Protein AF-U6M6J0-F1 (afdb_monomer)

Nearest PDB structures (foldseek):
  4x2t-assembly2_L  TM=8.131E-01  e=7.421E-28  Plasmodium falciparum 3D7
  3kr5-assembly2_H  TM=8.172E-01  e=1.580E-27  Plasmodium falciparum 3D7
  8sw9-assembly2_L  TM=8.129E-01  e=1.775E-27  Plasmodium falciparum
  4x2t-assembly1_C  TM=7.780E-01  e=2.373E-27  Plasmodium falciparum 3D7
  4ksi-assembly1_A  TM=7.779E-01  e=9.794E-26  Solanum lycopersicum

Mean predicted aligned error: 13.77 Å

Sequence (416 aa):
MDFKGDAGSCVCVRVSSYNNPRYLGIIGYGEKETIDSAAAVAAAAAAAIKERPKARSIGLFKGTASKTTTTPQVERLTLFTIDKERTQKALEAALRVASGVHIARQLVNAPANYCTTVTLAKAAEAIAKEGGLECRILNKEEIEELGMGCYLAVAKGSMYPPLFIHLIYRSKDCPPAAAAAAAPAAAAAAPAAAGAPTTAATAAAAAAGAAGGGGGDREEGDQSSDPSYNSGSPGGTTAAATPSAAAAAAAAGAAGGGEKKIKKIALIGKGLTFDSGGYNVKRAETSIEMMKFDMSGAAAVLGAAAAVAAAAPIGCIEVHFLAAAAENMISQSAYRPGDIIQSSNGITIEVGNTDAEGRLTLADTLVYAEETLHADIIIDIATLTGACIVALGDTYAGLFSPDDQLAQQILQWYTL

Radius of gyration: 25.92 Å; Cα contacts (8 Å, |Δi|>4): 625; chains: 1; bounding box: 74×79×66 Å

Foldseek 3Di:
DDDPLAQQDKDWDFDDDDPDTDIDMDGRRHDDPDDPCLLVVLLVVLLLQQVPPPQPALVLDDDPVPPDDPDDHDPDDDDDDPDPVSSVVSNLLSNLLSSLVVLLVNQLVRALVSNAQVSLLVSLVVLCVVLVWDKDKDWPVNCVQLQAFLLCQQQQADPDTWIKIKTKDWFPQADDDPPQPDFPRDDDDDDDDDDDDDDDDDPPPPDDDDDDDDDDDDDDDDDDDDDDDDDDDDDDDDDDDDPPPVVVVVVDDDPDPDRPDAAEEEEEFQAACACQQAVLGDDVVNPNVSRNNQRSQLSSLSSVSSSVSSDHGDHGYMYMRIYGHHHRYYHPRHRDQQDWIAGSVGDIDHRNTSSQSRVSRVRNVVCCCCVVVVHPYYHTDGPGDPVQCVVPNPPDGDDDDPDPVVVVVVVVVVVD

Structure (mmCIF, N/CA/C/O backbone):
data_AF-U6M6J0-F1
#
_entry.id   AF-U6M6J0-F1
#
loop_
_atom_site.group_PDB
_atom_site.id
_atom_site.type_symbol
_atom_site.label_atom_id
_atom_site.label_alt_id
_atom_site.label_comp_id
_atom_site.label_asym_id
_atom_site.label_entity_id
_atom_site.label_seq_id
_atom_site.pdbx_PDB_ins_code
_atom_site.Cartn_x
_atom_site.Cartn_y
_atom_site.Cartn_z
_atom_site.occupancy
_atom_site.B_iso_or_equiv
_atom_site.auth_seq_id
_atom_site.auth_comp_id
_atom_site.auth_asym_id
_atom_site.auth_atom_id
_atom_site.pdbx_PDB_model_num
ATOM 1 N N . MET A 1 1 ? 19.643 -18.842 -40.390 1.00 58.62 1 MET A N 1
ATOM 2 C CA . MET A 1 1 ? 18.392 -18.874 -39.608 1.00 58.62 1 MET A CA 1
ATOM 3 C C . MET A 1 1 ? 17.559 -17.722 -40.109 1.00 58.62 1 MET A C 1
ATOM 5 O O . MET A 1 1 ? 18.034 -16.596 -40.022 1.00 58.62 1 MET A O 1
ATOM 9 N N . ASP A 1 2 ? 16.385 -18.006 -40.660 1.00 79.19 2 ASP A N 1
ATOM 10 C CA . ASP A 1 2 ? 15.487 -16.965 -41.154 1.00 79.19 2 ASP A CA 1
ATOM 11 C C . ASP A 1 2 ? 14.670 -16.443 -39.976 1.00 79.19 2 ASP A C 1
ATOM 13 O O . ASP A 1 2 ? 13.830 -17.146 -39.414 1.00 79.19 2 ASP A O 1
ATOM 17 N N . PHE A 1 3 ? 14.991 -15.230 -39.538 1.00 83.00 3 PHE A N 1
ATOM 18 C CA . PHE A 1 3 ? 14.293 -14.566 -38.448 1.00 83.00 3 PHE A CA 1
ATOM 19 C C . PHE A 1 3 ? 13.052 -13.854 -38.994 1.00 83.00 3 PHE A C 1
ATOM 21 O O . PHE A 1 3 ? 13.183 -12.909 -39.768 1.00 83.00 3 PHE A O 1
ATOM 28 N N . LYS A 1 4 ? 11.858 -14.314 -38.602 1.00 84.94 4 LYS A N 1
ATOM 29 C CA . LYS A 1 4 ? 10.575 -13.809 -39.125 1.00 84.94 4 LYS A CA 1
ATOM 30 C C . LYS A 1 4 ? 10.044 -12.563 -38.413 1.00 84.94 4 LYS A C 1
ATOM 32 O O . LYS A 1 4 ? 9.194 -11.878 -38.961 1.00 84.94 4 LYS A O 1
ATOM 37 N N . GLY A 1 5 ? 10.564 -12.250 -37.224 1.00 83.25 5 GLY A N 1
ATOM 38 C CA . GLY A 1 5 ? 10.173 -11.051 -36.480 1.00 83.25 5 GLY A CA 1
ATOM 39 C C . GLY A 1 5 ? 8.886 -11.175 -35.662 1.00 83.25 5 GLY A C 1
ATOM 40 O O . GLY A 1 5 ? 8.421 -10.156 -35.152 1.00 83.25 5 GLY A O 1
ATOM 41 N N . ASP A 1 6 ? 8.350 -12.386 -35.481 1.00 84.75 6 ASP A N 1
ATOM 42 C CA . ASP A 1 6 ? 7.166 -12.654 -34.653 1.00 84.75 6 ASP A CA 1
ATOM 43 C C . ASP A 1 6 ? 7.320 -12.060 -33.240 1.00 84.75 6 ASP A C 1
ATOM 45 O O . ASP A 1 6 ? 8.424 -12.045 -32.681 1.00 84.75 6 ASP A O 1
ATOM 49 N N . ALA A 1 7 ? 6.231 -11.569 -32.645 1.00 79.12 7 ALA A N 1
ATOM 50 C CA . ALA A 1 7 ? 6.275 -10.912 -31.339 1.00 79.12 7 ALA A CA 1
ATOM 51 C C . ALA A 1 7 ? 6.852 -11.839 -30.253 1.00 79.12 7 ALA A C 1
ATOM 53 O O . ALA A 1 7 ? 6.381 -12.957 -30.056 1.00 79.12 7 ALA A O 1
ATOM 54 N N . GLY A 1 8 ? 7.886 -11.372 -29.547 1.00 73.00 8 GLY A N 1
ATOM 55 C CA . GLY A 1 8 ? 8.564 -12.135 -28.493 1.00 73.00 8 GLY A CA 1
ATOM 56 C C . GLY A 1 8 ? 9.596 -13.149 -28.998 1.00 73.00 8 GLY A C 1
ATOM 57 O O . GLY A 1 8 ? 10.321 -13.723 -28.186 1.00 73.00 8 GLY A O 1
ATOM 58 N N . SER A 1 9 ? 9.727 -13.344 -30.315 1.00 83.31 9 SER A N 1
ATOM 59 C CA . SER A 1 9 ? 10.817 -14.147 -30.878 1.00 83.31 9 SER A CA 1
ATOM 60 C C . SER A 1 9 ? 12.162 -13.448 -30.674 1.00 83.31 9 SER A C 1
ATOM 62 O O . SER A 1 9 ? 12.247 -12.220 -30.684 1.00 83.31 9 SER A O 1
ATOM 64 N N . CYS A 1 10 ? 13.244 -14.202 -30.487 1.00 84.81 10 CYS A N 1
ATOM 65 C CA . CYS A 1 10 ? 14.578 -13.619 -30.409 1.00 84.81 10 CYS A CA 1
ATOM 66 C C . CYS A 1 10 ? 15.636 -14.518 -31.048 1.00 84.81 10 CYS A C 1
ATOM 68 O O . CYS A 1 10 ? 15.525 -15.743 -31.061 1.00 84.81 10 CYS A O 1
ATOM 70 N N . VAL A 1 11 ? 16.678 -13.893 -31.587 1.00 87.56 11 VAL A N 1
ATOM 71 C CA . VAL A 1 11 ? 17.874 -14.564 -32.098 1.00 87.56 11 VAL A CA 1
ATOM 72 C C . VAL A 1 11 ? 19.088 -13.855 -31.524 1.00 87.56 11 VAL A C 1
ATOM 74 O O . VAL A 1 11 ? 19.172 -12.633 -31.564 1.00 87.56 11 VAL A O 1
ATOM 77 N N . CYS A 1 12 ? 20.042 -14.619 -30.999 1.00 86.06 12 CYS A N 1
ATOM 78 C CA . CYS A 1 12 ? 21.309 -14.106 -30.495 1.00 86.06 12 CYS A CA 1
ATOM 79 C C . CYS A 1 12 ? 22.453 -14.781 -31.251 1.00 86.06 12 CYS A C 1
ATOM 81 O O . CYS A 1 12 ? 22.591 -16.003 -31.216 1.00 86.06 12 CYS A O 1
ATOM 83 N N . VAL A 1 13 ? 23.266 -13.993 -31.951 1.00 88.06 13 VAL A N 1
ATOM 84 C CA . VAL A 1 13 ? 24.377 -14.491 -32.768 1.00 88.06 13 VAL A CA 1
ATOM 85 C C . VAL A 1 13 ? 25.685 -13.944 -32.230 1.00 88.06 13 VAL A C 1
ATOM 87 O O . VAL A 1 13 ? 25.813 -12.749 -31.973 1.00 88.06 13 VAL A O 1
ATOM 90 N N . ARG A 1 14 ? 26.695 -14.803 -32.091 1.00 86.44 14 ARG A N 1
ATOM 91 C CA . ARG A 1 14 ? 28.061 -14.359 -31.806 1.00 86.44 14 ARG A CA 1
ATOM 92 C C . ARG A 1 14 ? 28.667 -13.737 -33.067 1.00 86.44 14 ARG A C 1
ATOM 94 O O . ARG A 1 14 ? 28.770 -14.404 -34.089 1.00 86.44 14 ARG A O 1
ATOM 101 N N . VAL A 1 15 ? 29.105 -12.483 -32.980 1.00 87.81 15 VAL A N 1
ATOM 102 C CA . VAL A 1 15 ? 29.620 -11.691 -34.115 1.00 87.81 15 VAL A CA 1
ATOM 103 C C . VAL A 1 15 ? 31.130 -11.431 -34.057 1.00 87.81 15 VAL A C 1
ATOM 105 O O . VAL A 1 15 ? 31.662 -10.697 -34.885 1.00 87.81 15 VAL A O 1
ATOM 108 N N . SER A 1 16 ? 31.851 -12.008 -33.091 1.00 82.56 16 SER A N 1
ATOM 109 C CA . SER A 1 16 ? 33.305 -11.833 -32.961 1.00 82.56 16 SER A CA 1
ATOM 110 C C . SER A 1 16 ? 34.068 -13.127 -32.658 1.00 82.56 16 SER A C 1
ATOM 112 O O . SER A 1 16 ? 33.516 -14.119 -32.169 1.00 82.56 16 SER A O 1
ATOM 114 N N . SER A 1 17 ? 35.375 -13.078 -32.922 1.00 68.88 17 SER A N 1
ATOM 115 C CA . SER A 1 17 ? 36.357 -14.152 -32.748 1.00 68.88 17 SER A CA 1
ATOM 116 C C . SER A 1 17 ? 36.628 -14.527 -31.275 1.00 68.88 17 SER A C 1
ATOM 118 O O . SER A 1 17 ? 36.129 -13.898 -30.337 1.00 68.88 17 SER A O 1
ATOM 120 N N . TYR A 1 18 ? 37.389 -15.613 -31.069 1.00 62.41 18 TYR A N 1
ATOM 121 C CA . TYR A 1 18 ? 37.517 -16.342 -29.796 1.00 62.41 18 TYR A CA 1
ATOM 122 C C . TYR A 1 18 ? 37.840 -15.479 -28.561 1.00 62.41 18 TYR A C 1
ATOM 124 O O . TYR A 1 18 ? 37.218 -15.695 -27.523 1.00 62.41 18 TYR A O 1
ATOM 132 N N . ASN A 1 19 ? 38.707 -14.466 -28.684 1.00 74.00 19 ASN A N 1
ATOM 133 C CA . ASN A 1 19 ? 39.273 -13.739 -27.535 1.00 74.00 19 ASN A CA 1
ATOM 134 C C . ASN A 1 19 ? 38.456 -12.533 -27.026 1.00 74.00 19 ASN A C 1
ATOM 136 O O . ASN A 1 19 ? 38.821 -11.955 -26.008 1.00 74.00 19 ASN A O 1
ATOM 140 N N . ASN A 1 20 ? 37.375 -12.125 -27.701 1.00 78.12 20 ASN A N 1
ATOM 141 C CA . ASN A 1 20 ? 36.506 -11.043 -27.217 1.00 78.12 20 ASN A CA 1
ATOM 142 C C . ASN A 1 20 ? 35.066 -11.239 -27.717 1.00 78.12 20 ASN A C 1
ATOM 144 O O . ASN A 1 20 ? 34.701 -10.618 -28.720 1.00 78.12 20 ASN A O 1
ATOM 148 N N . PRO A 1 21 ? 34.270 -12.138 -27.104 1.00 79.06 21 PRO A N 1
ATOM 149 C CA . PRO A 1 21 ? 32.942 -12.499 -27.591 1.00 79.06 21 PRO A CA 1
ATOM 150 C C . PRO A 1 21 ? 31.981 -11.302 -27.559 1.00 79.06 21 PRO A C 1
ATOM 152 O O . PRO A 1 21 ? 31.740 -10.696 -26.521 1.00 79.06 21 PRO A O 1
ATOM 155 N N . ARG A 1 22 ? 31.408 -10.984 -28.717 1.00 85.31 22 ARG A N 1
ATOM 156 C CA . ARG A 1 22 ? 30.362 -9.989 -28.934 1.00 85.31 22 ARG A CA 1
ATOM 157 C C . ARG A 1 22 ? 29.149 -10.716 -29.467 1.00 85.31 22 ARG A C 1
ATOM 159 O O . ARG A 1 22 ? 29.283 -11.587 -30.328 1.00 85.31 22 ARG A O 1
ATOM 166 N N . TYR A 1 23 ? 27.988 -10.327 -28.977 1.00 85.94 23 TYR A N 1
ATOM 167 C CA . TYR A 1 23 ? 26.720 -10.910 -29.369 1.00 85.94 23 TYR A CA 1
ATOM 168 C C . TYR A 1 23 ? 25.841 -9.829 -29.989 1.00 85.94 23 TYR A C 1
ATOM 170 O O . TYR A 1 23 ? 25.804 -8.702 -29.495 1.00 85.94 23 TYR A O 1
ATOM 178 N N . LEU A 1 24 ? 25.157 -10.175 -31.073 1.00 85.31 24 LEU A N 1
ATOM 179 C CA . LEU A 1 24 ? 24.078 -9.394 -31.654 1.00 85.31 24 LEU A CA 1
ATOM 180 C C . LEU A 1 24 ? 22.771 -10.124 -31.355 1.00 85.31 24 LEU A C 1
ATOM 182 O O . LEU A 1 24 ? 22.553 -11.231 -31.846 1.00 85.31 24 LEU A O 1
ATOM 186 N N . GLY A 1 25 ? 21.935 -9.501 -30.531 1.00 84.25 25 GLY A N 1
ATOM 187 C CA . GLY A 1 25 ? 20.569 -9.938 -30.279 1.00 84.25 25 GLY A CA 1
ATOM 188 C C . GLY A 1 25 ? 19.594 -9.184 -31.177 1.00 84.25 25 GLY A C 1
ATOM 189 O O . GLY A 1 25 ? 19.700 -7.966 -31.305 1.00 84.25 25 GLY A O 1
ATOM 190 N N . ILE A 1 26 ? 18.642 -9.892 -31.770 1.00 84.69 26 ILE A N 1
ATOM 191 C CA . ILE A 1 26 ? 17.500 -9.331 -32.494 1.00 84.69 26 ILE A CA 1
ATOM 192 C C . ILE A 1 26 ? 16.242 -9.868 -31.812 1.00 84.69 26 ILE A C 1
ATOM 194 O O . ILE A 1 26 ? 16.160 -11.066 -31.547 1.00 84.69 26 ILE A O 1
ATOM 198 N N . ILE A 1 27 ? 15.291 -8.987 -31.501 1.00 82.50 27 ILE A N 1
ATOM 199 C CA . ILE A 1 27 ? 14.010 -9.336 -30.875 1.00 82.50 27 ILE A CA 1
ATOM 200 C C . ILE A 1 27 ? 12.888 -8.923 -31.822 1.00 82.50 27 ILE A C 1
ATOM 202 O O . ILE A 1 27 ? 12.916 -7.837 -32.398 1.00 82.50 27 ILE A O 1
ATOM 206 N N . GLY A 1 28 ? 11.923 -9.814 -31.992 1.00 82.12 28 GLY A N 1
ATOM 207 C CA . GLY A 1 28 ? 10.801 -9.679 -32.898 1.00 82.12 28 GLY A CA 1
ATOM 208 C C . GLY A 1 28 ? 9.679 -8.984 -32.167 1.00 82.12 28 GLY A C 1
ATOM 209 O O . GLY A 1 28 ? 9.341 -9.337 -31.035 1.00 82.12 28 GLY A O 1
ATOM 210 N N . TYR A 1 29 ? 9.137 -7.953 -32.797 1.00 73.94 29 TYR A N 1
ATOM 211 C CA . TYR A 1 29 ? 8.094 -7.125 -32.204 1.00 73.94 29 TYR A CA 1
ATOM 212 C C . TYR A 1 29 ? 6.705 -7.420 -32.792 1.00 73.94 29 TYR A C 1
ATOM 214 O O . TYR A 1 29 ? 5.716 -6.846 -32.340 1.00 73.94 29 TYR A O 1
ATOM 222 N N . GLY A 1 30 ? 6.628 -8.350 -33.752 1.00 79.75 30 GLY A N 1
ATOM 223 C CA . GLY A 1 30 ? 5.426 -8.655 -34.521 1.00 79.75 30 GLY A CA 1
ATOM 224 C C . GLY A 1 30 ? 5.021 -7.521 -35.462 1.00 79.75 30 GLY A C 1
ATOM 225 O O . GLY A 1 30 ? 5.726 -6.522 -35.613 1.00 79.75 30 GLY A O 1
ATOM 226 N N . GLU A 1 31 ? 3.858 -7.677 -36.089 1.00 78.88 31 GLU A N 1
ATOM 227 C CA . GLU A 1 31 ? 3.244 -6.636 -36.911 1.00 78.88 31 GLU A CA 1
ATOM 228 C C . GLU A 1 31 ? 2.510 -5.631 -36.013 1.00 78.88 31 GLU A C 1
ATOM 230 O O . GLU A 1 31 ? 1.515 -5.960 -35.368 1.00 78.88 31 GLU A O 1
ATOM 235 N N . LYS A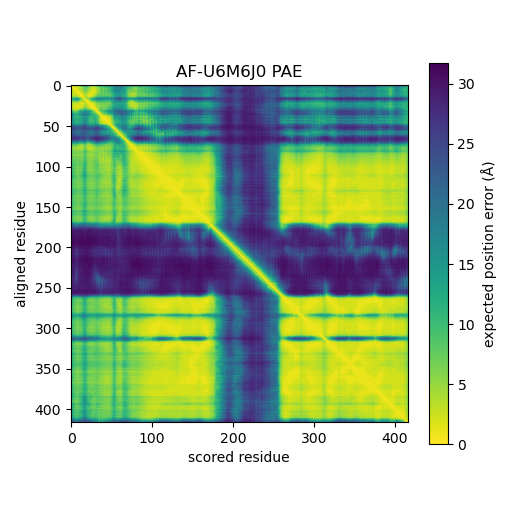 1 32 ? 3.015 -4.395 -35.946 1.00 66.44 32 LYS A N 1
ATOM 236 C CA . LYS A 1 32 ? 2.353 -3.272 -35.269 1.00 66.44 32 LYS A CA 1
ATOM 237 C C . LYS A 1 32 ? 2.450 -2.014 -36.125 1.00 66.44 32 LYS A C 1
ATOM 239 O O . LYS A 1 32 ? 3.542 -1.636 -36.537 1.00 66.44 32 LYS A O 1
ATOM 244 N N . GLU A 1 33 ? 1.314 -1.351 -36.347 1.00 55.53 33 GLU A N 1
ATOM 245 C CA . GLU A 1 33 ? 1.223 -0.128 -37.165 1.00 55.53 33 GLU A CA 1
ATOM 246 C C . GLU A 1 33 ? 1.883 1.088 -36.500 1.00 55.53 33 GLU A C 1
ATOM 248 O O . GLU A 1 33 ? 2.424 1.959 -37.178 1.00 55.53 33 GLU A O 1
ATOM 253 N N . THR A 1 34 ? 1.879 1.146 -35.165 1.00 58.50 34 THR A N 1
ATOM 254 C CA . THR A 1 34 ? 2.580 2.173 -34.388 1.00 58.50 34 THR A CA 1
ATOM 255 C C . THR A 1 34 ? 3.231 1.549 -33.157 1.00 58.50 34 THR A C 1
ATOM 257 O O . THR A 1 34 ? 2.669 0.678 -32.494 1.00 58.50 34 THR A O 1
ATOM 260 N N . ILE A 1 35 ? 4.453 1.982 -32.857 1.00 59.97 35 ILE A N 1
ATOM 261 C CA . ILE A 1 35 ? 5.174 1.609 -31.642 1.00 59.97 35 ILE A CA 1
ATOM 262 C C . ILE A 1 35 ? 5.623 2.920 -31.008 1.00 59.97 35 ILE A C 1
ATOM 264 O O . ILE A 1 35 ? 6.428 3.633 -31.611 1.00 59.97 35 ILE A O 1
ATOM 268 N N . ASP A 1 36 ? 5.173 3.234 -29.788 1.00 62.88 36 ASP A N 1
ATOM 269 C CA . ASP A 1 36 ? 5.903 4.200 -28.957 1.00 62.88 36 ASP A CA 1
ATOM 270 C C . ASP A 1 36 ? 7.169 3.521 -28.421 1.00 62.88 36 ASP A C 1
ATOM 272 O O . ASP A 1 36 ? 7.295 3.126 -27.258 1.00 62.88 36 ASP A O 1
ATOM 276 N N . SER A 1 37 ? 8.102 3.290 -29.341 1.00 62.12 37 SER A N 1
ATOM 277 C CA . SER A 1 37 ? 9.322 2.531 -29.094 1.00 62.12 37 SER A CA 1
ATOM 278 C C . SER A 1 37 ? 10.193 3.229 -28.061 1.00 62.12 37 SER A C 1
ATOM 280 O O . SER A 1 37 ? 10.903 2.560 -27.319 1.00 62.12 37 SER A O 1
ATOM 282 N N . ALA A 1 38 ? 10.088 4.554 -27.940 1.00 60.41 38 ALA A N 1
ATOM 283 C CA . ALA A 1 38 ? 10.815 5.329 -26.951 1.00 60.41 38 ALA A CA 1
ATOM 284 C C . ALA A 1 38 ? 10.384 4.972 -25.522 1.00 60.41 38 ALA A C 1
ATOM 286 O O . ALA A 1 38 ? 11.255 4.687 -24.703 1.00 60.41 38 ALA A O 1
ATOM 287 N N . ALA A 1 39 ? 9.080 4.943 -25.229 1.00 60.69 39 ALA A N 1
ATOM 288 C CA . ALA A 1 39 ? 8.566 4.612 -23.899 1.00 60.69 39 ALA A CA 1
ATOM 289 C C . ALA A 1 39 ? 8.747 3.126 -23.555 1.00 60.69 39 ALA A C 1
ATOM 291 O O . ALA A 1 39 ? 9.251 2.798 -22.480 1.00 60.69 39 ALA A O 1
ATOM 292 N N . ALA A 1 40 ? 8.442 2.225 -24.492 1.00 63.59 40 ALA A N 1
ATOM 293 C CA . ALA A 1 40 ? 8.559 0.783 -24.270 1.00 63.59 40 ALA A CA 1
ATOM 294 C C . ALA A 1 40 ? 10.019 0.329 -24.080 1.00 63.59 40 ALA A C 1
ATOM 296 O O . ALA A 1 40 ? 10.324 -0.441 -23.166 1.00 63.59 40 ALA A O 1
ATOM 297 N N . VAL A 1 41 ? 10.950 0.835 -24.901 1.00 64.38 41 VAL A N 1
ATOM 298 C CA . VAL A 1 41 ? 12.385 0.527 -24.765 1.00 64.38 41 VAL A CA 1
ATOM 299 C C . VAL A 1 41 ? 12.962 1.183 -23.513 1.00 64.38 41 VAL A C 1
ATOM 301 O O . VAL A 1 41 ? 13.767 0.558 -22.826 1.00 64.38 41 VAL A O 1
ATOM 304 N N . ALA A 1 42 ? 12.533 2.399 -23.165 1.00 63.59 42 ALA A N 1
ATOM 305 C CA . ALA A 1 42 ? 12.912 3.059 -21.917 1.00 63.59 42 ALA A CA 1
ATOM 306 C C . ALA A 1 42 ? 12.451 2.279 -20.677 1.00 63.59 42 ALA A C 1
ATOM 308 O O . ALA A 1 42 ? 13.237 2.096 -19.748 1.00 63.59 42 ALA A O 1
ATOM 309 N N . ALA A 1 43 ? 11.213 1.784 -20.672 1.00 62.34 43 ALA A N 1
ATOM 310 C CA . ALA A 1 43 ? 10.662 0.967 -19.595 1.00 62.34 43 ALA A CA 1
ATOM 311 C C . ALA A 1 43 ? 11.410 -0.363 -19.451 1.00 62.34 43 ALA A C 1
ATOM 313 O O . ALA A 1 43 ? 11.844 -0.710 -18.350 1.00 62.34 43 ALA A O 1
ATOM 314 N N . ALA A 1 44 ? 11.650 -1.064 -20.561 1.00 63.78 44 ALA A N 1
ATOM 315 C CA . ALA A 1 44 ? 12.423 -2.304 -20.566 1.00 63.78 44 ALA A CA 1
ATOM 316 C C . ALA A 1 44 ? 13.876 -2.080 -20.106 1.00 63.78 44 ALA A C 1
ATOM 318 O O . ALA A 1 44 ? 14.403 -2.838 -19.290 1.00 63.78 44 ALA A O 1
ATOM 319 N N . ALA A 1 45 ? 14.515 -1.002 -20.568 1.00 64.00 45 ALA A N 1
ATOM 320 C CA . ALA A 1 45 ? 15.857 -0.607 -20.153 1.00 64.00 45 ALA A CA 1
ATOM 321 C C . ALA A 1 45 ? 15.919 -0.261 -18.660 1.00 64.00 45 ALA A C 1
ATOM 323 O O . ALA A 1 45 ? 16.829 -0.706 -17.960 1.00 64.00 45 ALA A O 1
ATOM 324 N N . ALA A 1 46 ? 14.945 0.495 -18.153 1.00 64.88 46 ALA A N 1
ATOM 325 C CA . ALA A 1 46 ? 14.841 0.837 -16.741 1.00 64.88 46 ALA A CA 1
ATOM 326 C C . ALA A 1 46 ? 14.651 -0.409 -15.868 1.00 64.88 46 ALA A C 1
ATOM 328 O O . ALA A 1 46 ? 15.324 -0.539 -14.844 1.00 64.88 46 ALA A O 1
ATOM 329 N N . ALA A 1 47 ? 13.800 -1.347 -16.293 1.00 60.53 47 ALA A N 1
ATOM 330 C CA . ALA A 1 47 ? 13.606 -2.625 -15.614 1.00 60.53 47 ALA A CA 1
ATOM 331 C C . ALA A 1 47 ? 14.909 -3.444 -15.566 1.00 60.53 47 ALA A C 1
ATOM 333 O O . ALA A 1 47 ? 15.295 -3.914 -14.497 1.00 60.53 47 ALA A O 1
ATOM 334 N N . ALA A 1 48 ? 15.637 -3.530 -16.683 1.00 59.78 48 ALA A N 1
ATOM 335 C CA . ALA A 1 48 ? 16.889 -4.283 -16.783 1.00 59.78 48 ALA A CA 1
ATOM 336 C C . ALA A 1 48 ? 18.052 -3.662 -15.983 1.00 59.78 48 ALA A C 1
ATOM 338 O O . ALA A 1 48 ? 18.835 -4.375 -15.358 1.00 59.78 48 ALA A O 1
ATOM 339 N N . ILE A 1 49 ? 18.178 -2.329 -15.962 1.00 58.50 49 ILE A N 1
ATOM 340 C CA . ILE A 1 49 ? 19.241 -1.628 -15.212 1.00 58.50 49 ILE A CA 1
ATOM 341 C C . ILE A 1 49 ? 19.041 -1.775 -13.695 1.00 58.50 49 ILE A C 1
ATOM 343 O O . ILE A 1 49 ? 20.003 -1.710 -12.919 1.00 58.50 49 ILE A O 1
ATOM 347 N N . LYS A 1 50 ? 17.797 -1.971 -13.253 1.00 54.47 50 LYS A N 1
ATOM 348 C CA . LYS A 1 50 ? 17.428 -1.899 -11.842 1.00 54.47 50 LYS A CA 1
ATOM 349 C C . LYS A 1 50 ? 17.501 -3.210 -11.071 1.00 54.47 50 LYS A C 1
ATOM 351 O O . LYS A 1 50 ? 17.448 -3.183 -9.845 1.00 54.47 50 LYS A O 1
ATOM 356 N N . GLU A 1 51 ? 17.760 -4.327 -11.742 1.00 50.28 51 GLU A N 1
ATOM 357 C CA . GLU A 1 51 ? 18.160 -5.575 -11.075 1.00 50.28 51 GLU A CA 1
ATOM 358 C C . GLU A 1 51 ? 19.574 -5.511 -10.459 1.00 50.28 51 GLU A C 1
ATOM 360 O O . GLU A 1 51 ? 20.097 -6.487 -9.923 1.00 50.28 51 GLU A O 1
ATOM 365 N N . ARG A 1 52 ? 20.205 -4.329 -10.451 1.00 48.16 52 ARG A N 1
ATOM 366 C CA . ARG A 1 52 ? 21.384 -4.065 -9.630 1.00 48.16 52 ARG A CA 1
ATOM 367 C C . ARG A 1 52 ? 21.021 -4.030 -8.139 1.00 48.16 52 ARG A C 1
ATOM 369 O O . ARG A 1 52 ? 20.163 -3.242 -7.749 1.00 48.16 52 ARG A O 1
ATOM 376 N N . PRO A 1 53 ? 21.798 -4.682 -7.257 1.00 41.41 53 PRO A N 1
ATOM 377 C CA . PRO A 1 53 ? 21.663 -4.561 -5.798 1.00 41.41 53 PRO A CA 1
ATOM 378 C C . PRO A 1 53 ? 21.961 -3.148 -5.240 1.00 41.41 53 PRO A C 1
ATOM 380 O O . PRO A 1 53 ? 21.941 -2.953 -4.028 1.00 41.41 53 PRO A O 1
ATOM 383 N N . LYS A 1 54 ? 22.250 -2.163 -6.108 1.00 36.44 54 LYS A N 1
ATOM 384 C CA . LYS A 1 54 ? 22.383 -0.730 -5.782 1.00 36.44 54 LYS A CA 1
ATOM 385 C C . LYS A 1 54 ? 21.118 0.091 -6.069 1.00 36.44 54 LYS A C 1
ATOM 387 O O . LYS A 1 54 ? 21.107 1.284 -5.781 1.00 36.44 54 LYS A O 1
ATOM 392 N N . ALA A 1 55 ? 20.077 -0.497 -6.663 1.00 41.59 55 ALA A N 1
ATOM 393 C CA . ALA A 1 55 ? 18.761 0.134 -6.714 1.00 41.59 55 ALA A CA 1
ATOM 394 C C . ALA A 1 55 ? 18.300 0.435 -5.282 1.00 41.59 55 ALA A C 1
ATOM 396 O O . ALA A 1 55 ? 18.525 -0.415 -4.422 1.00 41.59 55 ALA A O 1
ATOM 397 N N . ARG A 1 56 ? 17.702 1.623 -5.045 1.00 52.19 56 ARG A N 1
ATOM 398 C CA . ARG A 1 56 ? 17.206 2.097 -3.733 1.00 52.19 56 ARG A CA 1
ATOM 399 C C . ARG A 1 56 ? 16.703 0.918 -2.910 1.00 52.19 56 ARG A C 1
ATOM 401 O O . ARG A 1 56 ? 15.637 0.373 -3.198 1.00 52.19 56 ARG A O 1
ATOM 408 N N . SER A 1 57 ? 17.543 0.468 -1.984 1.00 53.25 57 SER A N 1
ATOM 409 C CA . SER A 1 57 ? 17.239 -0.673 -1.147 1.00 53.25 57 SER A CA 1
ATOM 410 C C . SER A 1 57 ? 16.855 -0.136 0.204 1.00 53.25 57 SER A C 1
ATOM 412 O O . SER A 1 57 ? 17.650 0.547 0.844 1.00 53.25 57 SER A O 1
ATOM 414 N N . ILE A 1 58 ? 15.646 -0.467 0.634 1.00 58.03 58 ILE A N 1
ATOM 415 C CA . ILE A 1 58 ? 15.185 -0.156 1.986 1.00 58.03 58 ILE A CA 1
ATOM 416 C C . ILE A 1 58 ? 15.895 -1.080 2.995 1.00 58.03 58 ILE A C 1
ATOM 418 O O . ILE A 1 58 ? 15.846 -0.867 4.199 1.00 58.03 58 ILE A O 1
ATOM 422 N N . GLY A 1 59 ? 16.627 -2.098 2.517 1.00 56.56 59 GLY A N 1
ATOM 423 C CA . GLY A 1 59 ? 17.509 -2.924 3.341 1.00 56.56 59 GLY A CA 1
ATOM 424 C C . GLY A 1 59 ? 16.786 -3.840 4.331 1.00 56.56 59 GLY A C 1
ATOM 425 O O . GLY A 1 59 ? 17.457 -4.508 5.110 1.00 56.56 59 GLY A O 1
ATOM 426 N N . LEU A 1 60 ? 15.450 -3.901 4.278 1.00 59.91 60 LEU A N 1
ATOM 427 C CA . LEU A 1 60 ? 14.596 -4.664 5.196 1.00 59.91 60 LEU A CA 1
ATOM 428 C C . LEU A 1 60 ? 14.882 -6.161 5.182 1.00 59.91 60 LEU A C 1
ATOM 430 O O . LEU A 1 60 ? 14.964 -6.793 6.229 1.00 59.91 60 LEU A O 1
ATOM 434 N N . PHE A 1 61 ? 15.039 -6.731 3.990 1.00 52.12 61 PHE A N 1
ATOM 435 C CA . PHE A 1 61 ? 15.289 -8.152 3.825 1.00 52.12 61 PHE A CA 1
ATOM 436 C C . PHE A 1 61 ? 16.115 -8.395 2.565 1.00 52.12 61 PHE A C 1
ATOM 438 O O . PHE A 1 61 ? 15.754 -7.969 1.467 1.00 52.12 61 PHE A O 1
ATOM 445 N N . LYS A 1 62 ? 17.238 -9.100 2.715 1.00 56.81 62 LYS A N 1
ATOM 446 C CA . LYS A 1 62 ? 17.995 -9.657 1.590 1.00 56.81 62 LYS A CA 1
ATOM 447 C C . LYS A 1 62 ? 17.659 -11.139 1.510 1.00 56.81 62 LYS A C 1
ATOM 449 O O . LYS A 1 62 ? 18.069 -11.903 2.379 1.00 56.81 62 LYS A O 1
ATOM 454 N N . GLY A 1 63 ? 16.910 -11.529 0.480 1.00 51.12 63 GLY A N 1
ATOM 455 C CA . GLY A 1 63 ? 16.576 -12.931 0.239 1.00 51.12 63 GLY A CA 1
ATOM 456 C C . GLY A 1 63 ? 17.824 -13.816 0.187 1.00 51.12 63 GLY A C 1
ATOM 457 O O . GLY A 1 63 ? 18.877 -13.424 -0.319 1.00 51.12 63 GLY A O 1
ATOM 458 N N . THR A 1 64 ? 17.702 -15.038 0.698 1.00 42.69 64 THR A N 1
ATOM 459 C CA . THR A 1 64 ? 18.776 -16.044 0.734 1.00 42.69 64 THR A CA 1
ATOM 460 C C . THR A 1 64 ? 19.161 -16.590 -0.645 1.00 42.69 64 THR A C 1
ATOM 462 O O . THR A 1 64 ? 20.182 -17.265 -0.754 1.00 42.69 64 THR A O 1
ATOM 465 N N . ALA A 1 65 ? 18.445 -16.216 -1.713 1.00 45.44 65 ALA A N 1
ATOM 466 C CA . ALA A 1 65 ? 18.780 -16.536 -3.106 1.00 45.44 65 ALA A CA 1
ATOM 467 C C . ALA A 1 65 ? 20.096 -15.893 -3.612 1.00 45.44 65 ALA A C 1
ATOM 469 O O . ALA A 1 65 ? 20.454 -16.041 -4.774 1.00 45.44 65 ALA A O 1
ATOM 470 N N . SER A 1 66 ? 20.840 -15.191 -2.748 1.00 42.69 66 SER A N 1
ATOM 471 C CA . SER A 1 66 ? 22.163 -14.624 -3.045 1.00 42.69 66 SER A CA 1
ATOM 472 C C . SER A 1 66 ? 23.341 -15.526 -2.642 1.00 42.69 66 SER A C 1
ATOM 474 O O . SER A 1 66 ? 24.490 -15.077 -2.683 1.00 42.69 66 SER A O 1
ATOM 476 N N . LYS A 1 67 ? 23.123 -16.781 -2.239 1.00 44.00 67 LYS A N 1
ATOM 477 C CA . LYS A 1 67 ? 24.232 -17.737 -2.119 1.00 44.00 67 LYS A CA 1
ATOM 478 C C . LYS A 1 67 ? 24.276 -18.585 -3.394 1.00 44.00 67 LYS A C 1
ATOM 480 O O . LYS A 1 67 ? 23.362 -19.355 -3.624 1.00 44.00 67 LYS A O 1
ATOM 485 N N . THR A 1 68 ? 25.349 -18.387 -4.173 1.00 39.75 68 THR A N 1
ATOM 486 C CA . THR A 1 68 ? 25.914 -19.233 -5.255 1.00 39.75 68 THR A CA 1
ATOM 487 C C . THR A 1 68 ? 25.645 -18.961 -6.743 1.00 39.75 68 THR A C 1
ATOM 489 O O . THR A 1 68 ? 26.156 -19.729 -7.552 1.00 39.75 68 THR A O 1
ATOM 492 N N . THR A 1 69 ? 25.025 -17.854 -7.163 1.00 42.44 69 THR A N 1
ATOM 493 C CA . THR A 1 69 ? 24.990 -17.517 -8.607 1.00 42.44 69 THR A CA 1
ATOM 494 C C . THR A 1 69 ? 25.591 -16.144 -8.876 1.00 42.44 69 THR A C 1
ATOM 496 O O . THR A 1 69 ? 24.978 -15.108 -8.634 1.00 42.44 69 THR A O 1
ATOM 499 N N . THR A 1 70 ? 26.824 -16.127 -9.383 1.00 47.75 70 THR A N 1
ATOM 500 C CA . THR A 1 70 ? 27.473 -14.937 -9.943 1.00 47.75 70 THR A CA 1
ATOM 501 C C . THR A 1 70 ? 26.825 -14.631 -11.293 1.00 47.75 70 THR A C 1
ATOM 503 O O . THR A 1 70 ? 27.382 -14.920 -12.349 1.00 47.75 70 THR A O 1
ATOM 506 N N . THR A 1 71 ? 25.598 -14.110 -11.282 1.00 53.34 71 THR A N 1
ATOM 507 C CA . THR A 1 71 ? 24.941 -13.678 -12.518 1.00 53.34 71 THR A CA 1
ATOM 508 C C . THR A 1 71 ? 25.739 -12.504 -13.096 1.00 53.34 71 THR A C 1
ATOM 510 O O . THR A 1 71 ? 25.953 -11.516 -12.382 1.00 53.34 71 THR A O 1
ATOM 513 N N . PRO A 1 72 ? 26.225 -12.585 -14.349 1.00 59.34 72 PRO A N 1
ATOM 514 C CA . PRO A 1 72 ? 26.973 -11.496 -14.965 1.00 59.34 72 PRO A CA 1
ATOM 515 C C . PRO A 1 72 ? 26.108 -10.232 -15.011 1.00 59.34 72 PRO A C 1
ATOM 517 O O . PRO A 1 72 ? 24.962 -10.270 -15.455 1.00 59.34 72 PRO A O 1
ATOM 520 N N . GLN A 1 73 ? 26.649 -9.110 -14.528 1.00 62.22 73 GLN A N 1
ATOM 521 C CA . GLN A 1 73 ? 25.922 -7.843 -14.479 1.00 62.22 73 GLN A CA 1
ATOM 522 C C . GLN A 1 73 ? 26.231 -6.983 -15.700 1.00 62.22 73 GLN A C 1
ATOM 524 O O . GLN A 1 73 ? 27.388 -6.804 -16.076 1.00 62.22 73 GLN A O 1
ATOM 529 N N . VAL A 1 74 ? 25.193 -6.388 -16.290 1.00 69.75 74 VAL A N 1
ATOM 530 C CA . VAL A 1 74 ? 25.361 -5.386 -17.346 1.00 69.75 74 VAL A CA 1
ATOM 531 C C . VAL A 1 74 ? 25.943 -4.112 -16.728 1.00 69.75 74 VAL A C 1
ATOM 533 O O . VAL A 1 74 ? 25.323 -3.461 -15.881 1.00 69.75 74 VAL A O 1
ATOM 536 N N . GLU A 1 75 ? 27.157 -3.741 -17.137 1.00 71.12 75 GLU A N 1
ATOM 537 C CA . GLU A 1 75 ? 27.848 -2.553 -16.619 1.00 71.12 75 GLU A CA 1
ATOM 538 C C . GLU A 1 75 ? 27.340 -1.247 -17.243 1.00 71.12 75 GLU A C 1
ATOM 540 O O . GLU A 1 75 ? 27.230 -0.226 -16.556 1.00 71.12 75 GLU A O 1
ATOM 545 N N . ARG A 1 76 ? 26.997 -1.293 -18.533 1.00 74.00 76 ARG A N 1
ATOM 546 C CA . ARG A 1 76 ? 26.551 -0.152 -19.332 1.00 74.00 76 ARG A CA 1
ATOM 547 C C . ARG A 1 76 ? 25.485 -0.600 -20.323 1.00 74.00 76 ARG A C 1
ATOM 549 O O . ARG A 1 76 ? 25.695 -1.565 -21.051 1.00 74.00 76 ARG A O 1
ATOM 556 N N . LEU A 1 77 ? 24.388 0.149 -20.383 1.00 76.38 77 LEU A N 1
ATOM 557 C CA . LEU A 1 77 ? 23.379 0.038 -21.430 1.00 76.38 77 LEU A CA 1
ATOM 558 C C . LEU A 1 77 ? 23.384 1.333 -22.245 1.00 76.38 77 LEU A C 1
ATOM 560 O O . LEU A 1 77 ? 23.365 2.425 -21.680 1.00 76.38 77 LEU A O 1
ATOM 564 N N . THR A 1 78 ? 23.439 1.212 -23.568 1.00 80.25 78 THR A N 1
ATOM 565 C CA . THR A 1 78 ? 23.374 2.349 -24.490 1.00 80.25 78 THR A CA 1
ATOM 566 C C . THR A 1 78 ? 22.177 2.151 -25.402 1.00 80.25 78 THR A C 1
ATOM 568 O O . THR A 1 78 ? 22.091 1.139 -26.091 1.00 80.25 78 THR A O 1
ATOM 571 N N . LEU A 1 79 ? 21.255 3.112 -25.380 1.00 77.94 79 LEU A N 1
ATOM 572 C CA . LEU A 1 79 ? 20.073 3.111 -26.231 1.00 77.94 79 LEU A CA 1
ATOM 573 C C . LEU A 1 79 ? 20.349 3.953 -27.475 1.00 77.94 79 LEU A C 1
ATOM 575 O O . LEU A 1 79 ? 20.722 5.121 -27.368 1.00 77.94 79 LEU A O 1
ATOM 579 N N . PHE A 1 80 ? 20.156 3.353 -28.646 1.00 81.50 80 PHE A N 1
ATOM 580 C CA . PHE A 1 80 ? 20.168 4.054 -29.924 1.00 81.50 80 PHE A CA 1
ATOM 581 C C . PHE A 1 80 ? 18.720 4.340 -30.319 1.00 81.50 80 PHE A C 1
ATOM 583 O O . PHE A 1 80 ? 17.893 3.433 -30.338 1.00 81.50 80 PHE A O 1
ATOM 590 N N . THR A 1 81 ? 18.410 5.604 -30.587 1.00 80.56 81 THR A N 1
ATOM 591 C CA . THR A 1 81 ? 17.051 6.085 -30.860 1.00 80.56 81 THR A CA 1
ATOM 592 C C . THR A 1 81 ? 17.081 7.157 -31.946 1.00 80.56 81 THR A C 1
ATOM 594 O O . THR A 1 81 ? 18.109 7.806 -32.149 1.00 80.56 81 THR A O 1
ATOM 597 N N . ILE A 1 82 ? 15.951 7.333 -32.629 1.00 82.31 82 ILE A N 1
ATOM 598 C CA . ILE A 1 82 ? 15.747 8.362 -33.654 1.00 82.31 82 ILE A CA 1
ATOM 599 C C . ILE A 1 82 ? 15.508 9.729 -32.993 1.00 82.31 82 ILE A C 1
ATOM 601 O O . ILE A 1 82 ? 16.046 10.734 -33.450 1.00 82.31 82 ILE A O 1
ATOM 605 N N . ASP A 1 83 ? 14.762 9.762 -31.882 1.00 83.69 83 ASP A N 1
ATOM 606 C CA . ASP A 1 83 ? 14.480 10.974 -31.108 1.00 83.69 83 ASP A CA 1
ATOM 607 C C . ASP A 1 83 ? 15.117 10.868 -29.720 1.00 83.69 83 ASP A C 1
ATOM 609 O O . ASP A 1 83 ? 14.558 10.311 -28.769 1.00 83.69 83 ASP A O 1
ATOM 613 N N . LYS A 1 84 ? 16.333 11.408 -29.617 1.00 84.00 84 LYS A N 1
ATOM 614 C CA . LYS A 1 84 ? 17.114 11.385 -28.379 1.00 84.00 84 LYS A CA 1
ATOM 615 C C . LYS A 1 84 ? 16.396 12.091 -27.231 1.00 84.00 84 LYS A C 1
ATOM 617 O O . LYS A 1 84 ? 16.463 11.602 -26.106 1.00 84.00 84 LYS A O 1
ATOM 622 N N . GLU A 1 85 ? 15.749 13.227 -27.481 1.00 85.25 85 GLU A N 1
ATOM 623 C CA . GLU A 1 85 ? 15.150 14.031 -26.414 1.00 85.25 85 GLU A CA 1
ATOM 624 C C . GLU A 1 85 ? 13.916 13.337 -25.836 1.00 85.25 85 GLU A C 1
ATOM 626 O O . GLU A 1 85 ? 13.804 13.184 -24.615 1.00 85.25 85 GLU A O 1
ATOM 631 N N . ARG A 1 86 ? 13.027 12.843 -26.705 1.00 81.62 86 ARG A N 1
ATOM 632 C CA . ARG A 1 86 ? 11.844 12.085 -26.287 1.00 81.62 86 ARG A CA 1
ATOM 633 C C . ARG A 1 86 ? 12.229 10.818 -25.532 1.00 81.62 86 ARG A C 1
ATOM 635 O O . ARG A 1 86 ? 11.682 10.562 -24.461 1.00 81.62 86 ARG A O 1
ATOM 642 N N . THR A 1 87 ? 13.190 10.041 -26.038 1.00 80.69 87 THR A N 1
ATOM 643 C CA . THR A 1 87 ? 13.650 8.822 -25.354 1.00 80.69 87 THR A CA 1
ATOM 644 C C . THR A 1 87 ? 14.322 9.128 -24.021 1.00 80.69 87 THR A C 1
ATOM 646 O O . THR A 1 87 ? 14.105 8.390 -23.065 1.00 80.69 87 THR A O 1
ATOM 649 N N . GLN A 1 88 ? 15.096 10.210 -23.916 1.00 82.12 88 GLN A N 1
ATOM 650 C CA . GLN A 1 88 ? 15.726 10.602 -22.655 1.00 82.12 88 GLN A CA 1
ATOM 651 C C . GLN A 1 88 ? 14.673 10.939 -21.588 1.00 82.12 88 GLN A C 1
ATOM 653 O O . GLN A 1 88 ? 14.739 10.408 -20.480 1.00 82.12 88 GLN A O 1
ATOM 658 N N . LYS A 1 89 ? 13.660 11.745 -21.934 1.00 82.31 89 LYS A N 1
ATOM 659 C CA . LYS A 1 89 ? 12.537 12.070 -21.035 1.00 82.31 89 LYS A CA 1
ATOM 660 C C . LYS A 1 89 ? 11.768 10.815 -20.605 1.00 82.31 89 LYS A C 1
ATOM 662 O O . LYS A 1 89 ? 11.483 10.648 -19.418 1.00 82.31 89 LYS A O 1
ATOM 667 N N . ALA A 1 90 ? 11.482 9.915 -21.548 1.00 81.44 90 ALA A N 1
ATOM 668 C CA . ALA A 1 90 ? 10.809 8.648 -21.267 1.00 81.44 90 ALA A CA 1
ATOM 669 C C . ALA A 1 90 ? 11.646 7.730 -20.358 1.00 81.44 90 ALA A C 1
ATOM 671 O O . ALA A 1 90 ? 11.114 7.141 -19.420 1.00 81.44 90 ALA A O 1
ATOM 672 N N . LEU A 1 91 ? 12.962 7.649 -20.578 1.00 81.56 91 LEU A N 1
ATOM 673 C CA . LEU A 1 91 ? 13.886 6.869 -19.752 1.00 81.56 91 LEU A CA 1
ATOM 674 C C . LEU A 1 91 ? 13.955 7.391 -18.321 1.00 81.56 91 LEU A C 1
ATOM 676 O O . LEU A 1 91 ? 13.916 6.601 -17.382 1.00 81.56 91 LEU A O 1
ATOM 680 N N . GLU A 1 92 ? 14.022 8.704 -18.135 1.00 81.44 92 GLU A N 1
ATOM 681 C CA . GLU A 1 92 ? 14.023 9.296 -16.799 1.00 81.44 92 GLU A CA 1
ATOM 682 C C . GLU A 1 92 ? 12.721 9.007 -16.045 1.00 81.44 92 GLU A C 1
ATOM 684 O O . GLU A 1 92 ? 12.768 8.628 -14.875 1.00 81.44 92 GLU A O 1
ATOM 689 N N . ALA A 1 93 ? 11.566 9.124 -16.707 1.00 81.50 93 ALA A N 1
ATOM 690 C CA . ALA A 1 93 ? 10.278 8.765 -16.118 1.00 81.50 93 ALA A CA 1
ATOM 691 C C . ALA A 1 93 ? 10.211 7.269 -15.761 1.00 81.50 93 ALA A C 1
ATOM 693 O O . ALA A 1 93 ? 9.902 6.915 -14.621 1.00 81.50 93 ALA A O 1
ATOM 694 N N . ALA A 1 94 ? 10.593 6.393 -16.693 1.00 81.31 94 ALA A N 1
ATOM 695 C CA . ALA A 1 94 ? 10.614 4.947 -16.492 1.00 81.31 94 ALA A CA 1
ATOM 696 C C . ALA A 1 94 ? 11.542 4.521 -15.344 1.00 81.31 94 ALA A C 1
ATOM 698 O O . ALA A 1 94 ? 11.174 3.678 -14.526 1.00 81.31 94 ALA A O 1
ATOM 699 N N . LEU A 1 95 ? 12.729 5.127 -15.228 1.00 81.94 95 LEU A N 1
ATOM 700 C CA . LEU A 1 95 ? 13.668 4.857 -14.136 1.00 81.94 95 LEU A CA 1
ATOM 701 C C . LEU A 1 95 ? 13.091 5.240 -12.768 1.00 81.94 95 LEU A C 1
ATOM 703 O O . LEU A 1 95 ? 13.320 4.513 -11.799 1.00 81.94 95 LEU A O 1
ATOM 707 N N . ARG A 1 96 ? 12.322 6.335 -12.672 1.00 83.25 96 ARG A N 1
ATOM 708 C CA . ARG A 1 96 ? 11.634 6.737 -11.429 1.00 83.25 96 ARG A CA 1
ATOM 709 C C . ARG A 1 96 ? 10.534 5.749 -11.049 1.00 83.25 96 ARG A C 1
ATOM 711 O O . ARG A 1 96 ? 10.489 5.322 -9.898 1.00 83.25 96 ARG A O 1
ATOM 718 N N . VAL A 1 97 ? 9.703 5.332 -12.004 1.00 83.94 97 VAL A N 1
ATOM 719 C CA . VAL A 1 97 ? 8.634 4.345 -11.763 1.00 83.94 97 VAL A CA 1
ATOM 720 C C . VAL A 1 97 ? 9.226 2.993 -11.374 1.00 83.94 97 VAL A C 1
ATOM 722 O O . VAL A 1 97 ? 8.870 2.440 -10.335 1.00 83.94 97 VAL A O 1
ATOM 725 N N . ALA A 1 98 ? 10.222 2.499 -12.115 1.00 82.31 98 ALA A N 1
ATOM 726 C CA . ALA A 1 98 ? 10.970 1.301 -11.740 1.00 82.31 98 ALA A CA 1
ATOM 727 C C . ALA A 1 98 ? 11.610 1.457 -10.344 1.00 82.31 98 ALA A C 1
ATOM 729 O O . ALA A 1 98 ? 11.715 0.484 -9.584 1.00 82.31 98 ALA A O 1
ATOM 730 N N . SER A 1 99 ? 12.014 2.685 -9.974 1.00 81.62 99 SER A N 1
ATOM 731 C CA . SER A 1 99 ? 12.390 3.068 -8.604 1.00 81.62 99 SER A CA 1
ATOM 732 C C . SER A 1 99 ? 11.388 2.624 -7.564 1.00 81.62 99 SER A C 1
ATOM 734 O O . SER A 1 99 ? 11.718 1.748 -6.754 1.00 81.62 99 SER A O 1
ATOM 736 N N . GLY A 1 100 ? 10.175 3.151 -7.675 1.00 87.44 100 GLY A N 1
ATOM 737 C CA . GLY A 1 100 ? 9.056 2.831 -6.800 1.00 87.44 100 GLY A CA 1
ATOM 738 C C . GLY A 1 100 ? 8.664 1.357 -6.826 1.00 87.44 100 GLY A C 1
ATOM 739 O O . GLY A 1 100 ? 8.532 0.748 -5.770 1.00 87.44 100 GLY A O 1
ATOM 740 N N . VAL A 1 101 ? 8.573 0.738 -8.009 1.00 88.06 101 VAL A N 1
ATOM 741 C CA . VAL A 1 101 ? 8.178 -0.679 -8.146 1.00 88.06 101 VAL A CA 1
ATOM 742 C C . VAL A 1 101 ? 9.132 -1.613 -7.402 1.00 88.06 101 VAL A C 1
ATOM 744 O O . VAL A 1 101 ? 8.705 -2.564 -6.756 1.00 88.06 101 VAL A O 1
ATOM 747 N N . HIS A 1 102 ? 10.438 -1.362 -7.452 1.00 85.25 102 HIS A N 1
ATOM 748 C CA . HIS A 1 102 ? 11.398 -2.185 -6.710 1.00 85.25 102 HIS A CA 1
ATOM 749 C C . HIS A 1 102 ? 11.291 -1.994 -5.197 1.00 85.25 102 HIS A C 1
ATOM 751 O O . HIS A 1 102 ? 11.460 -2.960 -4.464 1.00 85.25 102 HIS A O 1
ATOM 757 N N . ILE A 1 103 ? 11.041 -0.761 -4.743 1.00 87.44 103 ILE A N 1
ATOM 758 C CA . ILE A 1 103 ? 10.780 -0.462 -3.332 1.00 87.44 103 ILE A CA 1
ATOM 759 C C . ILE A 1 103 ? 9.567 -1.273 -2.873 1.00 87.44 103 ILE A C 1
ATOM 761 O O . ILE A 1 103 ? 9.672 -2.023 -1.905 1.00 87.44 103 ILE A O 1
ATOM 765 N N . ALA A 1 104 ? 8.471 -1.216 -3.634 1.00 93.31 104 ALA A N 1
ATOM 766 C CA . ALA A 1 104 ? 7.271 -1.993 -3.359 1.00 93.31 104 ALA A CA 1
ATOM 767 C C . ALA A 1 104 ? 7.581 -3.499 -3.305 1.00 93.31 104 ALA A C 1
ATOM 769 O O . ALA A 1 104 ? 7.262 -4.163 -2.325 1.00 93.31 104 ALA A O 1
ATOM 770 N N . ARG A 1 105 ? 8.306 -4.033 -4.299 1.00 90.50 105 ARG A N 1
ATOM 771 C CA . ARG A 1 105 ? 8.723 -5.447 -4.332 1.00 90.50 105 ARG A CA 1
ATOM 772 C C . ARG A 1 105 ? 9.590 -5.843 -3.141 1.00 90.50 105 ARG A C 1
ATOM 774 O O . ARG A 1 105 ? 9.456 -6.958 -2.655 1.00 90.50 105 ARG A O 1
ATOM 781 N N . GLN A 1 106 ? 10.497 -4.984 -2.683 1.00 88.81 106 GLN A N 1
ATOM 782 C CA . GLN A 1 106 ? 11.321 -5.278 -1.510 1.00 88.81 106 GLN A CA 1
ATOM 783 C C . GLN A 1 106 ? 10.481 -5.377 -0.240 1.00 88.81 106 GLN A C 1
ATOM 785 O O . GLN A 1 106 ? 10.708 -6.291 0.547 1.00 88.81 106 GLN A O 1
ATOM 790 N N . LEU A 1 107 ? 9.521 -4.466 -0.068 1.00 93.56 107 LEU A N 1
ATOM 791 C CA . LEU A 1 107 ? 8.607 -4.477 1.070 1.00 93.56 107 LEU A CA 1
ATOM 792 C C . LEU A 1 107 ? 7.713 -5.726 1.041 1.00 93.56 107 LEU A C 1
ATOM 794 O O . LEU A 1 107 ? 7.696 -6.474 2.007 1.00 93.56 107 LEU A O 1
ATOM 798 N N . VAL A 1 108 ? 7.078 -6.014 -0.099 1.00 95.38 108 VAL A N 1
ATOM 799 C CA . VAL A 1 108 ? 6.187 -7.178 -0.281 1.00 95.38 108 VAL A CA 1
ATOM 800 C C . VAL A 1 108 ? 6.919 -8.512 -0.124 1.00 95.38 108 VAL A C 1
ATOM 802 O O . VAL A 1 108 ? 6.391 -9.474 0.432 1.00 95.38 108 VAL A O 1
ATOM 805 N N . ASN A 1 109 ? 8.155 -8.607 -0.624 1.00 91.56 109 ASN A N 1
ATOM 806 C CA . ASN A 1 109 ? 8.918 -9.850 -0.540 1.00 91.56 109 ASN A CA 1
ATOM 807 C C . ASN A 1 109 ? 9.493 -10.102 0.855 1.00 91.56 109 ASN A C 1
ATOM 809 O O . ASN A 1 109 ? 9.755 -11.269 1.185 1.00 91.56 109 ASN A O 1
ATOM 813 N N . ALA A 1 110 ? 9.710 -9.046 1.645 1.00 91.06 110 ALA A N 1
ATOM 814 C CA . ALA A 1 110 ? 10.192 -9.163 3.010 1.00 91.06 110 ALA A CA 1
ATOM 815 C C . ALA A 1 110 ? 9.173 -9.963 3.846 1.00 91.06 110 ALA A C 1
ATOM 817 O O . ALA A 1 110 ? 7.991 -9.634 3.859 1.00 91.06 110 ALA A O 1
ATOM 818 N N . PRO A 1 111 ? 9.596 -11.046 4.518 1.00 94.44 111 PRO A N 1
ATOM 819 C CA . PRO A 1 111 ? 8.713 -11.812 5.392 1.00 94.44 111 PRO A CA 1
ATOM 820 C C . PRO A 1 111 ? 8.110 -10.943 6.504 1.00 94.44 111 PRO A C 1
ATOM 822 O O . PRO A 1 111 ? 8.751 -9.988 6.938 1.00 94.44 111 PRO A O 1
ATOM 825 N N . ALA A 1 112 ? 6.937 -11.315 7.021 1.00 94.44 112 ALA A N 1
ATOM 826 C CA . ALA A 1 112 ? 6.226 -10.561 8.060 1.00 94.44 112 ALA A CA 1
ATOM 827 C C . ALA A 1 112 ? 7.055 -10.309 9.336 1.00 94.44 112 ALA A C 1
ATOM 829 O O . ALA A 1 112 ? 6.953 -9.256 9.953 1.00 94.44 112 ALA A O 1
ATOM 830 N N . ASN A 1 113 ? 7.965 -11.220 9.699 1.00 93.81 113 ASN A N 1
ATOM 831 C CA . ASN A 1 113 ? 8.868 -11.018 10.838 1.00 93.81 113 ASN A CA 1
ATOM 832 C C . ASN A 1 113 ? 9.982 -9.978 10.579 1.00 93.81 113 ASN A C 1
ATOM 834 O O . ASN A 1 113 ? 10.672 -9.577 11.515 1.00 93.81 113 ASN A O 1
ATOM 838 N N . TYR A 1 114 ? 10.180 -9.556 9.327 1.00 94.19 114 TYR A N 1
ATOM 839 C CA . TYR A 1 114 ? 11.077 -8.465 8.927 1.00 94.19 114 TYR A CA 1
ATOM 840 C C . TYR A 1 114 ? 10.307 -7.193 8.558 1.00 94.19 114 TYR A C 1
ATOM 842 O O . TYR A 1 114 ? 10.741 -6.098 8.916 1.00 94.19 114 TYR A O 1
ATOM 850 N N . CYS A 1 115 ? 9.190 -7.324 7.840 1.00 96.56 115 CYS A N 1
ATOM 851 C CA . CYS A 1 115 ? 8.288 -6.235 7.480 1.00 96.56 115 CYS A CA 1
ATOM 852 C C . CYS A 1 115 ? 7.084 -6.235 8.427 1.00 96.56 115 CYS A C 1
ATOM 854 O O . CYS A 1 115 ? 6.052 -6.806 8.110 1.00 96.56 115 CYS A O 1
ATOM 856 N N . THR A 1 116 ? 7.248 -5.605 9.589 1.00 98.19 116 THR A N 1
ATOM 857 C CA . THR A 1 116 ? 6.224 -5.392 10.619 1.00 98.19 116 THR A CA 1
ATOM 858 C C . THR A 1 116 ? 5.669 -3.972 10.502 1.00 98.19 116 THR A C 1
ATOM 860 O O . THR A 1 116 ? 6.200 -3.166 9.733 1.00 98.19 116 THR A O 1
ATOM 863 N N . THR A 1 117 ? 4.649 -3.606 11.287 1.00 98.38 117 THR A N 1
ATOM 864 C CA . TH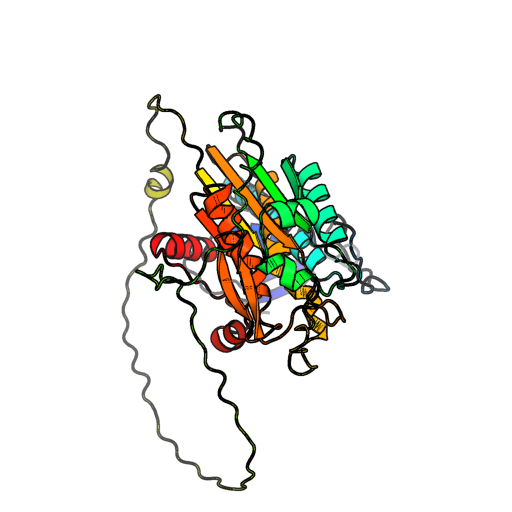R A 1 117 ? 4.114 -2.227 11.285 1.00 98.38 117 THR A CA 1
ATOM 865 C C . THR A 1 117 ? 5.217 -1.191 11.541 1.00 98.38 117 THR A C 1
ATOM 867 O O . THR A 1 117 ? 5.332 -0.192 10.830 1.00 98.38 117 THR A O 1
ATOM 870 N N . VAL A 1 118 ? 6.116 -1.482 12.488 1.00 98.19 118 VAL A N 1
ATOM 871 C CA . VAL A 1 118 ? 7.250 -0.625 12.869 1.00 98.19 118 VAL A CA 1
ATOM 872 C C . VAL A 1 118 ? 8.263 -0.478 11.739 1.00 98.19 118 VAL A C 1
ATOM 874 O O . VAL A 1 118 ? 8.765 0.618 11.491 1.00 98.19 118 VAL A O 1
ATOM 877 N N . THR A 1 119 ? 8.627 -1.567 11.063 1.00 97.50 119 THR A N 1
ATOM 878 C CA . THR A 1 119 ? 9.647 -1.498 10.008 1.00 97.50 119 THR A CA 1
ATOM 879 C C . THR A 1 119 ? 9.081 -0.971 8.690 1.00 97.50 119 THR A C 1
ATOM 881 O O . THR A 1 119 ? 9.815 -0.308 7.955 1.00 97.50 119 THR A O 1
ATOM 884 N N . LEU A 1 120 ? 7.781 -1.151 8.435 1.00 98.06 120 LEU A N 1
ATOM 885 C CA . LEU A 1 120 ? 7.058 -0.484 7.351 1.00 98.06 120 LEU A CA 1
ATOM 886 C C . LEU A 1 120 ? 6.994 1.037 7.572 1.00 98.06 120 LEU A C 1
ATOM 888 O O . LEU A 1 120 ? 7.291 1.797 6.651 1.00 98.06 120 LEU A O 1
ATOM 892 N N . ALA A 1 121 ? 6.712 1.498 8.795 1.00 98.31 121 ALA A N 1
ATOM 893 C CA . ALA A 1 121 ? 6.765 2.923 9.134 1.00 98.31 121 ALA A CA 1
ATOM 894 C C . ALA A 1 121 ? 8.181 3.504 8.965 1.00 98.31 121 ALA A C 1
ATOM 896 O O . ALA A 1 121 ? 8.354 4.531 8.312 1.00 98.31 121 ALA A O 1
ATOM 897 N N . LYS A 1 122 ? 9.220 2.799 9.434 1.00 97.50 122 LYS A N 1
ATOM 898 C CA . LYS A 1 122 ? 10.627 3.198 9.215 1.00 97.50 122 LYS A CA 1
ATOM 899 C C . LYS A 1 122 ? 11.003 3.277 7.736 1.00 97.50 122 LYS A C 1
ATOM 901 O O . LYS A 1 122 ? 11.801 4.125 7.338 1.00 97.50 122 LYS A O 1
ATOM 906 N N . ALA A 1 123 ? 10.454 2.390 6.907 1.00 96.25 123 ALA A N 1
ATOM 907 C CA . ALA A 1 123 ? 10.635 2.458 5.464 1.00 96.25 123 ALA A CA 1
ATOM 908 C C . ALA A 1 123 ? 10.025 3.739 4.884 1.00 96.25 123 ALA A C 1
ATOM 910 O O . ALA A 1 123 ? 10.667 4.404 4.071 1.00 96.25 123 ALA A O 1
ATOM 911 N N . ALA A 1 124 ? 8.824 4.110 5.332 1.00 97.56 124 ALA A N 1
ATOM 912 C CA . ALA A 1 124 ? 8.177 5.356 4.941 1.00 97.56 124 ALA A CA 1
ATOM 913 C C . ALA A 1 124 ? 8.990 6.589 5.374 1.00 97.56 124 ALA A C 1
ATOM 915 O O . ALA A 1 124 ? 9.229 7.472 4.552 1.00 97.56 124 ALA A O 1
ATOM 916 N N . GLU A 1 125 ? 9.512 6.613 6.605 1.00 97.44 125 GLU A N 1
ATOM 917 C CA . GLU A 1 125 ? 10.411 7.673 7.090 1.00 97.44 125 GLU A CA 1
ATOM 918 C C . GLU A 1 125 ? 11.676 7.796 6.229 1.00 97.44 125 GLU A C 1
ATOM 920 O O . GLU A 1 125 ? 12.098 8.899 5.876 1.00 97.44 125 GLU A O 1
ATOM 925 N N . ALA A 1 126 ? 12.285 6.666 5.854 1.00 95.06 126 ALA A N 1
ATOM 926 C CA . ALA A 1 126 ? 13.463 6.650 4.993 1.00 95.06 126 ALA A CA 1
ATOM 927 C C . ALA A 1 126 ? 13.154 7.199 3.591 1.00 95.06 126 ALA A C 1
ATOM 929 O O . ALA A 1 126 ? 13.919 8.015 3.072 1.00 95.06 126 ALA A O 1
ATOM 930 N N . ILE A 1 127 ? 12.019 6.799 3.006 1.00 94.31 127 ILE A N 1
ATOM 931 C CA . ILE A 1 127 ? 11.535 7.314 1.717 1.00 94.31 127 ILE A CA 1
ATOM 932 C C . ILE A 1 127 ? 11.299 8.821 1.802 1.00 94.31 127 ILE A C 1
ATOM 934 O O . ILE A 1 127 ? 11.730 9.557 0.914 1.00 94.31 127 ILE A O 1
ATOM 938 N N . ALA A 1 128 ? 10.662 9.291 2.873 1.00 95.25 128 ALA A N 1
ATOM 939 C CA . ALA A 1 128 ? 10.378 10.703 3.062 1.00 95.25 128 ALA A CA 1
ATOM 940 C C . ALA A 1 128 ? 11.654 11.530 3.217 1.00 95.25 128 ALA A C 1
ATOM 942 O O . ALA A 1 128 ? 11.825 12.534 2.529 1.00 95.25 128 ALA A O 1
ATOM 943 N N . LYS A 1 129 ? 12.597 11.065 4.042 1.00 94.12 129 LYS A N 1
ATOM 944 C CA . LYS A 1 129 ? 13.898 11.715 4.232 1.00 94.12 129 LYS A CA 1
ATOM 945 C C . LYS A 1 129 ? 14.688 11.810 2.930 1.00 94.12 129 LYS A C 1
ATOM 947 O O . LYS A 1 129 ? 15.278 12.851 2.655 1.00 94.12 129 LYS A O 1
ATOM 952 N N . GLU A 1 130 ? 14.722 10.741 2.138 1.00 89.62 130 GLU A N 1
ATOM 953 C CA . GLU A 1 130 ? 15.432 10.739 0.854 1.00 89.62 130 GLU A CA 1
ATOM 954 C C . GLU A 1 130 ? 14.724 11.612 -0.194 1.00 89.62 130 GLU A C 1
ATOM 956 O O . GLU A 1 130 ? 15.379 12.285 -0.989 1.00 89.62 130 GLU A O 1
ATOM 961 N N . GLY A 1 131 ? 13.391 11.605 -0.200 1.00 90.06 131 GLY A N 1
ATOM 962 C CA . GLY A 1 131 ? 12.563 12.363 -1.135 1.00 90.06 131 GLY A CA 1
ATOM 963 C C . GLY A 1 131 ? 12.329 13.826 -0.754 1.00 90.06 131 GLY A C 1
ATOM 964 O O . GLY A 1 131 ? 11.773 14.567 -1.559 1.00 90.06 131 GLY A O 1
ATOM 965 N N . GLY A 1 132 ? 12.721 14.248 0.451 1.00 92.06 132 GLY A N 1
ATOM 966 C CA . GLY A 1 132 ? 12.367 15.564 0.989 1.00 92.06 132 GLY A CA 1
ATOM 967 C C . GLY A 1 132 ? 10.857 15.742 1.193 1.00 92.06 132 GLY A C 1
ATOM 968 O O . GLY A 1 132 ? 10.348 16.845 1.014 1.00 92.06 132 GLY A O 1
ATOM 969 N N . LEU A 1 133 ? 10.145 14.657 1.512 1.00 93.62 133 LEU A N 1
ATOM 970 C CA . LEU A 1 133 ? 8.719 14.673 1.839 1.00 93.62 133 LEU A CA 1
ATOM 971 C C . LEU A 1 133 ? 8.529 15.002 3.321 1.00 93.62 133 LEU A C 1
ATOM 973 O O . LEU A 1 133 ? 9.360 14.639 4.157 1.00 93.62 133 LEU A O 1
ATOM 977 N N . GLU A 1 134 ? 7.407 15.628 3.661 1.00 96.69 134 GLU A N 1
ATOM 978 C CA . GLU A 1 134 ? 6.964 15.663 5.055 1.00 96.69 134 GLU A CA 1
ATOM 979 C C . GLU A 1 134 ? 6.462 14.265 5.454 1.00 96.69 134 GLU A C 1
ATOM 981 O O . GLU A 1 134 ? 5.875 13.546 4.643 1.00 96.69 134 GLU A O 1
ATOM 986 N N . CYS A 1 135 ? 6.740 13.863 6.693 1.00 97.50 135 CYS A N 1
ATOM 987 C CA . CYS A 1 135 ? 6.430 12.538 7.217 1.00 97.50 135 CYS A CA 1
ATOM 988 C C . CYS A 1 135 ? 5.774 12.672 8.585 1.00 97.50 135 CYS A C 1
ATOM 990 O O . CYS A 1 135 ? 6.356 13.270 9.491 1.00 97.50 135 CYS A O 1
ATOM 992 N N . ARG A 1 136 ? 4.593 12.079 8.735 1.00 98.25 136 ARG A N 1
ATOM 993 C CA . ARG A 1 136 ? 3.873 11.949 9.999 1.00 98.25 136 ARG A CA 1
ATOM 994 C C . ARG A 1 136 ? 3.563 10.473 10.212 1.00 98.25 136 ARG A C 1
ATOM 996 O O . ARG A 1 136 ? 2.975 9.835 9.342 1.00 98.25 136 ARG A O 1
ATOM 1003 N N . ILE A 1 137 ? 4.002 9.935 11.343 1.00 98.50 137 ILE A N 1
ATOM 1004 C CA . ILE A 1 137 ? 3.688 8.571 11.768 1.00 98.50 137 ILE A CA 1
ATOM 1005 C C . ILE A 1 137 ? 2.869 8.704 13.044 1.00 98.50 137 ILE A C 1
ATOM 1007 O O . ILE A 1 137 ? 3.433 9.072 14.071 1.00 98.50 137 ILE A O 1
ATOM 1011 N N . LEU A 1 138 ? 1.562 8.450 12.965 1.00 98.56 138 LEU A N 1
ATOM 1012 C CA . LEU A 1 138 ? 0.698 8.526 14.142 1.00 98.56 138 LEU A CA 1
ATOM 1013 C C . LEU A 1 138 ? 0.835 7.237 14.946 1.00 98.56 138 LEU A C 1
ATOM 1015 O O . LEU A 1 138 ? 0.742 6.133 14.390 1.00 98.56 138 LEU A O 1
ATOM 1019 N N . ASN A 1 139 ? 1.071 7.392 16.241 1.00 98.19 139 ASN A N 1
ATOM 1020 C CA . ASN A 1 139 ? 1.099 6.298 17.199 1.00 98.19 139 ASN A CA 1
ATOM 1021 C C . ASN A 1 139 ? -0.320 5.892 17.622 1.00 98.19 139 ASN A C 1
ATOM 1023 O O . ASN A 1 139 ? -1.319 6.464 17.187 1.00 98.19 139 ASN A O 1
ATOM 1027 N N . LYS A 1 140 ? -0.405 4.872 18.475 1.00 97.81 140 LYS A N 1
ATOM 1028 C CA . LYS A 1 140 ? -1.678 4.320 18.929 1.00 97.81 140 LYS A CA 1
ATOM 1029 C C . LYS A 1 140 ? -2.549 5.370 19.626 1.00 97.81 140 LYS A C 1
ATOM 1031 O O . LYS A 1 140 ? -3.746 5.403 19.369 1.00 97.81 140 LYS A O 1
ATOM 1036 N N . GLU A 1 141 ? -1.963 6.198 20.479 1.00 98.06 141 GLU A N 1
ATOM 1037 C CA . GLU A 1 141 ? -2.674 7.220 21.244 1.00 98.06 141 GLU A CA 1
ATOM 1038 C C . GLU A 1 141 ? -3.290 8.274 20.310 1.00 98.06 141 GLU A C 1
ATOM 1040 O O . GLU A 1 141 ? -4.474 8.578 20.414 1.00 98.06 141 GLU A O 1
ATOM 1045 N N . GLU A 1 142 ? -2.533 8.752 19.322 1.00 98.38 142 GLU A N 1
ATOM 1046 C CA . GLU A 1 142 ? -3.022 9.688 18.300 1.00 98.38 142 GLU A CA 1
ATOM 1047 C C . GLU A 1 142 ? -4.127 9.061 17.428 1.00 98.38 142 GLU A C 1
ATOM 1049 O O . GLU A 1 142 ? -5.088 9.726 17.050 1.00 98.38 142 GLU A O 1
ATOM 1054 N N . ILE A 1 143 ? -4.024 7.763 17.119 1.00 98.31 143 ILE A N 1
ATOM 1055 C CA . ILE A 1 143 ? -5.054 7.019 16.373 1.00 98.31 143 ILE A CA 1
ATOM 1056 C C . ILE A 1 143 ? -6.343 6.873 17.208 1.00 98.31 143 ILE A C 1
ATOM 1058 O O . ILE A 1 143 ? -7.446 6.973 16.663 1.00 98.31 143 ILE A O 1
ATOM 1062 N N . GLU A 1 144 ? -6.219 6.645 18.519 1.00 98.12 144 GLU A N 1
ATOM 1063 C CA . GLU A 1 144 ? -7.341 6.606 19.468 1.00 98.12 144 GLU A CA 1
ATOM 1064 C C . GLU A 1 144 ? -8.027 7.971 19.583 1.00 98.12 144 GLU A C 1
ATOM 1066 O O . GLU A 1 144 ? -9.257 8.035 19.555 1.00 98.12 144 GLU A O 1
ATOM 1071 N N . GLU A 1 145 ? -7.260 9.062 19.629 1.00 98.06 145 GLU A N 1
ATOM 1072 C CA . GLU A 1 145 ? -7.785 10.435 19.632 1.00 98.06 145 GLU A CA 1
ATOM 1073 C C . GLU A 1 145 ? -8.552 10.781 18.348 1.00 98.06 145 GLU A C 1
ATOM 1075 O O . GLU A 1 145 ? -9.547 11.503 18.399 1.00 98.06 145 GLU A O 1
ATOM 1080 N N . LEU A 1 146 ? -8.140 10.228 17.204 1.00 97.44 146 LEU A N 1
ATOM 1081 C CA . LEU A 1 146 ? -8.859 10.355 15.931 1.00 97.44 146 LEU A CA 1
ATOM 1082 C C . LEU A 1 146 ? -10.110 9.464 15.840 1.00 97.44 146 LEU A C 1
ATOM 1084 O O . LEU A 1 146 ? -10.813 9.502 14.831 1.00 97.44 146 LEU A O 1
ATOM 1088 N N . GLY A 1 147 ? -10.388 8.642 16.856 1.00 98.00 147 GLY A N 1
ATOM 1089 C CA . GLY A 1 147 ? -11.571 7.785 16.897 1.00 98.00 147 GLY A CA 1
ATOM 1090 C C . GLY A 1 147 ? -11.574 6.669 15.850 1.00 98.00 147 GLY A C 1
ATOM 1091 O O . GLY A 1 147 ? -12.644 6.178 15.503 1.00 98.00 147 GLY A O 1
ATOM 1092 N N . MET A 1 148 ? -10.409 6.253 15.335 1.00 98.56 148 MET A N 1
ATOM 1093 C CA . MET A 1 148 ? -10.281 5.234 14.278 1.00 98.56 148 MET A CA 1
ATOM 1094 C C . MET A 1 148 ? -10.544 3.809 14.800 1.00 98.56 148 MET A C 1
ATOM 1096 O O . MET A 1 148 ? -9.665 2.940 14.809 1.00 98.56 148 MET A O 1
ATOM 1100 N N . GLY A 1 149 ? -11.752 3.566 15.307 1.00 98.56 149 GLY A N 1
ATOM 1101 C CA . GLY A 1 149 ? -12.111 2.333 16.000 1.00 98.56 149 GLY A CA 1
ATOM 1102 C C . GLY A 1 149 ? -12.109 1.095 15.104 1.00 98.56 149 GLY A C 1
ATOM 1103 O O . GLY A 1 149 ? -11.839 0.001 15.604 1.00 98.56 149 GLY A O 1
ATOM 1104 N N . CYS A 1 150 ? -12.328 1.236 13.792 1.00 98.62 150 CYS A N 1
ATOM 1105 C CA . CYS A 1 150 ? -12.267 0.110 12.859 1.00 98.62 150 CYS A CA 1
ATOM 1106 C C . CYS A 1 150 ? -10.831 -0.361 12.638 1.00 98.62 150 CYS A C 1
ATOM 1108 O O . CYS A 1 150 ? -10.535 -1.552 12.752 1.00 98.62 150 CYS A O 1
ATOM 1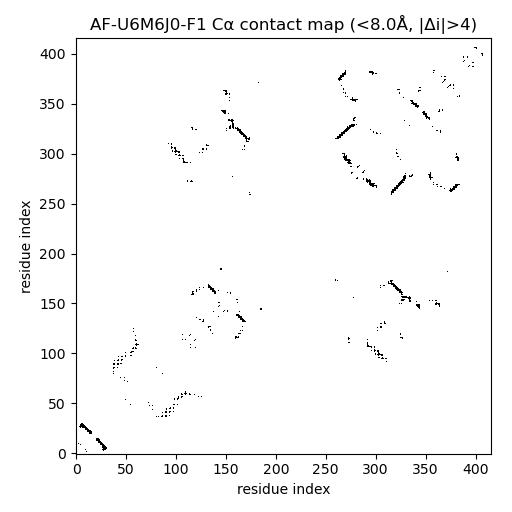110 N N . TYR A 1 151 ? -9.923 0.575 12.391 1.00 98.75 151 TYR A N 1
ATOM 1111 C CA . TYR A 1 151 ? -8.496 0.311 12.282 1.00 98.75 151 TYR A CA 1
ATOM 1112 C C . TYR A 1 151 ? -7.920 -0.247 13.593 1.00 98.75 151 TYR A C 1
ATOM 1114 O O . TYR A 1 151 ? -7.232 -1.273 13.584 1.00 98.75 151 TYR A O 1
ATOM 1122 N N . LEU A 1 152 ? -8.251 0.369 14.731 1.00 98.81 152 LEU A N 1
ATOM 1123 C CA . LEU A 1 152 ? -7.794 -0.081 16.049 1.00 98.81 152 LEU A CA 1
ATOM 1124 C C . LEU A 1 152 ? -8.287 -1.488 16.393 1.00 98.81 152 LEU A C 1
ATOM 1126 O O . LEU A 1 152 ? -7.529 -2.266 16.975 1.00 98.81 152 LEU A O 1
ATOM 1130 N N . ALA A 1 153 ? -9.525 -1.837 16.027 1.00 98.69 153 ALA A N 1
ATOM 1131 C CA . ALA A 1 153 ? -10.072 -3.172 16.260 1.00 98.69 153 ALA A CA 1
ATOM 1132 C C . ALA A 1 153 ? -9.246 -4.258 15.556 1.00 98.69 153 ALA A C 1
ATOM 1134 O O . ALA A 1 153 ? -8.882 -5.250 16.193 1.00 98.69 153 ALA A O 1
ATOM 1135 N N . VAL A 1 154 ? -8.886 -4.032 14.289 1.00 98.75 154 VAL A N 1
ATOM 1136 C CA . VAL A 1 154 ? -8.053 -4.955 13.501 1.00 98.75 154 VAL A CA 1
ATOM 1137 C C . VAL A 1 154 ? -6.668 -5.129 14.128 1.00 98.75 154 VAL A C 1
ATOM 1139 O O . VAL A 1 154 ? -6.202 -6.253 14.306 1.00 98.75 154 VAL A O 1
ATOM 1142 N N . ALA A 1 155 ? -6.016 -4.033 14.522 1.00 98.19 155 ALA A N 1
ATOM 1143 C CA . ALA A 1 155 ? -4.656 -4.072 15.065 1.00 98.19 155 ALA A CA 1
ATOM 1144 C C . ALA A 1 155 ? -4.562 -4.660 16.486 1.00 98.19 155 ALA A C 1
ATOM 1146 O O . ALA A 1 155 ? -3.480 -5.035 16.939 1.00 98.19 155 ALA A O 1
ATOM 1147 N N . LYS A 1 156 ? -5.686 -4.755 17.206 1.00 97.19 156 LYS A N 1
ATOM 1148 C CA . LYS A 1 156 ? -5.750 -5.098 18.637 1.00 97.19 156 LYS A CA 1
ATOM 1149 C C . LYS A 1 156 ? -5.128 -6.453 18.994 1.00 97.19 156 LYS A C 1
ATOM 1151 O O . LYS A 1 156 ? -4.732 -6.669 20.142 1.00 97.19 156 LYS A O 1
ATOM 1156 N N . GLY A 1 157 ? -5.088 -7.382 18.039 1.00 97.12 157 GLY A N 1
ATOM 1157 C CA . GLY A 1 157 ? -4.543 -8.726 18.229 1.00 97.12 157 GLY A CA 1
ATOM 1158 C C . GLY A 1 157 ? -3.020 -8.820 18.115 1.00 97.12 157 GLY A C 1
ATOM 1159 O O . GLY A 1 157 ? -2.451 -9.812 18.568 1.00 97.12 157 GLY A O 1
ATOM 1160 N N . SER A 1 158 ? -2.357 -7.825 17.522 1.00 98.12 158 SER A N 1
ATOM 1161 C CA . SER A 1 158 ? -0.919 -7.877 17.253 1.00 98.12 158 SER A CA 1
ATOM 1162 C C . SER A 1 158 ? -0.072 -7.528 18.479 1.00 98.12 158 SER A C 1
ATOM 1164 O O . SER A 1 158 ? -0.476 -6.772 19.363 1.00 98.12 158 SER A O 1
ATOM 1166 N N . MET A 1 159 ? 1.150 -8.065 18.508 1.00 97.62 159 MET A N 1
ATOM 1167 C CA . MET A 1 159 ? 2.204 -7.613 19.421 1.00 97.62 159 MET A CA 1
ATOM 1168 C C . MET A 1 159 ? 2.876 -6.312 18.957 1.00 97.62 159 MET A C 1
ATOM 1170 O O . MET A 1 159 ? 3.548 -5.652 19.751 1.00 97.62 159 MET A O 1
ATOM 1174 N N . TYR A 1 160 ? 2.737 -5.960 17.678 1.00 98.19 160 TYR A N 1
ATOM 1175 C CA . TYR A 1 160 ? 3.242 -4.715 17.119 1.00 98.19 160 TYR A CA 1
ATOM 1176 C C . TYR A 1 160 ? 2.161 -3.632 17.214 1.00 98.19 160 TYR A C 1
ATOM 1178 O O . TYR A 1 160 ? 0.988 -3.910 16.963 1.00 98.19 160 TYR A O 1
ATOM 1186 N N . PRO A 1 161 ? 2.520 -2.389 17.575 1.00 97.88 161 PRO A N 1
ATOM 1187 C CA . PRO A 1 161 ? 1.540 -1.317 17.676 1.00 97.88 161 PRO A CA 1
ATOM 1188 C C . PRO A 1 161 ? 0.989 -0.939 16.290 1.00 97.88 161 PRO A C 1
ATOM 1190 O O . PRO A 1 161 ? 1.730 -1.033 15.301 1.00 97.88 161 PRO A O 1
ATOM 1193 N N . PRO A 1 162 ? -0.268 -0.464 16.201 1.00 98.19 162 PRO A N 1
ATOM 1194 C CA . PRO A 1 162 ? -0.753 0.195 14.995 1.00 98.19 162 PRO A CA 1
ATOM 1195 C C . PRO A 1 162 ? 0.049 1.475 14.750 1.00 98.19 162 PRO A C 1
ATOM 1197 O O . PRO A 1 162 ? 0.300 2.239 15.683 1.00 98.19 162 PRO A O 1
ATOM 1200 N N . LEU A 1 163 ? 0.446 1.708 13.500 1.00 98.75 163 LEU A N 1
ATOM 1201 C CA . LEU A 1 163 ? 1.127 2.932 13.077 1.00 98.75 163 LEU A CA 1
ATOM 1202 C C . LEU A 1 163 ? 0.475 3.461 11.803 1.00 98.75 163 LEU A C 1
ATOM 1204 O O . LEU A 1 163 ? 0.447 2.779 10.780 1.00 98.75 163 LEU A O 1
ATOM 1208 N N . PHE A 1 164 ? -0.068 4.673 11.854 1.00 98.88 164 PHE A N 1
ATOM 1209 C CA . PHE A 1 164 ? -0.666 5.296 10.675 1.00 98.88 164 PHE A CA 1
ATOM 1210 C C . PHE A 1 164 ? 0.393 6.115 9.941 1.00 98.88 164 PHE A C 1
ATOM 1212 O O . PHE A 1 164 ? 0.939 7.079 10.478 1.00 98.88 164 PHE A O 1
ATOM 1219 N N . ILE A 1 165 ? 0.706 5.714 8.714 1.00 98.88 165 ILE A N 1
ATOM 1220 C CA . ILE A 1 165 ? 1.733 6.331 7.880 1.00 98.88 165 ILE A CA 1
ATOM 1221 C C . ILE A 1 165 ? 1.091 7.426 7.036 1.00 98.88 165 ILE A C 1
ATOM 1223 O O . ILE A 1 165 ? 0.159 7.152 6.282 1.00 98.88 165 ILE A O 1
ATOM 1227 N N . HIS A 1 166 ? 1.639 8.638 7.102 1.00 98.75 166 HIS A N 1
ATOM 1228 C CA . HIS A 1 166 ? 1.221 9.770 6.281 1.00 98.75 166 HIS A CA 1
ATOM 1229 C C . HIS A 1 166 ? 2.438 10.525 5.734 1.00 98.75 166 HIS A C 1
ATOM 1231 O O . HIS A 1 166 ? 3.103 11.277 6.448 1.00 98.75 166 HIS A O 1
ATOM 1237 N N . LEU A 1 167 ? 2.732 10.339 4.443 1.00 98.44 167 LEU A N 1
ATOM 1238 C CA . LEU A 1 167 ? 3.734 11.137 3.728 1.00 98.44 167 LEU A CA 1
ATOM 1239 C C . LEU A 1 167 ? 3.055 12.233 2.913 1.00 98.44 167 LEU A C 1
ATOM 1241 O O . LEU A 1 167 ? 1.998 12.003 2.327 1.00 98.44 167 LEU A O 1
ATOM 1245 N N . ILE A 1 168 ? 3.672 13.409 2.831 1.00 97.25 168 ILE A N 1
ATOM 1246 C CA . ILE A 1 168 ? 3.126 14.553 2.097 1.00 97.25 168 ILE A CA 1
ATOM 1247 C C . ILE A 1 168 ? 4.172 15.062 1.110 1.00 97.25 168 ILE A C 1
ATOM 12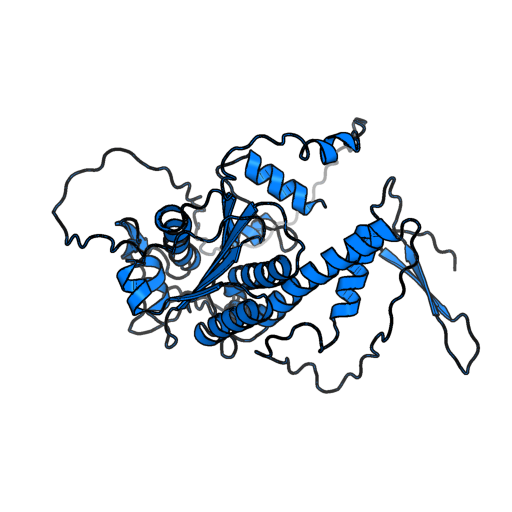49 O O . ILE A 1 168 ? 5.275 15.473 1.481 1.00 97.25 168 ILE A O 1
ATOM 1253 N N . TYR A 1 169 ? 3.801 15.062 -0.165 1.00 94.44 169 TYR A N 1
ATOM 1254 C CA . TYR A 1 169 ? 4.493 15.791 -1.217 1.00 94.44 169 TYR A CA 1
ATOM 1255 C C . TYR A 1 169 ? 3.756 17.097 -1.488 1.00 94.44 169 TYR A C 1
ATOM 1257 O O . TYR A 1 169 ? 2.548 17.094 -1.710 1.00 94.44 169 TYR A O 1
ATOM 1265 N N . ARG A 1 170 ? 4.492 18.204 -1.559 1.00 90.19 170 ARG A N 1
ATOM 1266 C CA . ARG A 1 170 ? 3.968 19.490 -2.017 1.00 90.19 170 ARG A CA 1
ATOM 1267 C C . ARG A 1 170 ? 4.835 20.001 -3.153 1.00 90.19 170 ARG A C 1
ATOM 1269 O O . ARG A 1 170 ? 6.057 20.085 -3.021 1.00 90.19 170 ARG A O 1
ATOM 1276 N N . SER A 1 171 ? 4.204 20.359 -4.265 1.00 87.06 171 SER A N 1
ATOM 1277 C CA . SER A 1 171 ? 4.915 20.988 -5.373 1.00 87.06 171 SER A CA 1
ATOM 1278 C C . SER A 1 171 ? 5.507 22.334 -4.948 1.00 87.06 171 SER A C 1
ATOM 1280 O O . SER A 1 171 ? 4.872 23.106 -4.229 1.00 87.06 171 SER A O 1
ATOM 1282 N N . LYS A 1 172 ? 6.710 22.648 -5.444 1.00 79.81 172 LYS A N 1
ATOM 1283 C CA . LYS A 1 172 ? 7.383 23.939 -5.204 1.00 79.81 172 LYS A CA 1
ATOM 1284 C C . LYS A 1 172 ? 6.590 25.134 -5.738 1.00 79.81 172 LYS A C 1
ATOM 1286 O O . LYS A 1 172 ? 6.788 26.248 -5.269 1.00 79.81 172 LYS A O 1
ATOM 1291 N N . ASP A 1 173 ? 5.701 24.892 -6.700 1.00 74.75 173 ASP A N 1
ATOM 1292 C CA . ASP A 1 173 ? 4.860 25.916 -7.321 1.00 74.75 173 ASP A CA 1
ATOM 1293 C C . ASP A 1 173 ? 3.606 26.251 -6.497 1.00 74.75 173 ASP A C 1
ATOM 1295 O O . ASP A 1 173 ? 2.826 27.123 -6.895 1.00 74.75 173 ASP A O 1
ATOM 1299 N N . CYS A 1 174 ? 3.383 25.551 -5.380 1.00 69.88 174 CYS A N 1
ATOM 1300 C CA . CYS A 1 174 ? 2.297 25.843 -4.456 1.00 69.88 174 CYS A CA 1
ATOM 1301 C C . CYS A 1 174 ? 2.697 26.865 -3.391 1.00 69.88 174 CYS A C 1
ATOM 1303 O O . CYS A 1 174 ? 3.844 26.864 -2.937 1.00 69.88 174 CYS A O 1
ATOM 1305 N N . PRO A 1 175 ? 1.748 27.701 -2.927 1.00 69.00 175 PRO A N 1
ATOM 1306 C CA . PRO A 1 175 ? 1.985 28.541 -1.765 1.00 69.00 175 PRO A CA 1
ATOM 1307 C C . PRO A 1 175 ? 2.381 27.680 -0.548 1.00 69.00 175 PRO A C 1
ATOM 1309 O O . PRO A 1 175 ? 1.941 26.522 -0.427 1.00 69.00 175 PRO A O 1
ATOM 1312 N N . PRO A 1 176 ? 3.233 28.219 0.348 1.00 61.47 176 PRO A N 1
ATOM 1313 C CA . PRO A 1 176 ? 3.608 27.527 1.572 1.00 61.47 176 PRO A CA 1
ATOM 1314 C C . PRO A 1 176 ? 2.349 27.134 2.344 1.00 61.47 176 PRO A C 1
ATOM 1316 O O . PRO A 1 176 ? 1.357 27.865 2.330 1.00 61.47 176 PRO A O 1
ATOM 1319 N N . ALA A 1 177 ? 2.377 25.959 2.978 1.00 57.25 177 ALA A N 1
ATOM 1320 C CA . ALA A 1 177 ? 1.273 25.512 3.815 1.00 57.25 177 ALA A CA 1
ATOM 1321 C C . ALA A 1 177 ? 0.933 26.627 4.808 1.00 57.25 177 ALA A C 1
ATOM 1323 O O . ALA A 1 177 ? 1.808 27.049 5.568 1.00 57.25 177 ALA A O 1
ATOM 1324 N N . ALA A 1 178 ? -0.317 27.102 4.816 1.00 50.66 178 ALA A N 1
ATOM 1325 C CA . ALA A 1 178 ? -0.836 27.722 6.025 1.00 50.66 178 ALA A CA 1
ATOM 1326 C C . ALA A 1 178 ? -0.584 26.692 7.128 1.00 50.66 178 ALA A C 1
ATOM 1328 O O . ALA A 1 178 ? -0.978 25.539 6.942 1.00 50.66 178 ALA A O 1
ATOM 1329 N N . ALA A 1 179 ? 0.189 27.067 8.157 1.00 37.78 179 ALA A N 1
ATOM 1330 C CA . ALA A 1 179 ? 0.637 26.171 9.219 1.00 37.78 179 ALA A CA 1
ATOM 1331 C C . ALA A 1 179 ? -0.508 25.222 9.566 1.00 37.78 179 ALA A C 1
ATOM 1333 O O . ALA A 1 179 ? -1.568 25.694 9.977 1.00 37.78 179 ALA A O 1
ATOM 1334 N N . ALA A 1 180 ? -0.329 23.933 9.250 1.00 37.19 180 ALA A N 1
ATOM 1335 C CA . ALA A 1 180 ? -1.388 22.948 9.363 1.00 37.19 180 ALA A CA 1
ATOM 1336 C C . ALA A 1 180 ? -1.988 23.095 10.757 1.00 37.19 180 ALA A C 1
ATOM 1338 O O . ALA A 1 180 ? -1.272 22.947 11.750 1.00 37.19 180 ALA A O 1
ATOM 1339 N N . ALA A 1 181 ? -3.267 23.473 10.814 1.00 30.84 181 ALA A N 1
ATOM 1340 C CA . ALA A 1 181 ? -4.011 23.433 12.050 1.00 30.84 181 ALA A CA 1
ATOM 1341 C C . ALA A 1 181 ? -3.763 22.045 12.644 1.00 30.84 181 ALA A C 1
ATOM 1343 O O . ALA A 1 181 ? -3.887 21.037 11.938 1.00 30.84 181 ALA A O 1
ATOM 1344 N N . ALA A 1 182 ? -3.330 22.014 13.906 1.00 31.64 182 ALA A N 1
ATOM 1345 C CA . ALA A 1 182 ? -3.395 20.808 14.709 1.00 31.64 182 ALA A CA 1
ATOM 1346 C C . ALA A 1 182 ? -4.747 20.147 14.425 1.00 31.64 182 ALA A C 1
ATOM 1348 O O . ALA A 1 182 ? -5.745 20.870 14.312 1.00 31.64 182 ALA A O 1
ATOM 1349 N N . ALA A 1 183 ? -4.745 18.825 14.226 1.00 32.09 183 ALA A N 1
ATOM 1350 C CA . ALA A 1 183 ? -5.960 18.059 13.989 1.00 32.09 183 ALA A CA 1
ATOM 1351 C C . ALA A 1 183 ? -7.082 18.626 14.876 1.00 32.09 183 ALA A C 1
ATOM 1353 O O . ALA A 1 183 ? -6.849 18.804 16.079 1.00 32.09 183 ALA A O 1
ATOM 1354 N N . PRO A 1 184 ? -8.237 19.035 14.319 1.00 33.62 184 PRO A N 1
ATOM 1355 C CA . PRO A 1 184 ? -9.314 19.507 15.164 1.00 33.62 184 PRO A CA 1
ATOM 1356 C C . PRO A 1 184 ? -9.642 18.369 16.128 1.00 33.62 184 PRO A C 1
ATOM 1358 O O . PRO A 1 184 ? -9.907 17.251 15.696 1.00 33.62 184 PRO A O 1
ATOM 1361 N N . ALA A 1 185 ? -9.567 18.653 17.429 1.00 33.38 185 ALA A N 1
ATOM 1362 C CA . ALA A 1 185 ? -10.058 17.759 18.461 1.00 33.38 185 ALA A CA 1
ATOM 1363 C C . ALA A 1 185 ? -11.530 17.463 18.145 1.00 33.38 185 ALA A C 1
ATOM 1365 O O . ALA A 1 185 ? -12.396 18.322 18.338 1.00 33.38 185 ALA A O 1
ATOM 1366 N N . ALA A 1 186 ? -11.802 16.287 17.580 1.00 31.23 186 ALA A N 1
ATOM 1367 C CA . ALA A 1 186 ? -13.156 15.846 17.316 1.00 31.23 186 ALA A CA 1
ATOM 1368 C C . ALA A 1 186 ? -13.824 15.544 18.661 1.00 31.23 186 ALA A C 1
ATOM 1370 O O . ALA A 1 186 ? -13.267 14.891 19.543 1.00 31.23 186 ALA A O 1
ATOM 1371 N N . ALA A 1 187 ? -14.996 16.142 18.833 1.00 29.23 187 ALA A N 1
ATOM 1372 C CA . ALA A 1 187 ? -15.708 16.256 20.087 1.00 29.23 187 ALA A CA 1
ATOM 1373 C C . ALA A 1 187 ? -16.017 14.894 20.724 1.00 29.23 187 ALA A C 1
ATOM 1375 O O . ALA A 1 187 ? -16.599 14.007 20.104 1.00 29.23 187 ALA A O 1
ATOM 1376 N N . ALA A 1 188 ? -15.718 14.783 22.018 1.00 31.72 188 ALA A N 1
ATOM 1377 C CA . ALA A 1 188 ? -16.268 13.747 22.870 1.00 31.72 188 ALA A CA 1
ATOM 1378 C C . ALA A 1 188 ? -17.806 13.817 22.862 1.00 31.72 188 ALA A C 1
ATOM 1380 O O . ALA A 1 188 ? -18.392 14.794 23.330 1.00 31.72 188 ALA A O 1
ATOM 1381 N N . ALA A 1 189 ? -18.458 12.755 22.396 1.00 27.19 189 ALA A N 1
ATOM 1382 C CA . ALA A 1 189 ? -19.864 12.494 22.674 1.00 27.19 189 ALA A CA 1
ATOM 1383 C C . ALA A 1 189 ? -20.029 11.034 23.120 1.00 27.19 189 ALA A C 1
ATOM 1385 O O . ALA A 1 189 ? -20.080 10.110 22.314 1.00 27.19 189 ALA A O 1
ATOM 1386 N N . ALA A 1 190 ? -20.100 10.840 24.439 1.00 28.11 190 ALA A N 1
ATOM 1387 C CA . ALA A 1 190 ? -20.642 9.631 25.056 1.00 28.11 190 ALA A CA 1
ATOM 1388 C C . ALA A 1 190 ? -22.156 9.501 24.736 1.00 28.11 190 ALA A C 1
ATOM 1390 O O . ALA A 1 190 ? -22.794 10.498 24.386 1.00 28.11 190 ALA A O 1
ATOM 1391 N N . PRO A 1 191 ? -22.757 8.299 24.827 1.00 35.12 191 PRO A N 1
ATOM 1392 C CA . PRO A 1 191 ? -23.916 7.934 24.021 1.00 35.12 191 PRO A CA 1
ATOM 1393 C C . PRO A 1 191 ? -25.225 8.503 24.578 1.00 35.12 191 PRO A C 1
ATOM 1395 O O . PRO A 1 191 ? -25.523 8.366 25.765 1.00 35.12 191 PRO A O 1
ATOM 1398 N N . ALA A 1 192 ? -26.049 9.070 23.696 1.00 27.73 192 ALA A N 1
ATOM 1399 C CA . ALA A 1 192 ? -27.459 9.330 23.961 1.00 27.73 192 ALA A CA 1
ATOM 1400 C C . ALA A 1 192 ? -28.325 8.296 23.227 1.00 27.73 192 ALA A C 1
ATOM 1402 O O . ALA A 1 192 ? -28.051 7.907 22.094 1.00 27.73 192 ALA A O 1
ATOM 1403 N N . ALA A 1 193 ? -29.342 7.826 23.941 1.00 28.55 193 ALA A N 1
ATOM 1404 C CA . ALA A 1 193 ? -30.223 6.726 23.597 1.00 28.55 193 ALA A CA 1
ATOM 1405 C C . ALA A 1 193 ? -30.980 6.875 22.260 1.00 28.55 193 ALA A C 1
ATOM 1407 O O . ALA A 1 193 ? -31.283 7.972 21.804 1.00 28.55 193 ALA A O 1
ATOM 1408 N N . ALA A 1 194 ? -31.318 5.702 21.713 1.00 37.25 194 ALA A N 1
ATOM 1409 C CA . ALA A 1 194 ? -32.250 5.381 20.633 1.00 37.25 194 ALA A CA 1
ATOM 1410 C C . ALA A 1 194 ? -33.137 6.517 20.072 1.00 37.25 194 ALA A C 1
ATOM 1412 O O . ALA A 1 194 ? -34.049 7.010 20.736 1.00 37.25 194 ALA A O 1
ATOM 1413 N N . GLY A 1 195 ? -32.962 6.785 18.775 1.00 26.86 195 GLY A N 1
ATOM 1414 C CA . GLY A 1 195 ? -33.901 7.493 17.905 1.00 26.86 195 GLY A CA 1
ATOM 1415 C C . GLY A 1 195 ? -33.678 7.055 16.452 1.00 26.86 195 GLY A C 1
ATOM 1416 O O . GLY A 1 195 ? -32.540 6.983 16.004 1.00 26.86 195 GLY A O 1
ATOM 1417 N N . ALA A 1 196 ? -34.753 6.673 15.760 1.00 28.70 196 ALA A N 1
ATOM 1418 C CA . ALA A 1 196 ? -34.761 6.016 14.447 1.00 28.70 196 ALA A CA 1
ATOM 1419 C C . ALA A 1 196 ? -34.058 6.811 13.316 1.00 28.70 196 ALA A C 1
ATOM 1421 O O . ALA A 1 196 ? -34.020 8.040 13.372 1.00 28.70 196 ALA A O 1
ATOM 1422 N N . PRO A 1 197 ? -33.547 6.140 12.260 1.00 34.12 197 PRO A N 1
ATOM 1423 C CA . PRO A 1 197 ? -32.729 6.787 11.242 1.00 34.12 197 PRO A CA 1
ATOM 1424 C C . PRO A 1 197 ? -33.569 7.459 10.147 1.00 34.12 197 PRO A C 1
ATOM 1426 O O . PRO A 1 197 ? -34.544 6.896 9.648 1.00 34.12 197 PRO A O 1
ATOM 1429 N N . THR A 1 198 ? -33.112 8.627 9.697 1.00 31.38 198 THR A N 1
ATOM 1430 C CA . THR A 1 198 ? -33.506 9.242 8.423 1.00 31.38 198 THR A CA 1
ATOM 1431 C C . THR A 1 198 ? -32.304 9.312 7.477 1.00 31.38 198 THR A C 1
ATOM 1433 O O . THR A 1 198 ? -31.322 9.986 7.761 1.00 31.38 198 THR A O 1
ATOM 1436 N N . THR A 1 199 ? -32.448 8.598 6.353 1.00 31.86 199 THR A N 1
ATOM 1437 C CA . THR A 1 199 ? -31.832 8.780 5.018 1.00 31.86 199 THR A CA 1
ATOM 1438 C C . THR A 1 199 ? -30.302 8.707 4.856 1.00 31.86 199 THR A C 1
ATOM 1440 O O . THR A 1 199 ? -29.603 9.710 4.831 1.00 31.86 199 THR A O 1
ATOM 1443 N N . ALA A 1 200 ? -29.856 7.461 4.654 1.00 27.67 200 ALA A N 1
ATOM 1444 C CA . ALA A 1 200 ? -28.866 6.915 3.712 1.00 27.67 200 ALA A CA 1
ATOM 1445 C C . ALA A 1 200 ? -27.889 7.844 2.948 1.00 27.67 200 ALA A C 1
ATOM 1447 O O . ALA A 1 200 ? -28.260 8.487 1.968 1.00 27.67 200 ALA A O 1
ATOM 1448 N N . ALA A 1 201 ? -26.599 7.703 3.275 1.00 27.20 201 ALA A N 1
ATOM 1449 C CA . ALA A 1 201 ? -25.510 7.700 2.301 1.00 27.20 201 ALA A CA 1
ATOM 1450 C C . ALA A 1 201 ? -25.305 6.251 1.820 1.00 27.20 201 ALA A C 1
ATOM 1452 O O . ALA A 1 201 ? -25.069 5.343 2.619 1.00 27.20 201 ALA A O 1
ATOM 1453 N N . THR A 1 202 ? -25.459 6.004 0.523 1.00 26.62 202 THR A N 1
ATOM 1454 C CA . THR A 1 202 ? -25.276 4.682 -0.089 1.00 26.62 202 THR A CA 1
ATOM 1455 C C . THR A 1 202 ? -23.793 4.386 -0.287 1.00 26.62 202 THR A C 1
ATOM 1457 O O . THR A 1 202 ? -23.223 4.715 -1.324 1.00 26.62 202 THR A O 1
ATOM 1460 N N . ALA A 1 203 ? -23.178 3.719 0.690 1.00 27.47 203 ALA A N 1
ATOM 1461 C CA . ALA A 1 203 ? -21.970 2.938 0.461 1.00 27.47 203 ALA A CA 1
ATOM 1462 C C . ALA A 1 203 ? -22.365 1.668 -0.309 1.00 27.47 203 ALA A C 1
ATOM 1464 O O . ALA A 1 203 ? -23.049 0.790 0.220 1.00 27.47 203 ALA A O 1
ATOM 1465 N N . ALA A 1 204 ? -21.976 1.579 -1.580 1.00 24.33 204 ALA A N 1
ATOM 1466 C CA . ALA A 1 204 ? -22.167 0.384 -2.392 1.00 24.33 204 ALA A CA 1
ATOM 1467 C C . ALA A 1 204 ? -21.185 -0.713 -1.943 1.00 24.33 204 ALA A C 1
ATOM 1469 O O . ALA A 1 204 ? -20.138 -0.930 -2.546 1.00 24.33 204 ALA A O 1
ATOM 1470 N N . ALA A 1 205 ? -21.526 -1.416 -0.864 1.00 27.55 205 ALA A N 1
ATOM 1471 C CA . ALA A 1 205 ? -20.932 -2.705 -0.555 1.00 27.55 205 ALA A CA 1
ATOM 1472 C C . ALA A 1 205 ? -21.519 -3.741 -1.526 1.00 27.55 205 ALA A C 1
ATOM 1474 O O . ALA A 1 205 ? -22.662 -4.172 -1.380 1.00 27.55 205 ALA A O 1
ATOM 1475 N N . ALA A 1 206 ? -20.746 -4.131 -2.539 1.00 26.12 206 ALA A N 1
ATOM 1476 C CA . ALA A 1 206 ? -21.077 -5.278 -3.374 1.00 26.12 206 ALA A CA 1
ATOM 1477 C C . ALA A 1 206 ? -21.075 -6.547 -2.501 1.00 26.12 206 ALA A C 1
ATOM 1479 O O . ALA A 1 206 ? -20.026 -7.061 -2.108 1.00 26.12 206 ALA A O 1
ATOM 1480 N N . ALA A 1 207 ? -22.268 -7.028 -2.158 1.00 24.70 207 ALA A N 1
ATOM 1481 C CA . ALA A 1 207 ? -22.469 -8.300 -1.485 1.00 24.70 207 ALA A CA 1
ATOM 1482 C C . ALA A 1 207 ? -22.257 -9.445 -2.489 1.00 24.70 207 ALA A C 1
ATOM 1484 O O . ALA A 1 207 ? -23.132 -9.741 -3.299 1.00 24.70 207 ALA A O 1
ATOM 1485 N N . ALA A 1 208 ? -21.101 -10.105 -2.431 1.00 28.69 208 ALA A N 1
ATOM 1486 C CA . ALA A 1 208 ? -20.938 -11.440 -2.996 1.00 28.69 208 ALA A CA 1
ATOM 1487 C C . ALA A 1 208 ? -21.303 -12.460 -1.907 1.00 28.69 208 ALA A C 1
ATOM 1489 O O . ALA A 1 208 ? -20.572 -12.633 -0.932 1.00 28.69 208 ALA A O 1
ATOM 1490 N N . GLY A 1 209 ? -22.473 -13.086 -2.045 1.00 25.38 209 GLY A N 1
ATOM 1491 C CA . GLY A 1 209 ? -22.932 -14.145 -1.152 1.00 25.38 209 GLY A CA 1
ATOM 1492 C C . GLY A 1 209 ? -22.050 -15.387 -1.271 1.00 25.38 209 GLY A C 1
ATOM 1493 O O . GLY A 1 209 ? -21.912 -15.958 -2.350 1.00 25.38 209 GLY A O 1
ATOM 1494 N N . ALA A 1 210 ? -21.471 -15.821 -0.154 1.00 27.58 210 ALA A N 1
ATOM 1495 C CA . ALA A 1 210 ? -20.835 -17.124 -0.041 1.00 27.58 210 ALA A CA 1
ATOM 1496 C C . ALA A 1 210 ? -21.929 -18.195 0.111 1.00 27.58 210 ALA A C 1
ATOM 1498 O O . ALA A 1 210 ? -22.539 -18.323 1.172 1.00 27.58 210 ALA A O 1
ATOM 1499 N N . ALA A 1 211 ? -22.201 -18.951 -0.953 1.00 29.67 211 ALA A N 1
ATOM 1500 C CA . ALA A 1 211 ? -23.019 -20.156 -0.874 1.00 29.67 211 ALA A CA 1
ATOM 1501 C C . ALA A 1 211 ? -22.124 -21.351 -0.510 1.00 29.67 211 ALA A C 1
ATOM 1503 O O . ALA A 1 211 ? -21.198 -21.693 -1.245 1.00 29.67 211 ALA A O 1
ATOM 1504 N N . GLY A 1 212 ? -22.398 -21.971 0.639 1.00 29.39 212 GLY A N 1
ATOM 1505 C CA . GLY A 1 212 ? -21.789 -23.234 1.046 1.00 29.39 212 GLY A CA 1
ATOM 1506 C C . GLY A 1 212 ? -22.324 -24.406 0.222 1.00 29.39 212 GLY A C 1
ATOM 1507 O O . GLY A 1 212 ? -23.532 -24.533 0.030 1.00 29.39 212 GLY A O 1
ATOM 1508 N N . GLY A 1 213 ? -21.425 -25.275 -0.240 1.00 27.45 213 GLY A N 1
ATOM 1509 C CA . GLY A 1 213 ? -21.754 -26.543 -0.889 1.00 27.45 213 GLY A CA 1
ATOM 1510 C C . GLY A 1 213 ? -21.254 -27.713 -0.050 1.00 27.45 213 GLY A C 1
ATOM 1511 O O . GLY A 1 213 ? -20.052 -27.952 0.022 1.00 27.45 213 GLY A O 1
ATOM 1512 N N . GLY A 1 214 ? -22.184 -28.413 0.603 1.00 26.61 214 GLY A N 1
ATOM 1513 C CA . GLY A 1 214 ? -21.958 -29.727 1.203 1.00 26.61 214 GLY A CA 1
ATOM 1514 C C . GLY A 1 214 ? -21.894 -30.820 0.133 1.00 26.61 214 GLY A C 1
ATOM 1515 O O . GLY A 1 214 ? -22.490 -30.688 -0.934 1.00 26.61 214 GLY A O 1
ATOM 1516 N N . GLY A 1 215 ? -21.135 -31.875 0.431 1.00 26.95 215 GLY A N 1
ATOM 1517 C CA . GLY A 1 215 ? -20.817 -32.959 -0.492 1.00 26.95 215 GLY A CA 1
ATOM 1518 C C . GLY A 1 215 ? -21.986 -33.860 -0.897 1.00 26.95 215 GLY A C 1
ATOM 1519 O O . GLY A 1 215 ? -23.037 -33.909 -0.257 1.00 26.95 215 GLY A O 1
ATOM 1520 N N . GLY A 1 216 ? -21.735 -34.618 -1.960 1.00 25.81 216 GLY A N 1
ATOM 1521 C CA . GLY A 1 216 ? -22.557 -35.724 -2.425 1.00 25.81 216 GLY A CA 1
ATOM 1522 C C . GLY A 1 216 ? -21.917 -36.365 -3.651 1.00 25.81 216 GLY A C 1
ATOM 1523 O O . GLY A 1 216 ? -21.958 -35.793 -4.736 1.00 25.81 216 GLY A O 1
ATOM 1524 N N . ASP A 1 217 ? -21.317 -37.535 -3.447 1.00 32.16 217 ASP A N 1
ATOM 1525 C CA . ASP A 1 217 ? -20.804 -38.424 -4.487 1.00 32.16 217 ASP A CA 1
ATOM 1526 C C . ASP A 1 217 ? -21.892 -38.784 -5.508 1.00 32.16 217 ASP A C 1
ATOM 1528 O O . ASP A 1 217 ? -23.035 -39.053 -5.123 1.00 32.16 217 ASP A O 1
ATOM 1532 N N . ARG A 1 218 ? -21.521 -38.867 -6.794 1.00 27.19 218 ARG A N 1
ATOM 1533 C CA . ARG A 1 218 ? -22.133 -39.780 -7.776 1.00 27.19 218 ARG A CA 1
ATOM 1534 C C . ARG A 1 218 ? -21.266 -39.922 -9.027 1.00 27.19 218 ARG A C 1
ATOM 1536 O O . ARG A 1 218 ? -20.841 -38.939 -9.624 1.00 27.19 218 ARG A O 1
ATOM 1543 N N . GLU A 1 219 ? -21.030 -41.182 -9.367 1.00 28.61 219 GLU A N 1
ATOM 1544 C CA . GLU A 1 219 ? -20.319 -41.693 -10.535 1.00 28.61 219 GLU A CA 1
ATOM 1545 C C . GLU A 1 219 ? -21.124 -41.588 -11.847 1.00 28.61 219 GLU A C 1
ATOM 1547 O O . GLU A 1 219 ? -22.354 -41.560 -11.836 1.00 28.61 219 GLU A O 1
ATOM 1552 N N . GLU A 1 220 ? -20.349 -41.650 -12.939 1.00 28.98 220 GLU A N 1
ATOM 1553 C CA . GLU A 1 220 ? -20.635 -42.121 -14.308 1.00 28.98 220 GLU A CA 1
ATOM 1554 C C . GLU A 1 220 ? -21.562 -41.337 -15.259 1.00 28.98 220 GLU A C 1
ATOM 1556 O O . GLU A 1 220 ? -22.709 -41.010 -14.966 1.00 28.98 220 GLU A O 1
ATOM 1561 N N . GLY A 1 221 ? -21.058 -41.149 -16.490 1.00 25.77 221 GLY A N 1
ATOM 1562 C CA . GLY A 1 221 ? -21.861 -40.779 -17.656 1.00 25.77 221 GLY A CA 1
ATOM 1563 C C . GLY A 1 221 ? -21.080 -40.111 -18.789 1.00 25.77 221 GLY A C 1
ATOM 1564 O O . GLY A 1 221 ? -21.261 -38.924 -19.035 1.00 25.77 221 GLY A O 1
ATOM 1565 N N . ASP A 1 222 ? -20.229 -40.872 -19.482 1.00 28.98 222 ASP A N 1
ATOM 1566 C CA . ASP A 1 222 ? -19.745 -40.546 -20.831 1.00 28.98 222 ASP A CA 1
ATOM 1567 C C . ASP A 1 222 ? -20.936 -40.446 -21.798 1.00 28.98 222 ASP A C 1
ATOM 1569 O O . ASP A 1 222 ? -21.730 -41.385 -21.880 1.00 28.98 222 ASP A O 1
ATOM 1573 N N . GLN A 1 223 ? -21.061 -39.327 -22.519 1.00 26.64 223 GLN A N 1
ATOM 1574 C CA . GLN A 1 223 ? -21.655 -39.310 -23.855 1.00 26.64 223 GLN A CA 1
ATOM 1575 C C . GLN A 1 223 ? -21.339 -38.013 -24.609 1.00 26.64 223 GLN A C 1
ATOM 1577 O O . GLN A 1 223 ? -21.771 -36.911 -24.276 1.00 26.64 223 GLN A O 1
ATOM 1582 N N . SER A 1 224 ? -20.584 -38.208 -25.683 1.00 30.03 224 SER A N 1
ATOM 1583 C CA . SER A 1 224 ? -20.339 -37.304 -26.796 1.00 30.03 224 SER A CA 1
ATOM 1584 C C . SER A 1 224 ? -21.618 -36.813 -27.486 1.00 30.03 224 SER A C 1
ATOM 1586 O O . SER A 1 224 ? -22.436 -37.630 -27.907 1.00 30.03 224 SER A O 1
ATOM 1588 N N . SER A 1 225 ? -21.690 -35.513 -27.774 1.00 29.45 225 SER A N 1
ATOM 1589 C CA . SER A 1 225 ? -22.302 -35.002 -29.009 1.00 29.45 225 SER A CA 1
ATOM 1590 C C . SER A 1 225 ? -21.904 -33.544 -29.250 1.00 29.45 225 SER A C 1
ATOM 1592 O O . SER A 1 225 ? -22.335 -32.642 -28.535 1.00 29.45 225 SER A O 1
ATOM 1594 N N . ASP A 1 226 ? -21.082 -33.352 -30.277 1.00 29.03 226 ASP A N 1
ATOM 1595 C CA . ASP A 1 226 ? -20.853 -32.093 -30.992 1.00 29.03 226 ASP A CA 1
ATOM 1596 C C . ASP A 1 226 ? -22.190 -31.573 -31.572 1.00 29.03 226 ASP A C 1
ATOM 1598 O O . ASP A 1 226 ? -23.037 -32.390 -31.961 1.00 29.03 226 ASP A O 1
ATOM 1602 N N . PRO A 1 227 ? -22.413 -30.249 -31.659 1.00 30.84 227 PRO A N 1
ATOM 1603 C CA . PRO A 1 227 ? -22.326 -29.659 -32.994 1.00 30.84 227 PRO A CA 1
ATOM 1604 C C . PRO A 1 227 ? -21.778 -28.219 -33.031 1.00 30.84 227 PRO A C 1
ATOM 1606 O O . PRO A 1 227 ? -22.351 -27.285 -32.470 1.00 30.84 227 PRO A O 1
ATOM 1609 N N . SER A 1 228 ? -20.721 -28.042 -33.823 1.00 27.17 228 SER A N 1
ATOM 1610 C CA . SER A 1 228 ? -20.516 -26.983 -34.829 1.00 27.17 228 SER A CA 1
ATOM 1611 C C . SER A 1 228 ? -21.151 -25.609 -34.550 1.00 27.17 228 SER A C 1
ATOM 1613 O O . SER A 1 228 ? -22.329 -25.387 -34.852 1.00 27.17 228 SER A O 1
ATOM 1615 N N . TYR A 1 229 ? -20.332 -24.636 -34.131 1.00 26.31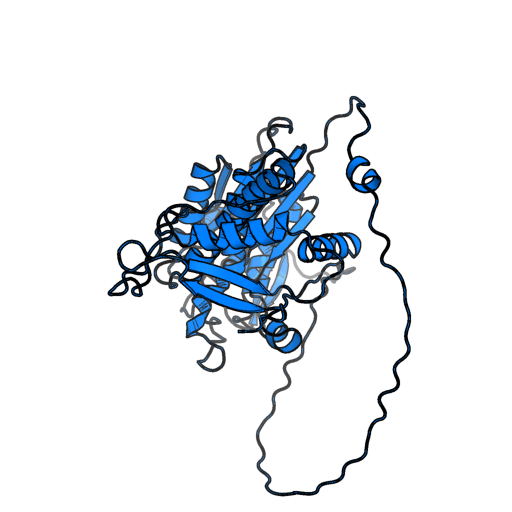 229 TYR A N 1
ATOM 1616 C CA . TYR A 1 229 ? -20.686 -23.217 -34.208 1.00 26.31 229 TYR A CA 1
ATOM 1617 C C . TYR A 1 229 ? -19.818 -22.475 -35.230 1.00 26.31 229 TYR A C 1
ATOM 1619 O O . TYR A 1 229 ? -18.590 -22.503 -35.214 1.00 26.31 229 TYR A O 1
ATOM 1627 N N . ASN A 1 230 ? -20.541 -21.849 -36.148 1.00 24.73 230 ASN A N 1
ATOM 1628 C CA . ASN A 1 230 ? -20.130 -21.140 -37.346 1.00 24.73 230 ASN A CA 1
ATOM 1629 C C . ASN A 1 230 ? -19.395 -19.827 -37.007 1.00 24.73 230 ASN A C 1
ATOM 1631 O O . ASN A 1 230 ? -19.949 -18.967 -36.320 1.00 24.73 230 ASN A O 1
ATOM 1635 N N . SER A 1 231 ? -18.169 -19.651 -37.506 1.00 28.70 231 SER A N 1
ATOM 1636 C CA . SER A 1 231 ? -17.377 -18.422 -37.377 1.00 28.70 231 SER A CA 1
ATOM 1637 C C . SER A 1 231 ? -17.730 -17.419 -38.482 1.00 28.70 231 SER A C 1
ATOM 1639 O O . SER A 1 231 ? -17.077 -17.323 -39.519 1.00 28.70 231 SER A O 1
ATOM 1641 N N . GLY A 1 232 ? -18.780 -16.633 -38.246 1.00 23.84 232 GLY A N 1
ATOM 1642 C CA . GLY A 1 232 ? -19.078 -15.438 -39.033 1.00 23.84 232 GLY A CA 1
ATOM 1643 C C . GLY A 1 232 ? -18.356 -14.211 -38.475 1.00 23.84 232 GLY A C 1
ATOM 1644 O O . GLY A 1 232 ? -18.771 -13.667 -37.456 1.00 23.84 232 GLY A O 1
ATOM 1645 N N . SER A 1 233 ? -17.307 -13.748 -39.158 1.00 28.78 233 SER A N 1
ATOM 1646 C CA . SER A 1 233 ? -16.795 -12.377 -39.013 1.00 28.78 233 SER A CA 1
ATOM 1647 C C . SER A 1 233 ? -17.840 -11.353 -39.461 1.00 28.78 233 SER A C 1
ATOM 1649 O O . SER A 1 233 ? -18.445 -11.531 -40.521 1.00 28.78 233 SER A O 1
ATOM 1651 N N . PRO A 1 234 ? -17.907 -10.192 -38.794 1.00 26.66 234 PRO A N 1
ATOM 1652 C CA . PRO A 1 234 ? -18.148 -8.939 -39.483 1.00 26.66 234 PRO A CA 1
ATOM 1653 C C . PRO A 1 234 ? -16.952 -8.004 -39.295 1.00 26.66 234 PRO A C 1
ATOM 1655 O O . PRO A 1 234 ? -16.585 -7.625 -38.184 1.00 26.66 234 PRO A O 1
ATOM 1658 N N . GLY A 1 235 ? -16.350 -7.632 -40.424 1.00 25.64 235 GLY A N 1
ATOM 1659 C CA . GLY A 1 235 ? -15.425 -6.514 -40.498 1.00 25.64 235 GLY A CA 1
ATOM 1660 C C . GLY A 1 235 ? -16.130 -5.204 -40.152 1.00 25.64 235 GLY A C 1
ATOM 1661 O O . GLY A 1 235 ? -17.253 -4.947 -40.583 1.00 25.64 235 GLY A O 1
ATOM 1662 N N . GLY A 1 236 ? -15.432 -4.372 -39.389 1.00 23.86 236 GLY A N 1
ATOM 1663 C CA . GLY A 1 236 ? -15.824 -3.011 -39.062 1.00 23.86 236 GLY A CA 1
ATOM 1664 C C . GLY A 1 236 ? -14.570 -2.203 -38.777 1.00 23.86 236 GLY A C 1
ATOM 1665 O O . GLY A 1 236 ? -14.082 -2.162 -37.655 1.00 23.86 236 GLY A O 1
ATOM 1666 N N . THR A 1 237 ? -14.015 -1.602 -39.823 1.00 28.03 237 THR A N 1
ATOM 1667 C CA . THR A 1 237 ? -12.944 -0.613 -39.735 1.00 28.03 237 THR A CA 1
ATOM 1668 C C . THR A 1 237 ? -13.491 0.665 -39.104 1.00 28.03 237 THR A C 1
ATOM 1670 O O . THR A 1 237 ? -14.241 1.398 -39.747 1.00 28.03 237 THR A O 1
ATOM 1673 N N . THR A 1 238 ? -13.076 0.979 -37.882 1.00 22.92 238 THR A N 1
ATOM 1674 C CA . THR A 1 238 ? -13.098 2.357 -37.379 1.00 22.92 238 THR A CA 1
ATOM 1675 C C . THR A 1 238 ? -11.680 2.721 -36.984 1.00 22.92 238 THR A C 1
ATOM 1677 O O . THR A 1 238 ? -11.178 2.290 -35.949 1.00 22.92 238 THR A O 1
ATOM 1680 N N . ALA A 1 239 ? -11.025 3.471 -37.868 1.00 24.28 239 ALA A N 1
ATOM 1681 C CA . ALA A 1 239 ? -9.721 4.061 -37.637 1.00 24.28 239 ALA A CA 1
ATOM 1682 C C . ALA A 1 239 ? -9.748 4.863 -36.328 1.00 24.28 239 ALA A C 1
ATOM 1684 O O . ALA A 1 239 ? -10.511 5.821 -36.193 1.00 24.28 239 ALA A O 1
ATOM 1685 N N . ALA A 1 240 ? -8.925 4.456 -35.364 1.00 24.58 240 ALA A N 1
ATOM 1686 C CA . ALA A 1 240 ? -8.672 5.237 -34.167 1.00 24.58 240 ALA A CA 1
ATOM 1687 C C . ALA A 1 240 ? -7.942 6.518 -34.588 1.00 24.58 240 ALA A C 1
ATOM 1689 O O . ALA A 1 240 ? -6.780 6.488 -34.992 1.00 24.58 240 ALA A O 1
ATOM 1690 N N . ALA A 1 241 ? -8.649 7.646 -34.546 1.00 23.53 241 ALA A N 1
ATOM 1691 C CA . ALA A 1 241 ? -8.051 8.950 -34.757 1.00 23.53 241 ALA A CA 1
ATOM 1692 C C . ALA A 1 241 ? -7.039 9.216 -33.634 1.00 23.53 241 ALA A C 1
ATOM 1694 O O . ALA A 1 241 ? -7.395 9.305 -32.460 1.00 23.53 241 ALA A O 1
ATOM 1695 N N . THR A 1 242 ? -5.769 9.339 -34.006 1.00 25.81 242 THR A N 1
ATOM 1696 C CA . THR A 1 242 ? -4.696 9.824 -33.141 1.00 25.81 242 THR A CA 1
ATOM 1697 C C . THR A 1 242 ? -5.085 11.211 -32.615 1.00 25.81 242 THR A C 1
ATOM 1699 O O . THR A 1 242 ? -5.413 12.080 -33.430 1.00 25.81 242 THR A O 1
ATOM 1702 N N . PRO A 1 243 ? -5.043 11.486 -31.298 1.00 28.17 243 PRO A N 1
ATOM 1703 C CA . PRO A 1 243 ? -5.197 12.855 -30.843 1.00 28.17 243 PRO A CA 1
ATOM 1704 C C . PRO A 1 243 ? -4.013 13.655 -31.385 1.00 28.17 243 PRO A C 1
ATOM 1706 O O . PRO A 1 243 ? -2.850 13.323 -31.147 1.00 28.17 243 PRO A O 1
ATOM 1709 N N . SER A 1 244 ? -4.313 14.690 -32.172 1.00 29.53 244 SER A N 1
ATOM 1710 C CA . SER A 1 244 ? -3.291 15.599 -32.672 1.00 29.53 244 SER A CA 1
ATOM 1711 C C . SER A 1 244 ? -2.599 16.280 -31.490 1.00 29.53 244 SER A C 1
ATOM 1713 O O . SER A 1 244 ? -3.188 16.475 -30.422 1.00 29.53 244 SER A O 1
ATOM 1715 N N . ALA A 1 245 ? -1.349 16.694 -31.698 1.00 28.92 245 ALA A N 1
ATOM 1716 C CA . ALA A 1 245 ? -0.522 17.419 -30.734 1.00 28.92 245 ALA A CA 1
ATOM 1717 C C . ALA A 1 245 ? -1.177 18.692 -30.136 1.00 28.92 245 ALA A C 1
ATOM 1719 O O . ALA A 1 245 ? -0.624 19.290 -29.217 1.00 28.92 245 ALA A O 1
ATOM 1720 N N . ALA A 1 246 ? -2.366 19.091 -30.604 1.00 26.34 246 ALA A N 1
ATOM 1721 C CA . ALA A 1 246 ? -3.177 20.155 -30.026 1.00 26.34 246 ALA A CA 1
ATOM 1722 C C . AL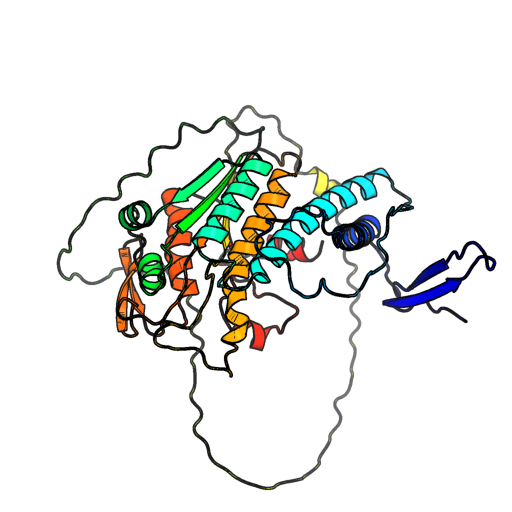A A 1 246 ? -3.882 19.764 -28.707 1.00 26.34 246 ALA A C 1
ATOM 1724 O O . ALA A 1 246 ? -4.084 20.635 -27.863 1.00 26.34 246 ALA A O 1
ATOM 1725 N N . ALA A 1 247 ? -4.203 18.484 -28.466 1.00 26.72 247 ALA A N 1
ATOM 1726 C CA . ALA A 1 247 ? -4.851 18.060 -27.213 1.00 26.72 247 ALA A CA 1
ATOM 1727 C C . ALA A 1 247 ? -3.885 18.083 -26.010 1.00 26.72 247 ALA A C 1
ATOM 1729 O O . ALA A 1 247 ? -4.289 18.391 -24.892 1.00 26.72 247 ALA A O 1
ATOM 1730 N N . ALA A 1 248 ? -2.588 17.854 -26.251 1.00 27.31 248 ALA A N 1
ATOM 1731 C CA . ALA A 1 248 ? -1.534 17.965 -25.237 1.00 27.31 248 ALA A CA 1
ATOM 1732 C C . ALA A 1 248 ? -1.124 19.424 -24.936 1.00 27.31 248 ALA A C 1
ATOM 1734 O O . ALA A 1 248 ? -0.495 19.691 -23.915 1.00 27.31 248 ALA A O 1
ATOM 1735 N N . ALA A 1 249 ? -1.495 20.375 -25.801 1.00 25.50 249 ALA A N 1
ATOM 1736 C CA . ALA A 1 249 ? -1.194 21.799 -25.641 1.00 25.50 249 ALA A CA 1
ATOM 1737 C C . ALA A 1 249 ? -2.349 22.610 -25.013 1.00 25.50 249 ALA A C 1
ATOM 1739 O O . ALA A 1 249 ? -2.137 23.741 -24.582 1.00 25.50 249 ALA A O 1
ATOM 1740 N N . ALA A 1 250 ? -3.553 22.041 -24.885 1.00 25.16 250 ALA A N 1
ATOM 1741 C CA . ALA A 1 250 ? -4.719 22.733 -24.324 1.00 25.16 250 ALA A CA 1
ATOM 1742 C C . ALA A 1 250 ? -4.703 22.890 -22.784 1.00 25.16 250 ALA A C 1
ATOM 1744 O O . ALA A 1 250 ? -5.615 23.488 -22.223 1.00 25.16 250 ALA A O 1
ATOM 1745 N N . ALA A 1 251 ? -3.658 22.414 -22.095 1.00 29.58 251 ALA A N 1
ATOM 1746 C CA . ALA A 1 251 ? -3.439 22.651 -20.662 1.00 29.58 251 ALA A CA 1
ATOM 1747 C C . ALA A 1 251 ? -2.475 23.823 -20.367 1.00 29.58 251 ALA A C 1
ATOM 1749 O O . ALA A 1 251 ? -2.097 24.040 -19.217 1.00 29.58 251 ALA A O 1
ATOM 1750 N N . ALA A 1 252 ? -2.065 24.586 -21.386 1.00 32.12 252 ALA A N 1
ATOM 1751 C CA . ALA A 1 252 ? -1.173 25.733 -21.240 1.00 32.12 252 ALA A CA 1
ATOM 1752 C C . ALA A 1 252 ? -1.805 26.993 -21.848 1.00 32.12 252 ALA A C 1
ATOM 1754 O O . ALA A 1 252 ? -1.486 27.396 -22.962 1.00 32.12 252 ALA A O 1
ATOM 1755 N N . GLY A 1 253 ? -2.710 27.635 -21.107 1.00 28.00 253 GLY A N 1
ATOM 1756 C CA . GLY A 1 253 ? -3.265 28.914 -21.542 1.00 28.00 253 GLY A CA 1
ATOM 1757 C C . GLY A 1 253 ? -4.309 29.501 -20.605 1.00 28.00 253 GLY A C 1
ATOM 1758 O O . GLY A 1 253 ? -5.492 29.297 -20.823 1.00 28.00 253 GLY A O 1
ATOM 1759 N N . ALA A 1 254 ? -3.861 30.254 -19.597 1.00 28.52 254 ALA A N 1
ATOM 1760 C CA . ALA A 1 254 ? -4.473 31.513 -19.151 1.00 28.52 254 ALA A CA 1
ATOM 1761 C C . ALA A 1 254 ? -3.690 32.047 -17.942 1.00 28.52 254 ALA A C 1
ATOM 1763 O O . ALA A 1 254 ? -3.872 31.607 -16.808 1.00 28.52 254 ALA A O 1
ATOM 1764 N N . ALA A 1 255 ? -2.802 33.011 -18.187 1.00 39.75 255 ALA A N 1
ATOM 1765 C CA . ALA A 1 255 ? -2.274 33.864 -17.133 1.00 39.75 255 ALA A CA 1
ATOM 1766 C C . ALA A 1 255 ? -3.388 34.833 -16.704 1.00 39.75 255 ALA A C 1
ATOM 1768 O O . ALA A 1 255 ? -3.645 35.832 -17.371 1.00 39.75 255 ALA A O 1
ATOM 1769 N N . GLY A 1 256 ? -4.068 34.504 -15.608 1.00 28.47 256 GLY A N 1
ATOM 1770 C CA . GLY A 1 256 ? -4.983 35.383 -14.885 1.00 28.47 256 GLY A CA 1
ATOM 1771 C C . GLY A 1 256 ? -4.634 35.326 -13.402 1.00 28.47 256 GLY A C 1
ATOM 1772 O O . GLY A 1 256 ? -4.483 34.238 -12.853 1.00 28.47 256 GLY A O 1
ATOM 1773 N N . GLY A 1 257 ? -4.440 36.486 -12.771 1.00 34.38 257 GLY A N 1
ATOM 1774 C CA . GLY A 1 257 ? -4.045 36.630 -11.366 1.00 34.38 257 GLY A CA 1
ATOM 1775 C C . GLY A 1 257 ? -5.145 36.231 -10.380 1.00 34.38 257 GLY A C 1
ATOM 1776 O O . GLY A 1 257 ? -5.694 37.090 -9.700 1.00 34.38 257 GLY A O 1
ATOM 1777 N N . GLY A 1 258 ? -5.461 34.938 -10.319 1.00 39.00 258 GLY A N 1
ATOM 1778 C CA . GLY A 1 258 ? -6.252 34.306 -9.266 1.00 39.00 258 GLY A CA 1
ATOM 1779 C C . GLY A 1 258 ? -5.364 33.439 -8.374 1.00 39.00 258 GLY A C 1
ATOM 1780 O O . GLY A 1 258 ? -4.354 32.893 -8.823 1.00 39.00 258 GLY A O 1
ATOM 1781 N N . GLU A 1 259 ? -5.726 33.327 -7.100 1.00 53.41 259 GLU A N 1
ATOM 1782 C CA . GLU A 1 259 ? -5.064 32.457 -6.127 1.00 53.41 259 GLU A CA 1
ATOM 1783 C C . GLU A 1 259 ? -5.016 31.015 -6.669 1.00 53.41 259 GLU A C 1
ATOM 1785 O O . GLU A 1 259 ? -6.049 30.431 -7.004 1.00 53.41 259 GLU A O 1
ATOM 1790 N N . LYS A 1 260 ? -3.817 30.435 -6.833 1.00 61.91 260 LYS A N 1
ATOM 1791 C CA . LYS A 1 260 ? -3.681 29.061 -7.341 1.00 61.91 260 LYS A CA 1
ATOM 1792 C C . LYS A 1 260 ? -4.242 28.087 -6.300 1.00 61.91 260 LYS A C 1
ATOM 1794 O O . LYS A 1 260 ? -3.568 27.794 -5.314 1.00 61.91 260 LYS A O 1
ATOM 1799 N N . LYS A 1 261 ? -5.454 27.570 -6.532 1.00 78.44 261 LYS A N 1
ATOM 1800 C CA . LYS A 1 261 ? -6.044 26.497 -5.718 1.00 78.44 261 LYS A CA 1
ATOM 1801 C C . LYS A 1 261 ? -5.142 25.257 -5.790 1.00 78.44 261 LYS A C 1
ATOM 1803 O O . LYS A 1 261 ? -4.886 24.746 -6.879 1.00 78.44 261 LYS A O 1
ATOM 1808 N N . ILE A 1 262 ? -4.662 24.795 -4.635 1.00 84.94 262 ILE A N 1
ATOM 1809 C CA . ILE A 1 262 ? -3.891 23.551 -4.517 1.00 84.94 262 ILE A CA 1
ATOM 1810 C C . ILE A 1 262 ? -4.843 22.383 -4.771 1.00 84.94 262 ILE A C 1
ATOM 1812 O O . ILE A 1 262 ? -5.856 22.278 -4.082 1.00 84.94 262 ILE A O 1
ATOM 1816 N N . LYS A 1 263 ? -4.518 21.511 -5.730 1.00 90.75 263 LYS A N 1
ATOM 1817 C CA . LYS A 1 263 ? -5.241 20.246 -5.910 1.00 90.75 263 LYS A CA 1
ATOM 1818 C C . LYS A 1 263 ? -4.654 19.193 -4.970 1.00 90.75 263 LYS A C 1
ATOM 1820 O O . LYS A 1 263 ? -3.471 18.865 -5.098 1.00 90.75 263 LYS A O 1
ATOM 1825 N N . LYS A 1 264 ? -5.463 18.685 -4.042 1.00 94.38 264 LYS A N 1
ATOM 1826 C CA . LYS A 1 264 ? -5.081 17.670 -3.054 1.00 94.38 264 LYS A CA 1
ATOM 1827 C C . LYS A 1 264 ? -5.478 16.278 -3.526 1.00 94.38 264 LYS A C 1
ATOM 1829 O O . LYS A 1 264 ? -6.634 16.037 -3.862 1.00 94.38 264 LYS A O 1
ATOM 1834 N N . ILE A 1 265 ? -4.525 15.358 -3.531 1.00 96.00 265 ILE A N 1
ATOM 1835 C CA . ILE A 1 265 ? -4.727 13.964 -3.938 1.00 96.00 265 ILE A CA 1
ATOM 1836 C C . ILE A 1 265 ? -4.314 13.068 -2.773 1.00 96.00 265 ILE A C 1
ATOM 1838 O O . ILE A 1 265 ? -3.200 13.203 -2.276 1.00 96.00 265 ILE A O 1
ATOM 1842 N N . ALA A 1 266 ? -5.171 12.145 -2.352 1.00 98.44 266 ALA A N 1
ATOM 1843 C CA . ALA A 1 266 ? -4.845 11.113 -1.377 1.00 98.44 266 ALA A CA 1
ATOM 1844 C C . ALA A 1 266 ? -4.702 9.756 -2.076 1.00 98.44 266 ALA A C 1
ATOM 1846 O O . ALA A 1 266 ? -5.629 9.282 -2.730 1.00 98.44 266 ALA A O 1
ATOM 1847 N N . LEU A 1 267 ? -3.533 9.136 -1.932 1.00 98.69 267 LEU A N 1
ATOM 1848 C CA . LEU A 1 267 ? -3.260 7.764 -2.346 1.00 98.69 267 LEU A CA 1
ATOM 1849 C C . LEU A 1 267 ? -3.197 6.888 -1.095 1.00 98.69 267 LEU A C 1
ATOM 1851 O O . LEU A 1 267 ? -2.333 7.096 -0.242 1.00 98.69 267 LEU A O 1
ATOM 1855 N N . ILE A 1 268 ? -4.105 5.925 -0.983 1.00 98.88 268 ILE A N 1
ATOM 1856 C CA . ILE A 1 268 ? -4.281 5.081 0.201 1.00 98.88 268 ILE A CA 1
ATOM 1857 C C . ILE A 1 268 ? -3.871 3.648 -0.127 1.00 98.88 268 ILE A C 1
ATOM 1859 O O . ILE A 1 268 ? -4.288 3.085 -1.132 1.00 98.88 268 ILE A O 1
ATOM 1863 N N . GLY A 1 269 ? -3.050 3.034 0.715 1.00 98.81 269 GLY A N 1
ATOM 1864 C CA . GLY A 1 269 ? -2.628 1.650 0.539 1.00 98.81 269 GLY A CA 1
ATOM 1865 C C . GLY A 1 269 ? -3.0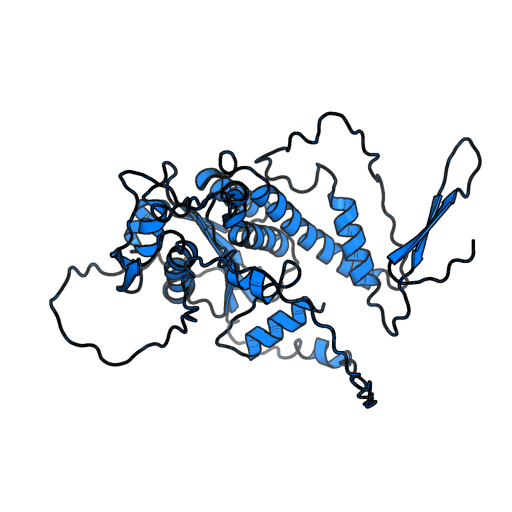54 0.777 1.710 1.00 98.81 269 GLY A C 1
ATOM 1866 O O . GLY A 1 269 ? -2.722 1.097 2.852 1.00 98.81 269 GLY A O 1
ATOM 1867 N N . LYS A 1 270 ? -3.713 -0.361 1.438 1.00 98.88 270 LYS A N 1
ATOM 1868 C CA . LYS A 1 270 ? -3.926 -1.408 2.460 1.00 98.88 270 LYS A CA 1
ATOM 1869 C C . LYS A 1 270 ? -2.570 -1.834 3.039 1.00 98.88 270 LYS A C 1
ATOM 1871 O O . LYS A 1 270 ? -1.659 -2.176 2.279 1.00 98.88 270 LYS A O 1
ATOM 1876 N N . GLY A 1 271 ? -2.439 -1.783 4.365 1.00 98.50 271 GLY A N 1
ATOM 1877 C CA . GLY A 1 271 ? -1.170 -1.912 5.088 1.00 98.50 271 GLY A CA 1
ATOM 1878 C C . GLY A 1 271 ? -1.088 -3.098 6.049 1.00 98.50 271 GLY A C 1
ATOM 1879 O O . GLY A 1 271 ? -0.477 -2.958 7.106 1.00 98.50 271 GLY A O 1
ATOM 1880 N N . LEU A 1 272 ? -1.691 -4.245 5.721 1.00 98.75 272 LEU A N 1
ATOM 1881 C CA . LEU A 1 272 ? -1.679 -5.421 6.596 1.00 98.75 272 LEU A CA 1
ATOM 1882 C C . LEU A 1 272 ? -0.355 -6.175 6.446 1.00 98.75 272 LEU A C 1
ATOM 1884 O O . LEU A 1 272 ? -0.112 -6.854 5.453 1.00 98.75 272 LEU A O 1
ATOM 1888 N N . THR A 1 273 ? 0.545 -6.039 7.417 1.00 98.56 273 THR A N 1
ATOM 1889 C CA . THR A 1 273 ? 1.897 -6.620 7.324 1.00 98.56 273 THR A CA 1
ATOM 1890 C C . THR A 1 273 ? 1.903 -8.141 7.416 1.00 98.56 273 THR A C 1
ATOM 1892 O O . THR A 1 273 ? 2.800 -8.800 6.891 1.00 98.56 273 THR A O 1
ATOM 1895 N N . PHE A 1 274 ? 0.878 -8.693 8.057 1.00 98.62 274 PHE A N 1
ATOM 1896 C CA . PHE A 1 274 ? 0.498 -10.090 7.966 1.00 98.62 274 PHE A CA 1
ATOM 1897 C C . PHE A 1 274 ? -0.992 -10.214 8.259 1.00 98.62 274 PHE A C 1
ATOM 1899 O O . PHE A 1 274 ? -1.511 -9.542 9.156 1.00 98.62 274 PHE A O 1
ATOM 1906 N N . ASP A 1 275 ? -1.654 -11.089 7.513 1.00 98.38 275 ASP A N 1
ATOM 1907 C CA . ASP A 1 275 ? -3.067 -11.379 7.684 1.00 98.38 275 ASP A CA 1
ATOM 1908 C C . ASP A 1 275 ? -3.287 -12.871 7.949 1.00 98.38 275 ASP A C 1
ATOM 1910 O O . ASP A 1 275 ? -3.240 -13.711 7.049 1.00 98.38 275 ASP A O 1
ATOM 1914 N N . SER A 1 276 ? -3.515 -13.206 9.219 1.00 98.12 276 SER A N 1
ATOM 1915 C CA . SER A 1 276 ? -3.909 -14.562 9.615 1.00 98.12 276 SER A CA 1
ATOM 1916 C C . SER A 1 276 ? -5.395 -14.847 9.383 1.00 98.12 276 SER A C 1
ATOM 1918 O O . SER A 1 276 ? -5.810 -15.996 9.522 1.00 98.12 276 SER A O 1
ATOM 1920 N N . GLY A 1 277 ? -6.192 -13.817 9.087 1.00 97.88 277 GLY A N 1
ATOM 1921 C CA . GLY A 1 277 ? -7.654 -13.816 9.119 1.00 97.88 277 GLY A CA 1
ATOM 1922 C C . GLY A 1 277 ? -8.273 -13.604 10.500 1.00 97.88 277 GLY A C 1
ATOM 1923 O O . GLY A 1 277 ? -9.496 -13.551 10.639 1.00 97.88 277 GLY A O 1
ATOM 1924 N N . GLY A 1 278 ? -7.464 -13.473 11.556 1.00 98.25 278 GLY A N 1
ATOM 1925 C CA . GLY A 1 278 ? -7.958 -13.345 12.928 1.00 98.25 278 GLY A CA 1
ATOM 1926 C C . GLY A 1 278 ? -8.680 -14.619 13.386 1.00 98.25 278 GLY A C 1
ATOM 1927 O O . GLY A 1 278 ? -8.263 -15.730 13.062 1.00 98.25 278 GLY A O 1
ATOM 1928 N N . TYR A 1 279 ? -9.771 -14.488 14.148 1.00 98.19 279 TYR A N 1
ATOM 1929 C CA . TYR A 1 279 ? -10.552 -15.655 14.590 1.00 98.19 279 TYR A CA 1
ATOM 1930 C C . TYR A 1 279 ? -11.194 -16.430 13.426 1.00 98.19 279 TYR A C 1
ATOM 1932 O O . TYR A 1 279 ? -11.360 -17.647 13.522 1.00 98.19 279 TYR A O 1
ATOM 1940 N N . ASN A 1 280 ? -11.492 -15.772 12.304 1.00 97.44 280 ASN A N 1
ATOM 1941 C CA . ASN A 1 280 ? -11.789 -16.417 11.023 1.00 97.44 280 ASN A CA 1
ATOM 1942 C C . ASN A 1 280 ? -10.503 -16.840 10.302 1.00 97.44 280 ASN A C 1
ATOM 1944 O O . ASN A 1 280 ? -10.224 -16.417 9.186 1.00 97.44 280 ASN A O 1
ATOM 1948 N N . VAL A 1 281 ? -9.721 -17.687 10.966 1.00 97.00 281 VAL A N 1
ATOM 1949 C CA . VAL A 1 281 ? -8.365 -18.039 10.548 1.00 97.00 281 VAL A CA 1
ATOM 1950 C C . VAL A 1 281 ? -8.300 -18.587 9.119 1.00 97.00 281 VAL A C 1
ATOM 1952 O O . VAL A 1 281 ? -9.027 -19.521 8.751 1.00 97.00 281 VAL A O 1
ATOM 1955 N N . LYS A 1 282 ? -7.367 -18.045 8.335 1.00 96.12 282 LYS A N 1
ATOM 1956 C CA . LYS A 1 282 ? -6.983 -18.587 7.034 1.00 96.12 282 LYS A CA 1
ATOM 1957 C C . LYS A 1 282 ? -6.363 -19.972 7.195 1.00 96.12 282 LYS A C 1
ATOM 1959 O O . LYS A 1 282 ? -5.635 -20.260 8.143 1.00 96.12 282 LYS A O 1
ATOM 1964 N N . ARG A 1 283 ? -6.624 -20.844 6.233 1.00 91.38 283 ARG A N 1
ATOM 1965 C CA . ARG A 1 283 ? -6.044 -22.190 6.154 1.00 91.38 283 ARG A CA 1
ATOM 1966 C C . ARG A 1 283 ? -5.047 -22.261 4.997 1.00 91.38 283 ARG A C 1
ATOM 1968 O O . ARG A 1 283 ? -4.856 -21.282 4.276 1.00 91.38 283 ARG A O 1
ATOM 1975 N N . ALA A 1 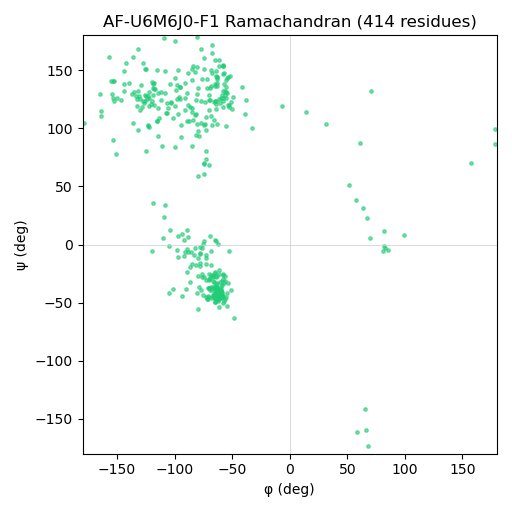284 ? -4.398 -23.410 4.822 1.00 80.88 284 ALA A N 1
ATOM 1976 C CA . ALA A 1 284 ? -3.455 -23.612 3.719 1.00 80.88 284 ALA A CA 1
ATOM 1977 C C . ALA A 1 284 ? -4.130 -23.403 2.351 1.00 80.88 284 ALA A C 1
ATOM 1979 O O . ALA A 1 284 ? -3.542 -22.829 1.441 1.00 80.88 284 ALA A O 1
ATOM 1980 N N . GLU A 1 285 ? -5.403 -23.781 2.225 1.00 80.56 285 GLU A N 1
ATOM 1981 C CA . GLU A 1 285 ? -6.191 -23.617 0.999 1.00 80.56 285 GLU A CA 1
ATOM 1982 C C . GLU A 1 285 ? -6.500 -22.147 0.678 1.00 80.56 285 GLU A C 1
ATOM 1984 O O . GLU A 1 285 ? -6.848 -21.823 -0.453 1.00 80.56 285 GLU A O 1
ATOM 1989 N N . THR A 1 286 ? -6.360 -21.250 1.659 1.00 83.19 286 THR A N 1
ATOM 1990 C CA . THR A 1 286 ? -6.547 -19.801 1.507 1.00 83.19 286 THR A CA 1
ATOM 1991 C C . THR A 1 286 ? -5.217 -19.041 1.585 1.00 83.19 286 THR A C 1
ATOM 1993 O O . THR A 1 286 ? -5.204 -17.861 1.932 1.00 83.19 286 THR A O 1
ATOM 1996 N N . SER A 1 287 ? -4.100 -19.715 1.286 1.00 86.44 287 SER A N 1
ATOM 1997 C CA . SER A 1 287 ? -2.758 -19.136 1.109 1.00 86.44 287 SER A CA 1
ATOM 1998 C C . SER A 1 287 ? -2.209 -18.347 2.303 1.00 86.44 287 SER A C 1
ATOM 2000 O O . SER A 1 287 ? -1.559 -17.314 2.115 1.00 86.44 287 SER A O 1
ATOM 2002 N N . ILE A 1 288 ? -2.446 -18.799 3.541 1.00 95.06 288 ILE A N 1
ATOM 2003 C CA . ILE A 1 288 ? -1.950 -18.106 4.747 1.00 95.06 288 ILE A CA 1
ATOM 2004 C C . ILE A 1 288 ? -0.428 -17.845 4.709 1.00 95.06 288 ILE A C 1
ATOM 2006 O O . ILE A 1 288 ? 0.044 -16.809 5.175 1.00 95.06 288 ILE A O 1
ATOM 2010 N N . GLU A 1 289 ? 0.354 -18.731 4.093 1.00 92.81 289 GLU A N 1
ATOM 2011 C CA . GLU A 1 289 ? 1.807 -18.611 3.933 1.00 92.81 289 GLU A CA 1
ATOM 2012 C C . GLU A 1 289 ? 2.239 -17.435 3.048 1.00 92.81 289 GLU A C 1
ATOM 2014 O O . GLU A 1 289 ? 3.364 -16.939 3.171 1.00 92.81 289 GLU A O 1
ATOM 2019 N N . MET A 1 290 ? 1.351 -16.969 2.169 1.00 93.69 290 MET A N 1
ATOM 2020 C CA . MET A 1 290 ? 1.624 -15.855 1.269 1.00 93.69 290 MET A CA 1
ATOM 2021 C C . MET A 1 290 ? 1.319 -14.502 1.903 1.00 93.69 290 MET A C 1
ATOM 2023 O O . MET A 1 290 ? 1.896 -13.516 1.451 1.00 93.69 290 MET A O 1
ATOM 2027 N N . MET A 1 291 ? 0.516 -14.443 2.976 1.00 97.19 291 MET A N 1
ATOM 2028 C CA . MET A 1 291 ? -0.130 -13.230 3.523 1.00 97.19 291 MET A CA 1
ATOM 2029 C C . MET A 1 291 ? 0.797 -12.119 4.032 1.00 97.19 291 MET A C 1
ATOM 2031 O O . MET A 1 291 ? 0.330 -11.045 4.392 1.00 97.19 291 MET A O 1
ATOM 2035 N N . LYS A 1 292 ? 2.120 -12.296 3.955 1.00 96.44 292 LYS A N 1
ATOM 2036 C CA . LYS A 1 292 ? 3.073 -11.172 4.016 1.00 96.44 292 LYS A CA 1
ATOM 2037 C C . LYS A 1 292 ? 2.838 -10.127 2.914 1.00 96.44 292 LYS A C 1
ATOM 2039 O O . LYS A 1 292 ? 3.224 -8.975 3.064 1.00 96.44 292 LYS A O 1
ATOM 2044 N N . PHE A 1 293 ? 2.234 -10.525 1.789 1.00 96.50 293 PHE A N 1
ATOM 2045 C CA . PHE A 1 293 ? 1.928 -9.618 0.680 1.00 96.50 293 PHE A CA 1
ATOM 2046 C C . PHE A 1 293 ? 0.701 -8.738 0.927 1.00 96.50 293 PHE A C 1
ATOM 2048 O O . PHE A 1 293 ? 0.400 -7.895 0.083 1.00 96.50 293 PHE A O 1
ATOM 2055 N N . ASP A 1 294 ? 0.003 -8.884 2.054 1.00 98.31 294 ASP A N 1
ATOM 2056 C CA . ASP A 1 294 ? -1.257 -8.178 2.299 1.00 98.31 294 ASP A CA 1
ATOM 2057 C C . ASP A 1 294 ? -1.092 -6.673 2.629 1.00 98.31 294 ASP A C 1
ATOM 2059 O O . ASP A 1 294 ? -2.042 -5.915 2.833 1.00 98.31 294 ASP A O 1
ATOM 2063 N N . MET A 1 295 ? 0.158 -6.212 2.578 1.00 98.44 295 MET A N 1
ATOM 2064 C CA . MET A 1 295 ? 0.575 -4.814 2.603 1.00 98.44 295 MET A CA 1
ATOM 2065 C C . MET A 1 295 ? 1.004 -4.296 1.216 1.00 98.44 295 MET A C 1
ATOM 2067 O O . MET A 1 295 ? 1.586 -3.215 1.109 1.00 98.44 295 MET A O 1
ATOM 2071 N N . SER A 1 296 ? 0.729 -5.037 0.131 1.00 98.44 296 SER A N 1
ATOM 2072 C CA . SER A 1 296 ? 1.118 -4.653 -1.240 1.00 98.44 296 SER A CA 1
ATOM 2073 C C . SER A 1 296 ? 0.540 -3.305 -1.668 1.00 98.44 296 SER A C 1
ATOM 2075 O O . SER A 1 296 ? 1.194 -2.575 -2.413 1.00 98.44 296 SER A O 1
ATOM 2077 N N . GLY A 1 297 ? -0.644 -2.944 -1.164 1.00 98.62 297 GLY A N 1
ATOM 2078 C CA . GLY A 1 297 ? -1.236 -1.623 -1.370 1.00 98.62 297 GLY A CA 1
ATOM 2079 C C . GLY A 1 297 ? -0.368 -0.508 -0.783 1.00 98.62 297 GLY A C 1
ATOM 2080 O O . GLY A 1 297 ? 0.054 0.402 -1.497 1.00 98.62 297 GLY A O 1
ATOM 2081 N N . ALA A 1 298 ? -0.018 -0.616 0.501 1.00 98.75 298 ALA A N 1
ATOM 2082 C CA . ALA A 1 298 ? 0.899 0.310 1.167 1.00 98.75 298 ALA A CA 1
ATOM 2083 C C . ALA A 1 298 ? 2.272 0.341 0.478 1.00 98.75 298 ALA A C 1
ATOM 2085 O O . ALA A 1 298 ? 2.833 1.412 0.255 1.00 98.75 298 ALA A O 1
ATOM 2086 N N . ALA A 1 299 ? 2.795 -0.815 0.063 1.00 98.44 299 ALA A N 1
ATOM 2087 C CA . ALA A 1 299 ? 4.051 -0.914 -0.675 1.00 98.44 299 ALA A CA 1
ATOM 2088 C C . ALA A 1 299 ? 4.020 -0.121 -1.993 1.00 98.44 299 ALA A C 1
ATOM 2090 O O . ALA A 1 299 ? 4.973 0.598 -2.307 1.00 98.44 299 ALA A O 1
ATOM 2091 N N . ALA A 1 300 ? 2.929 -0.238 -2.757 1.00 98.25 300 ALA A N 1
ATOM 2092 C CA . ALA A 1 300 ? 2.725 0.483 -4.009 1.00 98.25 300 ALA A CA 1
ATOM 2093 C C . ALA A 1 300 ? 2.625 1.996 -3.779 1.00 98.25 300 ALA A C 1
ATOM 2095 O O . ALA A 1 300 ? 3.280 2.761 -4.487 1.00 98.25 300 ALA A O 1
ATOM 2096 N N . VAL A 1 301 ? 1.889 2.425 -2.750 1.00 98.62 301 VAL A N 1
ATOM 2097 C CA . VAL A 1 301 ? 1.752 3.839 -2.360 1.00 98.62 301 VAL A CA 1
ATOM 2098 C C . VAL A 1 301 ? 3.088 4.441 -1.917 1.00 98.62 301 VAL A C 1
ATOM 2100 O O . VAL A 1 301 ? 3.458 5.521 -2.376 1.00 98.62 301 VAL A O 1
ATOM 2103 N N . LEU A 1 302 ? 3.876 3.729 -1.110 1.00 97.94 302 LEU A N 1
ATOM 2104 C CA . LEU A 1 302 ? 5.225 4.158 -0.720 1.00 97.94 302 LEU A CA 1
ATOM 2105 C C . LEU A 1 302 ? 6.195 4.183 -1.914 1.00 97.94 302 LEU A C 1
ATOM 2107 O O . LEU A 1 302 ? 7.021 5.091 -2.042 1.00 97.94 302 LEU A O 1
ATOM 2111 N N . GLY A 1 303 ? 6.073 3.222 -2.833 1.00 95.56 303 GLY A N 1
ATOM 2112 C CA . GLY A 1 303 ? 6.793 3.232 -4.104 1.00 95.56 303 GLY A CA 1
ATOM 2113 C C . GLY A 1 303 ? 6.432 4.446 -4.968 1.00 95.56 303 GLY A C 1
ATOM 2114 O O . GLY A 1 303 ? 7.326 5.097 -5.518 1.00 95.56 303 GLY A O 1
ATOM 2115 N N . ALA A 1 304 ? 5.146 4.791 -5.045 1.00 95.38 304 ALA A N 1
ATOM 2116 C CA . ALA A 1 304 ? 4.661 5.982 -5.734 1.00 95.38 304 ALA A CA 1
ATOM 2117 C C . ALA A 1 304 ? 5.202 7.261 -5.083 1.00 95.38 304 ALA A C 1
ATOM 2119 O O . ALA A 1 304 ? 5.686 8.133 -5.802 1.00 95.38 304 ALA A O 1
ATOM 2120 N N . ALA A 1 305 ? 5.240 7.343 -3.748 1.00 95.56 305 ALA A N 1
ATOM 2121 C CA . ALA A 1 305 ? 5.840 8.467 -3.026 1.00 95.56 305 ALA A CA 1
ATOM 2122 C C . ALA A 1 305 ? 7.304 8.689 -3.435 1.00 95.56 305 ALA A C 1
ATOM 2124 O O . ALA A 1 305 ? 7.698 9.803 -3.786 1.00 95.56 305 ALA A O 1
ATOM 2125 N N . ALA A 1 306 ? 8.098 7.617 -3.490 1.00 92.00 306 ALA A N 1
ATOM 2126 C CA . ALA A 1 306 ? 9.494 7.683 -3.921 1.00 92.00 306 ALA A CA 1
ATOM 2127 C C . ALA A 1 306 ? 9.659 8.110 -5.394 1.00 92.00 306 ALA A C 1
ATOM 2129 O O . ALA A 1 306 ? 10.652 8.762 -5.737 1.00 92.00 306 ALA A O 1
ATOM 2130 N N . ALA A 1 307 ? 8.721 7.726 -6.268 1.00 90.44 307 ALA A N 1
ATOM 2131 C CA . ALA A 1 307 ? 8.726 8.091 -7.685 1.00 90.44 307 ALA A CA 1
ATOM 2132 C C . ALA A 1 307 ? 8.302 9.553 -7.905 1.00 90.44 307 ALA A C 1
ATOM 2134 O O . ALA A 1 307 ? 8.965 10.268 -8.659 1.00 90.44 307 ALA A O 1
ATOM 2135 N N . VAL A 1 308 ? 7.253 10.007 -7.212 1.00 90.94 308 VAL A N 1
ATOM 2136 C CA . VAL A 1 308 ? 6.737 11.386 -7.255 1.00 90.94 308 VAL A CA 1
ATOM 2137 C C . VAL A 1 308 ? 7.753 12.366 -6.675 1.00 90.94 308 VAL A C 1
ATOM 2139 O O . VAL A 1 308 ? 8.029 13.386 -7.298 1.00 90.94 308 VAL A O 1
ATOM 2142 N N . ALA A 1 309 ? 8.395 12.032 -5.552 1.00 88.56 309 ALA A N 1
ATOM 2143 C CA . ALA A 1 309 ? 9.443 12.864 -4.955 1.00 88.56 309 ALA A CA 1
ATOM 2144 C C . ALA A 1 309 ? 10.628 13.120 -5.907 1.00 88.56 309 ALA A C 1
ATOM 2146 O O . ALA A 1 309 ? 11.288 14.154 -5.832 1.00 88.56 309 ALA A O 1
ATOM 2147 N N . ALA A 1 310 ? 10.901 12.178 -6.816 1.00 84.00 310 ALA A N 1
ATOM 2148 C CA . ALA A 1 310 ? 11.966 12.283 -7.810 1.00 84.00 310 ALA A CA 1
ATOM 2149 C C . ALA A 1 310 ? 11.520 12.948 -9.128 1.00 84.00 310 ALA A C 1
ATOM 2151 O O . ALA A 1 310 ? 12.341 13.104 -10.039 1.00 84.00 310 ALA A O 1
ATOM 2152 N N . ALA A 1 311 ? 10.236 13.282 -9.277 1.00 80.50 311 ALA A N 1
ATOM 2153 C CA . ALA A 1 311 ? 9.691 13.884 -10.486 1.00 80.50 311 ALA A CA 1
ATOM 2154 C C . ALA A 1 311 ? 9.883 15.409 -10.503 1.00 80.50 311 ALA A C 1
ATOM 2156 O O . ALA A 1 311 ? 9.971 16.069 -9.467 1.00 80.50 311 ALA A O 1
ATOM 2157 N N . ALA A 1 312 ? 9.937 15.978 -11.711 1.00 68.12 312 ALA A N 1
ATOM 2158 C CA . ALA A 1 312 ? 9.847 17.424 -11.875 1.00 68.12 312 ALA A CA 1
ATOM 2159 C C . ALA A 1 312 ? 8.457 17.916 -11.413 1.00 68.12 312 ALA A C 1
ATOM 2161 O O . ALA A 1 312 ? 7.494 17.159 -11.546 1.00 68.12 312 ALA A O 1
ATOM 2162 N N . PRO A 1 313 ? 8.333 19.151 -10.890 1.00 66.06 313 PRO A N 1
ATOM 2163 C CA . PRO A 1 313 ? 7.058 19.690 -10.419 1.00 66.06 313 PRO A CA 1
ATOM 2164 C C . PRO A 1 313 ? 5.983 19.623 -11.509 1.00 66.06 313 PRO A C 1
ATOM 2166 O O . PRO A 1 313 ? 6.217 20.046 -12.642 1.00 66.06 313 PRO A O 1
ATOM 2169 N N . ILE A 1 314 ? 4.807 19.097 -11.165 1.00 63.97 314 ILE A N 1
ATOM 2170 C CA . ILE A 1 314 ? 3.645 19.037 -12.059 1.00 63.97 314 ILE A CA 1
ATOM 2171 C C . ILE A 1 314 ? 2.594 19.997 -11.508 1.00 63.97 314 ILE A C 1
ATOM 2173 O O . ILE A 1 314 ? 1.724 19.609 -10.732 1.00 63.97 314 ILE A O 1
ATOM 2177 N N . GLY A 1 315 ? 2.705 21.275 -11.871 1.00 75.31 315 GLY A N 1
ATOM 2178 C CA . GLY A 1 315 ? 1.773 22.308 -11.416 1.00 75.31 315 GLY A CA 1
ATOM 2179 C C . GLY A 1 315 ? 1.716 22.441 -9.890 1.00 75.31 315 GLY A C 1
ATOM 2180 O O . GLY A 1 315 ? 2.622 22.013 -9.178 1.00 75.31 315 GLY A O 1
ATOM 2181 N N . CYS A 1 316 ? 0.647 23.052 -9.376 1.00 86.19 316 CYS A N 1
ATOM 2182 C CA . CYS A 1 316 ? 0.438 23.163 -7.936 1.00 86.19 316 CYS A CA 1
ATOM 2183 C C . CYS A 1 316 ? -0.446 22.015 -7.418 1.00 86.19 316 CYS A C 1
ATOM 2185 O O . CYS A 1 316 ? -1.675 22.102 -7.425 1.00 86.19 316 CYS A O 1
ATOM 2187 N N . ILE A 1 317 ? 0.213 20.943 -6.975 1.00 90.31 317 ILE A N 1
ATOM 2188 C CA . ILE A 1 317 ? -0.414 19.765 -6.370 1.00 90.31 317 ILE A CA 1
ATOM 2189 C C . ILE A 1 317 ? 0.166 19.469 -4.985 1.00 90.31 317 ILE A C 1
ATOM 2191 O O . ILE A 1 317 ? 1.346 19.724 -4.714 1.00 90.31 317 ILE A O 1
ATOM 2195 N N . GLU A 1 318 ? -0.671 18.879 -4.142 1.00 93.56 318 GLU A N 1
ATOM 2196 C CA . GLU A 1 318 ? -0.307 18.279 -2.861 1.00 93.56 318 GLU A CA 1
ATOM 2197 C C . GLU A 1 318 ? -0.774 16.822 -2.869 1.00 93.56 318 GLU A C 1
ATOM 2199 O O . GLU A 1 318 ? -1.933 16.539 -3.171 1.00 93.56 318 GLU A O 1
ATOM 2204 N N . VAL A 1 319 ? 0.139 15.889 -2.606 1.00 96.00 319 VAL A N 1
ATOM 2205 C CA . VAL A 1 319 ? -0.145 14.450 -2.640 1.00 96.00 319 VAL A CA 1
ATOM 2206 C C . VAL A 1 319 ? 0.114 13.862 -1.263 1.00 96.00 319 VAL A C 1
ATOM 2208 O O . VAL A 1 319 ? 1.220 13.976 -0.733 1.00 96.00 319 VAL A O 1
ATOM 2211 N N . HIS A 1 320 ? -0.906 13.226 -0.701 1.00 98.44 320 HIS A N 1
ATOM 2212 C CA . HIS A 1 320 ? -0.884 12.542 0.583 1.00 98.44 320 HIS A CA 1
ATOM 2213 C C . HIS A 1 320 ? -0.796 11.039 0.321 1.00 98.44 320 HIS A C 1
ATOM 2215 O O . HIS A 1 320 ? -1.644 10.478 -0.365 1.00 98.44 320 HIS A O 1
ATOM 2221 N N . PHE A 1 321 ? 0.229 10.386 0.855 1.00 98.75 321 PHE A N 1
ATOM 2222 C CA . PHE A 1 321 ? 0.431 8.943 0.753 1.00 98.75 321 PHE A CA 1
ATOM 2223 C C . PHE A 1 321 ? 0.125 8.334 2.117 1.00 98.75 321 PHE A C 1
ATOM 2225 O O . PHE A 1 321 ? 0.831 8.621 3.087 1.00 98.75 321 PHE A O 1
ATOM 2232 N N . LEU A 1 322 ? -0.943 7.545 2.194 1.00 98.88 322 LEU A N 1
ATOM 2233 C CA . LEU A 1 322 ? -1.534 7.074 3.442 1.00 98.88 322 LEU A CA 1
ATOM 2234 C C . LEU A 1 322 ? -1.505 5.549 3.526 1.00 98.88 322 LEU A C 1
ATOM 2236 O O . LEU A 1 322 ? -1.797 4.861 2.547 1.00 98.88 322 LEU A O 1
ATOM 2240 N N . ALA A 1 323 ? -1.201 5.016 4.706 1.00 98.81 323 ALA A N 1
ATOM 2241 C CA . ALA A 1 323 ? -1.379 3.600 5.008 1.00 98.81 323 ALA A CA 1
ATOM 2242 C C . ALA A 1 323 ? -1.613 3.383 6.507 1.00 98.81 323 ALA A C 1
ATOM 2244 O O . ALA A 1 323 ? -0.769 3.734 7.332 1.00 98.81 323 ALA A O 1
ATOM 2245 N N . ALA A 1 324 ? -2.727 2.745 6.856 1.00 98.75 324 ALA A N 1
ATOM 2246 C CA . ALA A 1 324 ? -2.967 2.227 8.197 1.00 98.75 324 ALA A CA 1
ATOM 2247 C C . ALA A 1 324 ? -2.220 0.891 8.361 1.00 98.75 324 ALA A C 1
ATOM 2249 O O . ALA A 1 324 ? -2.682 -0.146 7.877 1.00 98.75 324 ALA A O 1
ATOM 2250 N N . ALA A 1 325 ? -1.030 0.915 8.973 1.00 98.75 325 ALA A N 1
ATOM 2251 C CA . ALA A 1 325 ? -0.213 -0.282 9.141 1.00 98.75 325 ALA A CA 1
ATOM 2252 C C . ALA A 1 325 ? -0.681 -1.096 10.355 1.00 98.75 325 ALA A C 1
ATOM 2254 O O . ALA A 1 325 ? -0.497 -0.688 11.504 1.00 98.75 325 ALA A O 1
ATOM 2255 N N . ALA A 1 326 ? -1.239 -2.274 10.090 1.00 98.50 326 ALA A N 1
ATOM 2256 C CA . ALA A 1 326 ? -1.717 -3.224 11.091 1.00 98.50 326 ALA A CA 1
ATOM 2257 C C . ALA A 1 326 ? -1.201 -4.636 10.804 1.00 98.50 326 ALA A C 1
ATOM 2259 O O . ALA A 1 326 ? -0.702 -4.937 9.724 1.00 98.50 326 ALA A O 1
ATOM 2260 N N . GLU A 1 327 ? -1.380 -5.521 11.775 1.00 98.38 327 GLU A N 1
ATOM 2261 C CA . GLU A 1 327 ? -1.207 -6.958 11.614 1.00 98.38 327 GLU A CA 1
ATOM 2262 C C . GLU A 1 327 ? -2.454 -7.645 12.187 1.00 98.38 327 GLU A C 1
ATOM 2264 O O . GLU A 1 327 ? -2.838 -7.376 13.328 1.00 98.38 327 GLU A O 1
ATOM 2269 N N . ASN A 1 328 ? -3.115 -8.491 11.393 1.00 98.56 328 ASN A N 1
ATOM 2270 C CA . ASN A 1 328 ? -4.360 -9.151 11.787 1.00 98.56 328 ASN A CA 1
ATOM 2271 C C . ASN A 1 328 ? -4.048 -10.529 12.373 1.00 98.56 328 ASN A C 1
ATOM 2273 O O . ASN A 1 328 ? -3.736 -11.477 11.645 1.00 98.56 328 ASN A O 1
ATOM 2277 N N . MET A 1 329 ? -4.106 -10.630 13.701 1.00 98.50 329 MET A N 1
ATOM 2278 C CA . MET A 1 329 ? -3.603 -11.775 14.462 1.00 98.50 329 MET A CA 1
ATOM 2279 C C . MET A 1 329 ? -4.652 -12.381 15.389 1.00 98.50 329 MET A C 1
ATOM 2281 O O . MET A 1 329 ? -5.503 -11.687 15.946 1.00 98.50 329 MET A O 1
ATOM 2285 N N . ILE A 1 330 ? -4.521 -13.686 15.632 1.00 97.94 330 ILE A N 1
ATOM 2286 C CA . ILE A 1 330 ? -5.235 -14.383 16.703 1.00 97.94 330 ILE A CA 1
ATOM 2287 C C . ILE A 1 330 ? -4.552 -14.072 18.031 1.00 97.94 330 ILE A C 1
ATOM 2289 O O . ILE A 1 330 ? -3.366 -14.339 18.220 1.00 97.94 330 ILE A O 1
ATOM 2293 N N . SER A 1 331 ? -5.318 -13.538 18.973 1.00 98.25 331 SER A N 1
ATOM 2294 C CA . SER A 1 331 ? -4.856 -13.227 20.322 1.00 98.25 331 SER A CA 1
ATOM 2295 C C . SER A 1 331 ? -6.043 -13.184 21.278 1.00 98.25 331 SER A C 1
ATOM 2297 O O . SER A 1 331 ? -7.188 -12.983 20.868 1.00 98.25 331 SER A O 1
ATOM 2299 N N . GLN A 1 332 ? -5.767 -13.294 22.577 1.00 97.69 332 GLN A N 1
ATOM 2300 C CA . GLN A 1 332 ? -6.752 -13.008 23.623 1.00 97.69 332 GLN A CA 1
ATOM 2301 C C . GLN A 1 332 ? -7.337 -11.588 23.517 1.00 97.69 332 GLN A C 1
ATOM 2303 O O . GLN A 1 332 ? -8.454 -11.351 23.965 1.00 97.69 332 GLN A O 1
ATOM 2308 N N . SER A 1 333 ? -6.584 -10.641 22.944 1.00 97.75 333 SER A N 1
ATOM 2309 C CA . SER A 1 333 ? -6.999 -9.247 22.775 1.00 97.75 333 SER A CA 1
ATOM 2310 C C . SER A 1 333 ? -7.684 -8.969 21.439 1.00 97.75 333 SER A C 1
ATOM 2312 O O . SER A 1 333 ? -8.226 -7.877 21.278 1.00 97.75 333 SER A O 1
ATOM 2314 N N . ALA A 1 334 ? -7.660 -9.912 20.493 1.00 98.31 334 ALA A N 1
ATOM 2315 C CA . ALA A 1 334 ? -8.183 -9.698 19.150 1.00 98.31 334 ALA A CA 1
ATOM 2316 C C . ALA A 1 334 ? -9.695 -9.426 19.165 1.00 98.31 334 ALA A C 1
ATOM 2318 O O . ALA A 1 334 ? -10.440 -9.991 19.971 1.00 98.31 334 ALA A O 1
ATOM 2319 N N . TYR A 1 335 ? -10.134 -8.552 18.261 1.00 98.44 335 TYR A N 1
ATOM 2320 C CA . TYR A 1 335 ? -11.548 -8.380 17.935 1.00 98.44 335 TYR A CA 1
ATOM 2321 C C . TYR A 1 335 ? -12.155 -9.677 17.374 1.00 98.44 335 TYR A C 1
ATOM 2323 O O . TYR A 1 335 ? -11.434 -10.578 16.935 1.00 98.44 335 TYR A O 1
ATOM 2331 N N . ARG A 1 336 ? -13.479 -9.802 17.443 1.00 98.62 336 ARG A N 1
ATOM 2332 C CA . ARG A 1 336 ? -14.195 -11.065 17.220 1.00 98.62 336 ARG A CA 1
ATOM 2333 C C . ARG A 1 336 ? -15.308 -10.918 16.186 1.00 98.62 336 ARG A C 1
ATOM 2335 O O . ARG A 1 336 ? -15.879 -9.837 16.047 1.00 98.62 336 ARG A O 1
ATOM 2342 N N . PRO A 1 337 ? -15.701 -12.026 15.538 1.00 98.62 337 PRO A N 1
ATOM 2343 C CA . PRO A 1 337 ? -16.963 -12.085 14.816 1.00 98.62 337 PRO A CA 1
ATOM 2344 C C . PRO A 1 337 ? -18.129 -11.741 15.749 1.00 98.62 337 PRO A C 1
ATOM 2346 O O . PRO A 1 337 ? -18.209 -12.261 16.863 1.00 98.62 337 PRO A O 1
ATOM 2349 N N . GLY A 1 338 ? -19.017 -10.863 15.296 1.00 98.31 338 GLY A N 1
ATOM 2350 C CA . GLY A 1 338 ? -20.135 -10.313 16.059 1.00 98.31 338 GLY A CA 1
ATOM 2351 C C . GLY A 1 338 ? -19.793 -9.087 16.912 1.00 98.31 338 GLY A C 1
ATOM 2352 O O . GLY A 1 338 ? -20.703 -8.509 17.504 1.00 98.31 338 GLY A O 1
ATOM 2353 N N . ASP A 1 339 ? -18.526 -8.655 16.992 1.00 98.69 339 ASP A N 1
ATOM 2354 C CA . ASP A 1 339 ? -18.216 -7.363 17.614 1.00 98.69 339 ASP A CA 1
ATOM 2355 C C . ASP A 1 339 ? -18.844 -6.229 16.780 1.00 98.69 339 ASP A C 1
ATOM 2357 O O . ASP A 1 339 ? -18.779 -6.231 15.549 1.00 98.69 339 ASP A O 1
ATOM 2361 N N . ILE A 1 340 ? -19.430 -5.241 17.460 1.00 98.69 340 ILE A N 1
ATOM 2362 C CA . ILE A 1 340 ? -19.878 -3.987 16.847 1.00 98.69 340 ILE A CA 1
ATOM 2363 C C . ILE A 1 340 ? -18.816 -2.933 17.140 1.00 98.69 340 ILE A C 1
ATOM 2365 O O . ILE A 1 340 ? -18.536 -2.628 18.301 1.00 98.69 340 ILE A O 1
ATOM 2369 N N . ILE A 1 341 ? -18.224 -2.390 16.085 1.00 98.12 341 ILE A N 1
ATOM 2370 C CA . ILE A 1 341 ? -17.156 -1.392 16.144 1.00 98.12 341 ILE A CA 1
ATOM 2371 C C . ILE A 1 341 ? -17.646 -0.079 15.538 1.00 98.12 341 ILE A C 1
ATOM 2373 O O . ILE A 1 341 ? -18.513 -0.085 14.668 1.00 98.12 341 ILE A O 1
ATOM 2377 N N . GLN A 1 342 ? -17.118 1.047 16.005 1.00 98.38 342 GLN A N 1
ATOM 2378 C CA . GLN A 1 342 ? -17.461 2.369 15.483 1.00 98.38 342 GLN A CA 1
ATOM 2379 C C . GLN A 1 342 ? -16.276 2.923 14.685 1.00 98.38 342 GLN A C 1
ATOM 2381 O O . GLN A 1 342 ? -15.146 2.869 15.168 1.00 98.38 342 GLN A O 1
ATOM 2386 N N . SER A 1 343 ? -16.513 3.406 13.467 1.00 97.62 343 SER A N 1
ATOM 2387 C CA . SER A 1 343 ? -15.520 4.136 12.665 1.00 97.62 343 SER A CA 1
ATOM 2388 C C . SER A 1 343 ? -15.361 5.580 13.143 1.00 97.62 343 SER A C 1
ATOM 2390 O O . SER A 1 343 ? -16.191 6.094 13.898 1.00 97.62 343 SER A O 1
ATOM 2392 N N . SER A 1 344 ? -14.331 6.268 12.656 1.00 97.38 344 SER A N 1
ATOM 2393 C CA . SER A 1 344 ? -14.024 7.661 13.014 1.00 97.38 344 SER A CA 1
ATOM 2394 C C . SER A 1 344 ? -15.120 8.667 12.648 1.00 97.38 344 SER A C 1
ATOM 2396 O O . SER A 1 344 ? -15.267 9.675 13.332 1.00 97.38 344 SER A O 1
ATOM 2398 N N . ASN A 1 345 ? -15.961 8.371 11.651 1.00 97.25 345 ASN A N 1
ATOM 2399 C CA . ASN A 1 345 ? -17.148 9.173 11.314 1.00 97.25 345 ASN A CA 1
ATOM 2400 C C . ASN A 1 345 ? -18.429 8.745 12.066 1.00 97.25 345 ASN A C 1
ATOM 2402 O O . ASN A 1 345 ? -19.538 9.142 11.709 1.00 97.25 345 ASN A O 1
ATOM 2406 N N . GLY A 1 346 ? -18.307 7.906 13.097 1.00 97.38 346 GLY A N 1
ATOM 2407 C CA . GLY A 1 346 ? -19.406 7.530 13.986 1.00 97.38 346 GLY A CA 1
ATOM 2408 C C . GLY A 1 346 ? -20.320 6.410 13.479 1.00 97.38 346 GLY A C 1
ATOM 2409 O O . GLY A 1 346 ? -21.212 5.992 14.226 1.00 97.38 346 GLY A O 1
ATOM 2410 N N . ILE A 1 347 ? -20.106 5.887 12.266 1.00 97.88 347 ILE A N 1
ATOM 2411 C CA . ILE A 1 347 ? -20.858 4.741 11.733 1.00 97.88 347 ILE A CA 1
ATOM 2412 C C . ILE A 1 347 ? -20.495 3.479 12.525 1.00 97.88 347 ILE A C 1
ATOM 2414 O O . ILE A 1 347 ? -19.333 3.222 12.825 1.00 97.88 347 ILE A O 1
ATOM 2418 N N . THR A 1 348 ? -21.501 2.675 12.871 1.00 98.31 348 THR A N 1
ATOM 2419 C CA . THR A 1 348 ? -21.293 1.388 13.549 1.00 98.31 348 THR A CA 1
ATOM 2420 C C . THR A 1 348 ? -21.318 0.241 12.544 1.00 98.31 348 THR A C 1
ATOM 2422 O O . THR A 1 348 ? -22.137 0.222 11.625 1.00 98.31 348 THR A O 1
ATOM 2425 N N . ILE A 1 349 ? -20.397 -0.706 12.703 1.00 98.56 349 ILE A N 1
ATOM 2426 C CA . ILE A 1 349 ? -20.173 -1.837 11.804 1.00 98.56 349 ILE A CA 1
ATOM 2427 C C . ILE A 1 349 ? -20.194 -3.114 12.637 1.00 98.56 349 ILE A C 1
ATOM 2429 O O . ILE A 1 349 ? -19.419 -3.262 13.579 1.00 98.56 349 ILE A O 1
ATOM 2433 N N . GLU A 1 350 ? -21.068 -4.049 12.277 1.00 98.69 350 GLU A N 1
ATOM 2434 C CA . GLU A 1 350 ? -21.022 -5.412 12.803 1.00 98.69 350 GLU A CA 1
ATOM 2435 C C . GLU A 1 350 ? -19.972 -6.222 12.033 1.00 98.69 350 GLU A C 1
ATOM 2437 O O . GLU A 1 350 ? -20.015 -6.340 10.803 1.00 98.69 350 GLU A O 1
ATOM 2442 N N . VAL A 1 351 ? -19.014 -6.798 12.754 1.00 98.69 351 VAL A N 1
ATOM 2443 C CA . VAL A 1 351 ? -17.948 -7.610 12.167 1.00 98.69 351 VAL A CA 1
ATOM 2444 C C . VAL A 1 351 ? -18.464 -9.021 11.922 1.00 98.69 351 VAL A C 1
ATOM 2446 O O . VAL A 1 351 ? -18.404 -9.879 12.794 1.00 98.69 351 VAL A O 1
ATOM 2449 N N . GLY A 1 352 ? -18.945 -9.304 10.714 1.00 98.44 352 GLY A N 1
ATOM 2450 C CA . GLY A 1 352 ? -19.347 -10.668 10.348 1.00 98.44 352 GLY A CA 1
ATOM 2451 C C . GLY A 1 352 ? -18.168 -11.641 10.188 1.00 98.44 352 GLY A C 1
ATOM 2452 O O . GLY A 1 352 ? -18.323 -12.842 10.403 1.00 98.44 352 GLY A O 1
ATOM 2453 N N . ASN A 1 353 ? -16.993 -11.138 9.796 1.00 98.44 353 ASN A N 1
ATOM 2454 C CA . ASN A 1 353 ? -15.808 -11.949 9.519 1.00 98.44 353 ASN A CA 1
ATOM 2455 C C . ASN A 1 353 ? -14.520 -11.131 9.744 1.00 98.44 353 ASN A C 1
ATOM 2457 O O . ASN A 1 353 ? -14.372 -10.058 9.160 1.00 98.44 353 ASN A O 1
ATOM 2461 N N . THR A 1 354 ? -13.593 -11.630 10.568 1.00 98.56 354 THR A N 1
ATOM 2462 C CA . THR A 1 354 ? -12.310 -10.968 10.878 1.00 98.56 354 THR A CA 1
ATOM 2463 C C . THR A 1 354 ? -11.246 -11.112 9.782 1.00 98.56 354 THR A C 1
ATOM 2465 O O . THR A 1 354 ? -10.202 -10.478 9.881 1.00 98.56 354 THR A O 1
ATOM 2468 N N . ASP A 1 355 ? -11.510 -11.916 8.749 1.00 98.19 355 ASP A N 1
ATOM 2469 C CA . ASP A 1 355 ? -10.724 -12.049 7.505 1.00 98.19 355 ASP A CA 1
ATOM 2470 C C . ASP A 1 355 ? -11.167 -11.039 6.426 1.00 98.19 355 ASP A C 1
ATOM 2472 O O . ASP A 1 355 ? -10.798 -11.105 5.254 1.00 98.19 355 ASP A O 1
ATOM 2476 N N . ALA A 1 356 ? -12.066 -10.128 6.808 1.00 98.12 356 ALA A N 1
ATOM 2477 C CA . ALA A 1 356 ? -12.454 -8.962 6.029 1.00 98.12 356 ALA A CA 1
ATOM 2478 C C . ALA A 1 356 ? -11.897 -7.677 6.668 1.00 98.12 356 ALA A C 1
ATOM 2480 O O . ALA A 1 356 ? -12.531 -6.626 6.627 1.00 98.12 356 ALA A O 1
ATOM 2481 N N . GLU A 1 357 ? -10.714 -7.751 7.265 1.00 98.56 357 GLU A N 1
ATOM 2482 C CA . GLU A 1 357 ? -10.031 -6.691 8.009 1.00 98.56 357 GLU A CA 1
ATOM 2483 C C . GLU A 1 357 ? -9.618 -5.503 7.132 1.00 98.56 357 GLU A C 1
ATOM 2485 O O . GLU A 1 357 ? -9.706 -4.349 7.558 1.00 98.56 357 GLU A O 1
ATOM 2490 N N . GLY A 1 358 ? -9.217 -5.755 5.880 1.00 98.44 358 GLY A N 1
ATOM 2491 C CA . GLY A 1 358 ? -8.708 -4.722 4.982 1.00 98.44 358 GLY A CA 1
ATOM 2492 C C . GLY A 1 358 ? -9.682 -3.562 4.804 1.00 98.44 358 GLY A C 1
ATOM 2493 O O . GLY A 1 358 ? -9.290 -2.408 4.952 1.00 98.44 358 GLY A O 1
ATOM 2494 N N . ARG A 1 359 ? -10.971 -3.854 4.590 1.00 98.50 359 ARG A N 1
ATOM 2495 C CA . ARG A 1 359 ? -12.002 -2.812 4.429 1.00 98.50 359 ARG A CA 1
ATOM 2496 C C . ARG A 1 359 ? -12.248 -2.006 5.710 1.00 98.50 359 ARG A C 1
ATOM 2498 O O . ARG A 1 359 ? -12.640 -0.853 5.609 1.00 98.50 359 ARG A O 1
ATOM 2505 N N . LEU A 1 360 ? -11.998 -2.583 6.890 1.00 98.69 360 LEU A N 1
ATOM 2506 C CA . LEU A 1 360 ? -12.131 -1.884 8.173 1.00 98.69 360 LEU A CA 1
ATOM 2507 C C . LEU A 1 360 ? -10.996 -0.872 8.358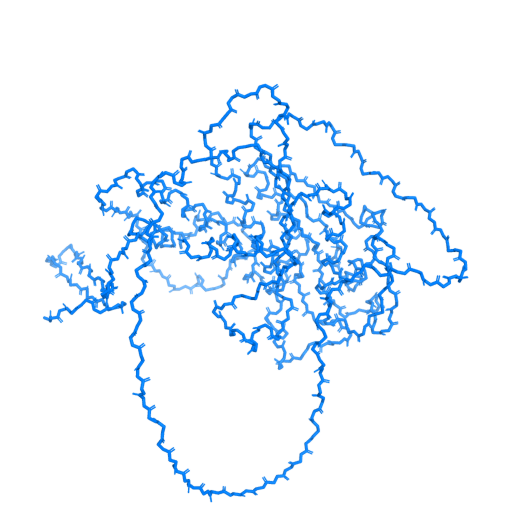 1.00 98.69 360 LEU A C 1
ATOM 2509 O O . LEU A 1 360 ? -11.251 0.280 8.693 1.00 98.69 360 LEU A O 1
ATOM 2513 N N . THR A 1 361 ? -9.754 -1.273 8.068 1.00 98.69 361 THR A N 1
ATOM 2514 C CA . THR A 1 361 ? -8.605 -0.346 8.104 1.00 98.69 361 THR A CA 1
ATOM 2515 C C . THR A 1 361 ? -8.726 0.762 7.049 1.00 98.69 361 THR A C 1
ATOM 2517 O O . THR A 1 361 ? -8.410 1.922 7.320 1.00 98.69 361 THR A O 1
ATOM 2520 N N . LEU A 1 362 ? -9.235 0.431 5.856 1.00 98.81 362 LEU A N 1
ATOM 2521 C CA . LEU A 1 362 ? -9.477 1.404 4.792 1.00 98.81 362 LEU A CA 1
ATOM 2522 C C . LEU A 1 362 ? -10.608 2.374 5.135 1.00 98.81 362 LEU A C 1
ATOM 2524 O O . LEU A 1 362 ? -10.468 3.544 4.808 1.00 98.81 362 LEU A O 1
ATOM 2528 N N . ALA A 1 363 ? -11.677 1.942 5.813 1.00 98.62 363 ALA A N 1
ATOM 2529 C CA . ALA A 1 363 ? -12.794 2.815 6.180 1.00 98.62 363 ALA A CA 1
ATOM 2530 C C . ALA A 1 363 ? -12.331 4.053 6.968 1.00 98.62 363 ALA A C 1
ATOM 2532 O O . ALA A 1 363 ? -12.577 5.176 6.535 1.00 98.62 363 ALA A O 1
ATOM 2533 N N . ASP A 1 364 ? -11.579 3.867 8.056 1.00 98.75 364 ASP A N 1
ATOM 2534 C CA . ASP A 1 364 ? -11.056 4.995 8.843 1.00 98.75 364 ASP A CA 1
ATOM 2535 C C . ASP A 1 364 ? -10.024 5.828 8.062 1.00 98.75 364 ASP A C 1
ATOM 2537 O O . ASP A 1 364 ? -9.938 7.045 8.232 1.00 98.75 364 ASP A O 1
ATOM 2541 N N . THR A 1 365 ? -9.255 5.194 7.169 1.00 98.81 365 THR A N 1
ATOM 2542 C CA . THR A 1 365 ? -8.268 5.896 6.332 1.00 98.81 365 THR A CA 1
ATOM 2543 C C . THR A 1 365 ? -8.936 6.764 5.259 1.00 98.81 365 THR A C 1
ATOM 2545 O O . THR A 1 365 ? -8.464 7.866 4.974 1.00 98.81 365 THR A O 1
ATOM 2548 N N . LEU A 1 366 ? -10.041 6.291 4.676 1.00 98.75 366 LEU A N 1
ATOM 2549 C CA . LEU A 1 366 ? -10.874 7.030 3.727 1.00 98.75 366 LEU A CA 1
ATOM 2550 C C . LEU A 1 366 ? -11.529 8.232 4.414 1.00 98.75 366 LEU A C 1
ATOM 2552 O O . LEU A 1 366 ? -11.426 9.343 3.898 1.00 98.75 366 LEU A O 1
ATOM 2556 N N . VAL A 1 367 ? -12.093 8.035 5.612 1.00 98.69 367 VAL A N 1
ATOM 2557 C CA . VAL A 1 367 ? -12.639 9.129 6.433 1.00 98.69 367 VAL A CA 1
ATOM 2558 C C . VAL A 1 367 ? -11.559 10.165 6.741 1.00 98.69 367 VAL A C 1
ATOM 2560 O O . VAL A 1 367 ? -11.785 11.358 6.569 1.00 98.69 367 VAL A O 1
ATOM 2563 N N . TYR A 1 368 ? -10.350 9.743 7.122 1.00 98.69 368 TYR A N 1
ATOM 2564 C CA . TYR A 1 368 ? -9.236 10.671 7.338 1.00 98.69 368 TYR A CA 1
ATOM 2565 C C . TYR A 1 368 ? -8.909 11.493 6.079 1.00 98.69 368 TYR A C 1
ATOM 2567 O O . TYR A 1 368 ? -8.729 12.712 6.148 1.00 98.69 368 TYR A O 1
ATOM 2575 N N . ALA A 1 369 ? -8.855 10.852 4.910 1.00 98.44 369 ALA A N 1
ATOM 2576 C CA . ALA A 1 369 ? -8.574 11.532 3.649 1.00 98.44 369 ALA A CA 1
ATOM 2577 C C . ALA A 1 369 ? -9.665 12.543 3.245 1.00 98.44 369 ALA A C 1
ATOM 2579 O O . ALA A 1 369 ? -9.347 13.619 2.731 1.00 98.44 369 ALA A O 1
ATOM 2580 N N . GLU A 1 370 ? -10.931 12.228 3.498 1.00 97.69 370 GLU A N 1
ATOM 2581 C CA . GLU A 1 370 ? -12.070 13.090 3.174 1.00 97.69 370 GLU A CA 1
ATOM 2582 C C . GLU A 1 370 ? -12.269 14.207 4.212 1.00 97.69 370 GLU A C 1
ATOM 2584 O O . GLU A 1 370 ? -12.259 15.395 3.876 1.00 97.69 370 GLU A O 1
ATOM 2589 N N . GLU A 1 371 ? -12.404 13.849 5.487 1.00 96.94 371 GLU A N 1
ATOM 2590 C CA . GLU A 1 371 ? -12.825 14.767 6.548 1.00 96.94 371 GLU A CA 1
ATOM 2591 C C . GLU A 1 371 ? -11.664 15.549 7.165 1.00 96.94 371 GLU A C 1
ATOM 2593 O O . GLU A 1 371 ? -11.851 16.694 7.565 1.00 96.94 371 GLU A O 1
ATOM 2598 N N . THR A 1 372 ? -10.458 14.971 7.235 1.00 95.69 372 THR A N 1
ATOM 2599 C CA . THR A 1 372 ? -9.291 15.662 7.823 1.00 95.69 372 THR A CA 1
ATOM 2600 C C . THR A 1 372 ? -8.461 16.377 6.764 1.00 95.69 372 THR A C 1
ATOM 2602 O O . THR A 1 372 ? -8.031 17.515 6.962 1.00 95.69 372 THR A O 1
ATOM 2605 N N . LEU A 1 373 ? -8.199 15.722 5.630 1.00 96.06 373 LEU A N 1
ATOM 2606 C CA . LEU A 1 373 ? -7.346 16.297 4.585 1.00 96.06 373 LEU A CA 1
ATOM 2607 C C . LEU A 1 373 ? -8.125 17.141 3.572 1.00 96.06 373 LEU A C 1
ATOM 2609 O O . LEU A 1 373 ? -7.524 18.031 2.951 1.00 96.06 373 LEU A O 1
ATOM 2613 N N . HIS A 1 374 ? -9.431 16.890 3.423 1.00 96.31 374 HIS A N 1
ATOM 2614 C CA . HIS A 1 374 ? -10.274 17.459 2.371 1.00 96.31 374 HIS A CA 1
ATOM 2615 C C . HIS A 1 374 ? -9.653 17.243 0.986 1.00 96.31 374 HIS A C 1
ATOM 2617 O O . HIS A 1 374 ? -9.424 18.196 0.235 1.00 96.31 374 HIS A O 1
ATOM 2623 N N . ALA A 1 375 ? -9.279 15.995 0.691 1.00 96.56 375 ALA A N 1
ATOM 2624 C CA . ALA A 1 375 ? -8.697 15.629 -0.594 1.00 96.56 375 ALA A CA 1
ATOM 2625 C C . ALA A 1 375 ? -9.716 15.817 -1.734 1.00 96.56 375 ALA A C 1
ATOM 2627 O O . ALA A 1 375 ? -10.870 15.423 -1.609 1.00 96.56 375 ALA A O 1
ATOM 2628 N N . ASP A 1 376 ? -9.283 16.393 -2.862 1.00 95.50 376 ASP A N 1
ATOM 2629 C CA . ASP A 1 376 ? -10.127 16.530 -4.058 1.00 95.50 376 ASP A CA 1
ATOM 2630 C C . ASP A 1 376 ? -10.254 15.192 -4.813 1.00 95.50 376 ASP A C 1
ATOM 2632 O O . ASP A 1 376 ? -11.221 14.972 -5.536 1.00 95.50 376 ASP A O 1
ATOM 2636 N N . ILE A 1 377 ? -9.246 14.319 -4.698 1.00 96.19 377 ILE A N 1
ATOM 2637 C CA . ILE A 1 377 ? -9.215 12.977 -5.294 1.00 96.19 377 ILE A CA 1
ATOM 2638 C C . ILE A 1 377 ? -8.704 11.998 -4.244 1.00 96.19 377 ILE A C 1
ATOM 2640 O O . ILE A 1 377 ? -7.647 12.231 -3.655 1.00 96.19 377 ILE A O 1
ATOM 2644 N N . ILE A 1 378 ? -9.408 10.883 -4.066 1.00 98.31 378 ILE A N 1
ATOM 2645 C CA . ILE A 1 378 ? -9.003 9.781 -3.194 1.00 98.31 378 ILE A CA 1
ATOM 2646 C C . ILE A 1 378 ? -8.929 8.514 -4.045 1.00 98.31 378 ILE A C 1
ATOM 2648 O O . ILE A 1 378 ? -9.879 8.182 -4.748 1.00 98.31 378 ILE A O 1
ATOM 2652 N N . ILE A 1 379 ? -7.785 7.833 -4.015 1.00 98.31 379 ILE A N 1
ATOM 2653 C CA . ILE A 1 379 ? -7.565 6.559 -4.706 1.00 98.31 379 ILE A CA 1
ATOM 2654 C C . ILE A 1 379 ? -6.967 5.592 -3.695 1.00 98.31 379 ILE A C 1
ATOM 2656 O O . ILE A 1 379 ? -5.847 5.813 -3.228 1.00 98.31 379 ILE A O 1
ATOM 2660 N N . ASP A 1 380 ? -7.680 4.517 -3.374 1.00 98.50 380 ASP A N 1
ATOM 2661 C CA . ASP A 1 380 ? -7.122 3.404 -2.616 1.00 98.50 380 ASP A CA 1
ATOM 2662 C C . ASP A 1 380 ? -6.663 2.252 -3.525 1.00 98.50 380 ASP A C 1
ATOM 2664 O O . ASP A 1 380 ? -7.172 2.039 -4.626 1.00 98.50 380 ASP A O 1
ATOM 2668 N N . ILE A 1 381 ? -5.641 1.528 -3.074 1.00 98.31 381 ILE A N 1
ATOM 2669 C CA . ILE A 1 381 ? -5.130 0.312 -3.704 1.00 98.31 381 ILE A CA 1
ATOM 2670 C C . ILE A 1 381 ? -4.931 -0.764 -2.636 1.00 98.31 381 ILE A C 1
ATOM 2672 O O . ILE A 1 381 ? -4.281 -0.545 -1.607 1.00 98.31 381 ILE A O 1
ATOM 2676 N N . ALA A 1 382 ? -5.494 -1.949 -2.872 1.00 98.44 382 ALA A N 1
ATOM 2677 C CA . ALA A 1 382 ? -5.568 -2.986 -1.853 1.00 98.44 382 ALA A CA 1
ATOM 2678 C C . ALA A 1 382 ? -5.606 -4.407 -2.429 1.00 98.44 382 ALA A C 1
ATOM 2680 O O . ALA A 1 382 ? -6.324 -4.697 -3.384 1.00 98.44 382 ALA A O 1
ATOM 2681 N N . THR A 1 383 ? -4.904 -5.328 -1.767 1.00 97.44 383 THR A N 1
ATOM 2682 C CA . THR A 1 383 ? -5.115 -6.782 -1.866 1.00 97.44 383 THR A CA 1
ATOM 2683 C C . THR A 1 383 ? -6.392 -7.152 -1.107 1.00 97.44 383 THR A C 1
ATOM 2685 O O . THR A 1 383 ? -6.361 -7.696 -0.009 1.00 97.44 383 THR A O 1
ATOM 2688 N N . LEU A 1 384 ? -7.548 -6.737 -1.636 1.00 97.50 384 LEU A N 1
ATOM 2689 C CA . LEU A 1 384 ? -8.772 -6.672 -0.832 1.00 97.50 384 LEU A CA 1
ATOM 2690 C C . LEU A 1 384 ? -9.607 -7.955 -0.847 1.00 97.50 384 LEU A C 1
ATOM 2692 O O . LEU A 1 384 ? -10.213 -8.294 0.165 1.00 97.50 384 LEU A O 1
ATOM 2696 N N . THR A 1 385 ? -9.705 -8.638 -1.990 1.00 94.88 385 THR A N 1
ATOM 2697 C CA . THR A 1 385 ? -10.588 -9.805 -2.124 1.00 94.88 385 THR A CA 1
ATOM 2698 C C . THR A 1 385 ? -9.990 -10.883 -3.020 1.00 94.88 385 THR A C 1
ATOM 2700 O O . THR A 1 385 ? -9.491 -10.594 -4.107 1.00 94.88 385 THR A O 1
ATOM 2703 N N . GLY A 1 386 ? -10.133 -12.148 -2.613 1.00 91.06 386 GLY A N 1
ATOM 2704 C CA . GLY A 1 386 ? -9.862 -13.292 -3.492 1.00 91.06 386 GLY A CA 1
ATOM 2705 C C . GLY A 1 386 ? -10.830 -13.371 -4.682 1.00 91.06 386 GLY A C 1
ATOM 2706 O O . GLY A 1 386 ? -10.472 -13.882 -5.737 1.00 91.06 386 GLY A O 1
ATOM 2707 N N . ALA A 1 387 ? -12.032 -12.794 -4.560 1.00 93.94 387 ALA A N 1
ATOM 2708 C CA . ALA A 1 387 ? -13.014 -12.741 -5.644 1.00 93.94 387 ALA A CA 1
ATOM 2709 C C . ALA A 1 387 ? -12.501 -11.983 -6.882 1.00 93.94 387 ALA A C 1
ATOM 2711 O O . ALA A 1 387 ? -12.835 -12.353 -8.005 1.00 93.94 387 ALA A O 1
ATOM 2712 N N . CYS A 1 388 ? -11.653 -10.964 -6.696 1.00 94.50 388 CYS A N 1
ATOM 2713 C CA . CYS A 1 388 ? -11.027 -10.257 -7.812 1.00 94.50 388 CYS A CA 1
ATOM 2714 C C . CYS A 1 388 ? -10.119 -11.181 -8.641 1.00 94.50 388 CYS A C 1
ATOM 2716 O O . CYS A 1 388 ? -10.123 -11.092 -9.865 1.00 94.50 388 CYS A O 1
ATOM 2718 N N . ILE A 1 389 ? -9.400 -12.102 -7.987 1.00 91.00 389 ILE A N 1
ATOM 2719 C CA . ILE A 1 389 ? -8.555 -13.103 -8.658 1.00 91.00 389 ILE A CA 1
ATOM 2720 C C . ILE A 1 389 ? -9.431 -14.081 -9.444 1.00 91.00 389 ILE A C 1
ATOM 2722 O O . ILE A 1 389 ? -9.152 -14.364 -10.603 1.00 91.00 389 ILE A O 1
ATOM 2726 N N . VAL A 1 390 ? -10.535 -14.549 -8.854 1.00 94.00 390 VAL A N 1
ATOM 2727 C CA . VAL A 1 390 ? -11.488 -15.434 -9.548 1.00 94.00 390 VAL A CA 1
ATOM 2728 C C . VAL A 1 390 ? -12.078 -14.759 -10.794 1.00 94.00 390 VAL A C 1
ATOM 2730 O O . VAL A 1 390 ? -12.262 -15.416 -11.814 1.00 94.00 390 VAL A O 1
ATOM 2733 N N . ALA A 1 391 ? -12.365 -13.457 -10.725 1.00 96.44 391 ALA A N 1
ATOM 2734 C CA . ALA A 1 391 ? -13.001 -12.716 -11.812 1.00 96.44 391 ALA A CA 1
ATOM 2735 C C . ALA A 1 391 ? -12.037 -12.292 -12.936 1.00 96.44 391 ALA A C 1
ATOM 2737 O O . ALA A 1 391 ? -12.411 -12.351 -14.105 1.00 96.44 391 ALA A O 1
ATOM 2738 N N . LEU A 1 392 ? -10.829 -11.826 -12.596 1.00 95.50 392 LEU A N 1
ATOM 2739 C CA . LEU A 1 392 ? -9.905 -11.156 -13.529 1.00 95.50 392 LEU A CA 1
ATOM 2740 C C . LEU A 1 392 ? -8.551 -11.871 -13.694 1.00 95.50 392 LEU A C 1
ATOM 2742 O O . LEU A 1 392 ? -7.739 -11.477 -14.537 1.00 95.50 392 LEU A O 1
ATOM 2746 N N . GLY A 1 393 ? -8.308 -12.931 -12.920 1.00 93.81 393 GLY A N 1
ATOM 2747 C CA . GLY A 1 393 ? -7.041 -13.657 -12.886 1.00 93.81 393 GLY A CA 1
ATOM 2748 C C . GLY A 1 393 ? -5.885 -12.824 -12.326 1.00 93.81 393 GLY A C 1
ATOM 2749 O O . GLY A 1 393 ? -6.077 -11.815 -11.652 1.00 93.81 393 GLY A O 1
ATOM 2750 N N . ASP A 1 394 ? -4.660 -13.238 -12.650 1.00 89.62 394 ASP A N 1
ATOM 2751 C CA . ASP A 1 394 ? -3.430 -12.641 -12.104 1.00 89.62 394 ASP A CA 1
ATOM 2752 C C . ASP A 1 394 ? -2.861 -11.502 -12.971 1.00 89.62 394 ASP A C 1
ATOM 2754 O O . ASP A 1 394 ? -1.773 -10.986 -12.709 1.00 89.62 394 ASP A O 1
ATOM 2758 N N . THR A 1 395 ? -3.559 -11.138 -14.052 1.00 88.25 395 THR A N 1
ATOM 2759 C CA . THR A 1 395 ? -3.061 -10.174 -15.051 1.00 88.25 395 THR A CA 1
ATOM 2760 C C . THR A 1 395 ? -3.664 -8.782 -14.884 1.00 88.25 395 THR A C 1
ATOM 2762 O O . THR A 1 395 ? -2.959 -7.788 -15.060 1.00 88.25 395 THR A O 1
ATOM 2765 N N . TYR A 1 396 ? -4.951 -8.694 -14.538 1.00 90.81 396 TYR A N 1
ATOM 2766 C CA . TYR A 1 396 ? -5.684 -7.432 -14.451 1.00 90.81 396 TYR A CA 1
ATOM 2767 C C . TYR A 1 396 ? -6.166 -7.173 -13.023 1.00 90.81 396 TYR A C 1
ATOM 2769 O O . TYR A 1 396 ? -6.745 -8.046 -12.383 1.00 90.81 396 TYR A O 1
ATOM 2777 N N . ALA A 1 397 ? -5.958 -5.949 -12.535 1.00 94.00 397 ALA A N 1
ATOM 2778 C CA . ALA A 1 397 ? -6.548 -5.487 -11.282 1.00 94.00 397 ALA A CA 1
ATOM 2779 C C . ALA A 1 397 ? -7.994 -5.014 -11.505 1.00 94.00 397 ALA A C 1
ATOM 2781 O O . ALA A 1 397 ? -8.321 -4.478 -12.564 1.00 94.00 397 ALA A O 1
ATOM 2782 N N . GLY A 1 398 ? -8.850 -5.176 -10.494 1.00 95.44 398 GLY A N 1
ATOM 2783 C CA . GLY A 1 398 ? -10.191 -4.591 -10.490 1.00 95.44 398 GLY A CA 1
ATOM 2784 C C . GLY A 1 398 ? -10.157 -3.090 -10.197 1.00 95.44 398 GLY A C 1
ATOM 2785 O O . GLY A 1 398 ? -9.378 -2.641 -9.358 1.00 95.44 398 GLY A O 1
ATOM 2786 N N . LEU A 1 399 ? -11.022 -2.326 -10.867 1.00 96.12 399 LEU A N 1
ATOM 2787 C CA . LEU A 1 399 ? -11.218 -0.891 -10.649 1.00 96.12 399 LEU A CA 1
ATOM 2788 C C . LEU A 1 399 ? -12.695 -0.627 -10.353 1.00 96.12 399 LEU A C 1
ATOM 2790 O O . LEU A 1 399 ? -13.564 -1.023 -11.127 1.00 96.12 399 LEU A O 1
ATOM 2794 N N . PHE A 1 400 ? -12.961 0.071 -9.253 1.00 96.56 400 PHE A N 1
ATOM 2795 C CA . PHE A 1 400 ? -14.295 0.497 -8.841 1.00 96.56 400 PHE A CA 1
ATOM 2796 C C . PHE A 1 400 ? -14.242 1.992 -8.536 1.00 96.56 400 PHE A C 1
ATOM 2798 O O . PHE A 1 400 ? -13.286 2.461 -7.925 1.00 96.56 400 PHE A O 1
ATOM 2805 N N . SER A 1 401 ? -15.245 2.744 -8.979 1.00 96.31 401 SER A N 1
ATOM 2806 C CA . SER A 1 401 ? -15.327 4.185 -8.746 1.00 96.31 401 SER A CA 1
ATOM 2807 C C . SER A 1 401 ? -16.786 4.634 -8.817 1.00 96.31 401 SER A C 1
ATOM 2809 O O . SER A 1 401 ? -17.511 4.146 -9.685 1.00 96.31 401 SER A O 1
ATOM 2811 N N . PRO A 1 402 ? -17.229 5.561 -7.951 1.00 95.75 402 PRO A N 1
ATOM 2812 C CA . PRO A 1 402 ? -18.496 6.265 -8.131 1.00 95.75 402 PRO A CA 1
ATOM 2813 C C . PRO A 1 402 ? -18.402 7.396 -9.176 1.00 95.75 402 PRO A C 1
ATOM 2815 O O . PRO A 1 402 ? -19.422 7.982 -9.528 1.00 95.75 402 PRO A O 1
ATOM 2818 N N . ASP A 1 403 ? -17.194 7.720 -9.652 1.00 96.38 403 ASP A N 1
ATOM 2819 C CA . ASP A 1 403 ? -16.917 8.738 -10.670 1.00 96.38 403 ASP A CA 1
ATOM 2820 C C . ASP A 1 403 ? -16.377 8.078 -11.952 1.00 96.38 403 ASP A C 1
ATOM 2822 O O . ASP A 1 403 ? -15.232 7.604 -11.996 1.00 96.38 403 ASP A O 1
ATOM 2826 N N . ASP A 1 404 ? -17.207 8.069 -12.999 1.00 95.38 404 ASP A N 1
ATOM 2827 C CA . ASP A 1 404 ? -16.879 7.506 -14.313 1.00 95.38 404 ASP A CA 1
ATOM 2828 C C . ASP A 1 404 ? -15.751 8.270 -15.023 1.00 95.38 404 ASP A C 1
ATOM 2830 O O . ASP A 1 404 ? -14.964 7.668 -15.759 1.00 95.38 404 ASP A O 1
ATOM 2834 N N . GLN A 1 405 ? -15.636 9.587 -14.816 1.00 94.62 405 GLN A N 1
ATOM 2835 C CA . GLN A 1 405 ? -14.583 10.389 -15.444 1.00 94.62 405 GLN A CA 1
ATOM 2836 C C . GLN A 1 405 ? -13.226 10.053 -14.838 1.00 94.62 405 GLN A C 1
ATOM 2838 O O . GLN A 1 405 ? -12.258 9.840 -15.573 1.00 94.62 405 GLN A O 1
ATOM 2843 N N . LEU A 1 406 ? -13.157 9.959 -13.509 1.00 92.94 406 LEU A N 1
ATOM 2844 C CA . LEU A 1 406 ? -11.942 9.535 -12.821 1.00 92.94 406 LEU A CA 1
ATOM 2845 C C . LEU A 1 406 ? -11.561 8.101 -13.217 1.00 92.94 406 LEU A C 1
ATOM 2847 O O . LEU A 1 406 ? -10.393 7.839 -13.508 1.00 92.94 406 LEU A O 1
ATOM 2851 N N . ALA A 1 407 ? -12.534 7.189 -13.310 1.00 93.56 407 ALA A N 1
ATOM 2852 C CA . ALA A 1 407 ? -12.286 5.815 -13.748 1.00 93.56 407 ALA A CA 1
ATOM 2853 C C . ALA A 1 407 ? -11.694 5.762 -15.166 1.00 93.56 407 ALA A C 1
ATOM 2855 O O . ALA A 1 407 ? -10.690 5.085 -15.398 1.00 93.56 407 ALA A O 1
ATOM 2856 N N . GLN A 1 408 ? -12.257 6.520 -16.112 1.00 92.06 408 GLN A N 1
ATOM 2857 C CA . GLN A 1 408 ? -11.738 6.602 -17.481 1.00 92.06 408 GLN A CA 1
ATOM 2858 C C . GLN A 1 408 ? -10.324 7.192 -17.535 1.00 92.06 408 GLN A C 1
ATOM 2860 O O . GLN A 1 408 ? -9.493 6.699 -18.297 1.00 92.06 408 GLN A O 1
ATOM 2865 N N . GLN A 1 409 ? -10.023 8.206 -16.717 1.00 89.56 409 GLN A N 1
ATOM 2866 C CA . GLN A 1 409 ? -8.673 8.776 -16.623 1.00 89.56 409 GLN A CA 1
ATOM 2867 C C . GLN A 1 409 ? -7.652 7.741 -16.130 1.00 89.56 409 GLN A C 1
ATOM 2869 O O . GLN A 1 409 ? -6.575 7.621 -16.715 1.00 89.56 409 GLN A O 1
ATOM 2874 N N . ILE A 1 410 ? -8.001 6.950 -15.111 1.00 89.00 410 ILE A N 1
ATOM 2875 C CA . ILE A 1 410 ? -7.140 5.874 -14.595 1.00 89.00 410 ILE A CA 1
ATOM 2876 C C . ILE A 1 410 ? -6.910 4.798 -15.668 1.00 89.00 410 ILE A C 1
ATOM 2878 O O . ILE A 1 410 ? -5.773 4.370 -15.876 1.00 89.00 410 ILE A O 1
ATOM 2882 N N . LEU A 1 411 ? -7.956 4.391 -16.394 1.00 86.00 411 LEU A N 1
ATOM 2883 C CA . LEU A 1 411 ? -7.838 3.402 -17.472 1.00 86.00 411 LEU A CA 1
ATOM 2884 C C . LEU A 1 411 ? -6.955 3.893 -18.627 1.00 86.00 411 LEU A C 1
ATOM 2886 O O . LEU A 1 411 ? -6.178 3.113 -19.175 1.00 86.00 411 LEU A O 1
ATOM 2890 N N . GLN A 1 412 ? -7.013 5.182 -18.969 1.00 81.38 412 GLN A N 1
ATOM 2891 C CA . GLN A 1 412 ? -6.123 5.762 -19.980 1.00 81.38 412 GLN A CA 1
ATOM 2892 C C . GLN A 1 412 ? -4.652 5.703 -19.552 1.00 81.38 412 GLN A C 1
ATOM 2894 O O . GLN A 1 412 ? -3.791 5.398 -20.377 1.00 81.38 412 GLN A O 1
ATOM 2899 N N . TRP A 1 413 ? -4.348 5.935 -18.272 1.00 71.06 413 TRP A N 1
ATOM 2900 C CA . TRP A 1 413 ? -2.979 5.824 -17.754 1.00 71.06 413 TRP A CA 1
ATOM 2901 C C . TRP A 1 413 ? -2.434 4.397 -17.770 1.00 71.06 413 TRP A C 1
ATOM 2903 O O . TRP A 1 413 ? -1.228 4.231 -17.891 1.00 71.06 413 TRP A O 1
ATOM 2913 N N . TYR A 1 414 ? -3.291 3.378 -17.682 1.00 57.88 414 TYR A N 1
ATOM 2914 C CA . TYR A 1 414 ? -2.877 1.978 -17.820 1.00 57.88 414 TYR A CA 1
ATOM 2915 C C . TYR A 1 414 ? -2.455 1.620 -19.256 1.00 57.88 414 TYR A C 1
ATOM 2917 O O . TYR A 1 414 ? -1.629 0.735 -19.461 1.00 57.88 414 TYR A O 1
ATOM 2925 N N . THR A 1 415 ? -3.026 2.295 -20.259 1.00 46.72 415 THR A N 1
ATOM 2926 C CA . THR A 1 415 ? -2.730 2.043 -21.681 1.00 46.72 415 THR A CA 1
ATOM 2927 C C . THR A 1 415 ? -1.507 2.791 -22.226 1.00 46.72 415 THR A C 1
ATOM 2929 O O . THR A 1 415 ? -1.124 2.549 -23.373 1.00 46.72 415 THR A O 1
ATOM 2932 N N . LEU A 1 416 ? -0.914 3.687 -21.427 1.00 39.81 416 LEU A N 1
ATOM 2933 C CA . LEU A 1 416 ? 0.319 4.433 -21.722 1.00 39.81 416 LEU A CA 1
ATOM 2934 C C . LEU A 1 416 ? 1.539 3.708 -21.145 1.00 39.81 416 LEU A C 1
ATOM 2936 O O . LEU A 1 416 ? 2.585 3.699 -21.836 1.00 39.81 416 LEU A O 1
#

Solvent-accessible surface area (backbone atoms only — not comparable to full-atom values): 24887 Å² total; per-residue (Å²): 133,89,81,85,39,48,62,79,40,73,51,76,42,77,77,48,60,93,92,61,79,38,72,49,75,49,74,18,75,40,94,65,98,74,72,71,54,43,49,55,50,18,39,53,49,26,53,64,65,48,78,42,94,79,43,81,67,85,76,67,56,80,70,77,83,76,73,86,71,88,70,86,74,85,88,77,87,84,87,88,68,93,53,60,67,64,28,50,56,32,27,55,52,28,39,31,49,44,46,9,52,48,39,15,49,48,51,32,68,18,51,39,96,54,29,34,32,67,48,49,46,52,46,50,49,51,43,19,66,76,41,72,33,50,70,46,73,39,45,56,68,58,41,57,66,57,37,28,36,32,35,49,39,45,18,45,20,36,95,57,66,42,32,38,36,38,36,38,46,70,28,85,75,38,78,78,77,72,77,74,71,70,77,77,83,68,78,91,74,81,89,77,81,91,76,87,90,82,84,84,82,87,75,87,73,81,81,80,81,86,79,86,80,81,88,78,91,82,84,89,81,92,78,91,77,87,79,90,84,83,89,76,84,80,90,76,92,72,84,81,77,74,82,55,78,64,70,80,48,73,83,70,84,78,100,65,100,63,87,81,74,70,47,32,34,31,35,34,9,34,20,27,20,30,46,42,16,21,80,51,54,50,44,78,94,65,46,40,91,57,21,28,40,38,19,42,14,25,23,46,35,53,9,46,50,48,20,56,48,72,47,78,77,72,60,40,36,32,41,36,34,35,23,55,18,26,32,32,28,72,44,98,61,29,59,51,65,71,41,74,38,38,32,47,87,68,53,75,43,72,31,83,49,46,61,56,41,61,63,33,33,45,49,31,52,51,47,43,39,49,76,71,66,58,38,78,41,78,45,77,39,58,77,73,56,72,64,50,42,75,74,48,40,97,83,48,83,87,85,86,69,98,45,67,69,61,47,51,52,55,55,53,62,73,77,106

Secondary structure (DSSP, 8-state):
------TT-EEEEE-S-TTS--EEEEE---S-S---HHHHHHHHHHHHHHTSTTS----S---GGGSS--PPP--------S-HHHHHHHHHHHHHHHHHHHHHHHHHHS-TTTS-HHHHHHHHHHHHHHHT-EEEEE-HHHHHHTT-HHHHHHHTT-SSPPEEEEEEEE-TTSPPPP-------PPP----------------------------------------------------PPPPTTTTTTTS--------PPEEEEEEE-EEEEE--TTS---GGGTGGGGGGGGHHHHHHHHHHHHHHTSPP-SSEEEEEEEEEEEE---TT---TT-EEE-TTS-EEE-S-TT-HHHHHHHHHHHIIIIIT--SEEEEE----HHHHHHHTTT------S-HHHHHHHHHHHT-

InterPro domains:
  IPR000819 Peptidase M17, leucyl aminopeptidase, C-terminal [PF00883] (103-173)
  IPR000819 Peptidase M17, leucyl aminopeptidase, C-terminal [PF00883] (258-412)
  IPR000819 Peptidase M17, leucyl aminopeptidase, C-terminal [PS00631] (353-360)
  IPR011356 Peptidase M17, leucine aminopeptidase/peptidase B [PR00481] (265-282)
  IPR011356 Peptidase M17, leucine aminopeptidase/peptidase B [PR00481] (288-309)
  IPR011356 Peptidase M17, leucine aminopeptidase/peptidase B [PR00481] (327-348)
  IPR011356 Peptidase M17, leucine aminopeptidase/peptidase B [PR00481] (349-369)
  IPR011356 Peptidase M17, leucine aminopeptidase/peptidase B [PR00481] (378-393)
  IPR011356 Peptidase M17, leucine aminopeptidase/peptidase B [PTHR11963] (259-411)

pLDDT: mean 75.27, std 26.74, range [22.92, 98.88]

Organism: Eimeria maxima (NCBI:txid5804)